Protein AF-A0A6M1U3A1-F1 (afdb_monomer_lite)

Sequence (428 aa):
MGKRWVDIHAGQWFYNEIMEATNYYLEDGEPLVAGMTYDKFDSPRIYEEFQAAGQATFTLPEAVTPTGDNPLYVFIDGVKTIYKSVNGNTVELYAAPKVGSTVSFFMPGKPALDADGRPVSAGGVYYYPSYTLNFGGNANLEYYYNPFDMKYLEYLYAFGRALKRANVQAAEWTSYADKQELLKKYIGYRDDIYAVDPNTGTVYVPYSLNNVSLQFVYTAHDKSNGSYKLMKGTLKATSSSVSYNDRFFPDAKMTRAEGIAFLDRLRQSFYQRFTDAEPPKGSFHDIQIAYTGQKVFRVNGAFNTDGTDLVVRVDAAILSKAKGEYTIIDDRTVLLAQPLKDGQVVEFIFAKNRSKFSDVSNTAWYYPHVIALEMEYYNAEAGRRWLLTGRVATEDDALLVPDAFMTRAEAVSLLNRFRHWGIQKFKL

Radius of gyration: 28.16 Å; chains: 1; bounding box: 64×56×85 Å

Foldseek 3Di:
DPALAPPADPPDPCRVVCRVQQPDAFPVRHGLAFAAKAFAFPFDWDKAKDQFPQAQKDFAPWFHDADPQWHKWKDKLLHTDDWDDGDTRMTGRPGGHDGGIMIIIGTGGHFDADPQLHGDYPDDDADFFKDFDDPVPPPQKAFDDDPVDPVWDKWKDFSNDTAAEFDDDLVNLVVDPDVVVVCCVGPNQPQRYWYANRVRRMIGGHLVQAQGKMWIWGWMAGNVVRDIDIDIDIDHGHDPGHMHGSHHRPSHFDFLLRLLLSLLSVQSVLCVPQHPDGQAWLKDKDKDFDAFQDFKDFAPFFADQVCPQKWKDKQNHTDDVVVVQWHRPHRGMIGGPDGDYGGIMMIIIGHNPDAPAPPDDPPDPSNRSRSSQQRAWAQDPVGIDGLDFAPDDDPRHRHNRRGHGDDPVRSVSNVVRSVRRSCVPRVD

Secondary structure (DSSP, 8-state):
---S-SS--TTSTTHHHHHHHHT-B-TTS-BSS----B--EEE--EEEEEE-SS-SEEE-SS-----SSS--EEEETTEEE-EEEEETTEEEESSPPPTT-EEEEEE--EE-B-TTSPBPP--S-----EEEPP-TT-TTEEEE--TT-TTS--EEEETTEEPEEP---HHHHHH-SSHHHHHHHHTTT-TTEEEEETTTTEEE--GGGTT-EEEEEEEEEETTTTEEEEEEEEEE-B-SS--B-----TTSPPBHHHHHHHHHHHHHHHHHHH-SSPPP-SEEEEEEEPPTT--EEE-SS---TT-TTEEEEETTEEE-TTTTSEEEEETTEEEESSPPPTT-EEEEEEE--S-SSTT--TTSTTHHHHHHHHT-EEEETTEEEESS--SB--TT--B--TTSBPPHHHHHHHHHHHHHHHHHHH--

Structure (mmCIF, N/CA/C/O backbone):
data_AF-A0A6M1U3A1-F1
#
_entry.id   AF-A0A6M1U3A1-F1
#
loop_
_atom_site.group_PDB
_atom_site.id
_atom_site.type_symbol
_atom_site.label_atom_id
_atom_site.label_alt_id
_atom_site.label_comp_id
_atom_site.label_asym_id
_atom_site.label_entity_id
_atom_site.label_seq_id
_atom_site.pdbx_PDB_ins_code
_atom_site.Cartn_x
_atom_site.Cartn_y
_atom_site.Cartn_z
_atom_site.occupancy
_atom_site.B_iso_or_equiv
_atom_site.auth_seq_id
_atom_site.auth_comp_id
_atom_site.auth_asym_id
_atom_site.auth_atom_id
_atom_site.pdbx_PDB_model_num
ATOM 1 N N . MET A 1 1 ? -2.524 3.205 -19.109 1.00 36.44 1 MET A N 1
ATOM 2 C CA . MET A 1 1 ? -2.760 2.043 -18.222 1.00 36.44 1 MET A CA 1
ATOM 3 C C . MET A 1 1 ? -3.897 2.406 -17.279 1.00 36.44 1 MET A C 1
ATOM 5 O O . MET A 1 1 ? -3.762 3.390 -16.572 1.00 36.44 1 MET A O 1
ATOM 9 N N . GLY A 1 2 ? -5.038 1.715 -17.372 1.00 43.16 2 GLY A N 1
ATOM 10 C CA . GLY A 1 2 ? -6.297 2.065 -16.688 1.00 43.16 2 GLY A CA 1
ATOM 11 C C . GLY A 1 2 ? -6.867 0.942 -15.816 1.00 43.16 2 GLY A C 1
ATOM 12 O O . GLY A 1 2 ? -8.078 0.856 -15.654 1.00 43.16 2 GLY A O 1
ATOM 13 N N . LYS A 1 3 ? -6.018 0.046 -15.300 1.00 58.59 3 LYS A N 1
ATOM 14 C CA . LYS A 1 3 ? -6.407 -1.006 -14.351 1.00 58.59 3 LYS A CA 1
ATOM 15 C C . LYS A 1 3 ? -5.343 -1.105 -13.266 1.00 58.59 3 LYS A C 1
ATOM 17 O O . LYS A 1 3 ? -4.172 -1.244 -13.600 1.00 58.59 3 LYS A O 1
ATOM 22 N N . ARG A 1 4 ? -5.764 -1.010 -12.002 1.00 75.50 4 ARG A N 1
ATOM 23 C CA . ARG A 1 4 ? -4.885 -1.125 -10.828 1.00 75.50 4 ARG A CA 1
ATOM 24 C C . ARG A 1 4 ? -4.310 -2.537 -10.677 1.00 75.50 4 ARG A C 1
ATOM 26 O O . ARG A 1 4 ? -3.170 -2.678 -10.261 1.00 75.50 4 ARG A O 1
ATOM 33 N N . TRP A 1 5 ? -5.097 -3.554 -11.032 1.00 89.12 5 TRP A N 1
ATOM 34 C CA . TRP A 1 5 ? -4.748 -4.963 -10.857 1.00 89.12 5 TRP A CA 1
ATOM 35 C C . TRP A 1 5 ? -4.433 -5.643 -12.191 1.00 89.12 5 TRP A C 1
ATOM 37 O O . TRP A 1 5 ? -5.207 -5.542 -13.146 1.00 89.12 5 TRP A O 1
ATOM 47 N N . VAL A 1 6 ? -3.308 -6.354 -12.244 1.00 87.62 6 VAL A N 1
ATOM 48 C CA . VAL A 1 6 ? -2.844 -7.115 -13.417 1.00 87.62 6 VAL A CA 1
ATOM 49 C C . VAL A 1 6 ? -3.639 -8.412 -13.605 1.00 87.62 6 VAL A C 1
ATOM 51 O O . VAL A 1 6 ? -3.844 -8.851 -14.732 1.00 87.62 6 VAL A O 1
ATOM 54 N N . ASP A 1 7 ? -4.104 -9.011 -12.513 1.00 89.31 7 ASP A N 1
ATOM 55 C CA . ASP A 1 7 ? -4.762 -10.320 -12.442 1.00 89.31 7 ASP A CA 1
ATOM 56 C C . ASP A 1 7 ? -6.302 -10.255 -12.404 1.00 89.31 7 ASP A C 1
ATOM 58 O O . ASP A 1 7 ? -6.963 -11.288 -12.285 1.00 89.31 7 ASP A O 1
ATOM 62 N N . ILE A 1 8 ? -6.878 -9.055 -12.561 1.00 89.69 8 ILE A N 1
ATOM 63 C CA . ILE A 1 8 ? -8.329 -8.820 -12.564 1.00 89.69 8 ILE A CA 1
ATOM 64 C C . ILE A 1 8 ? -8.805 -8.326 -13.941 1.00 89.69 8 ILE A C 1
ATOM 66 O O . ILE A 1 8 ? -8.379 -7.283 -14.452 1.00 89.69 8 ILE A O 1
ATOM 70 N N . HIS A 1 9 ? -9.729 -9.056 -14.569 1.00 88.31 9 HIS A N 1
ATOM 71 C CA . HIS A 1 9 ? -10.234 -8.769 -15.914 1.00 88.31 9 HIS A CA 1
ATOM 72 C C . HIS A 1 9 ? -11.752 -8.938 -16.050 1.00 88.31 9 HIS A C 1
ATOM 74 O O . HIS A 1 9 ? -12.379 -9.704 -15.334 1.00 88.31 9 HIS A O 1
ATOM 80 N N . ALA A 1 10 ? -12.348 -8.241 -17.027 1.00 88.81 10 ALA A N 1
ATOM 81 C CA . ALA A 1 10 ? -13.804 -8.082 -17.174 1.00 88.81 10 ALA A CA 1
ATOM 82 C C . ALA A 1 10 ? -14.592 -9.385 -17.411 1.00 88.81 10 ALA A C 1
ATOM 84 O O . ALA A 1 10 ? -15.812 -9.387 -17.331 1.00 88.81 10 ALA A O 1
ATOM 85 N N . GLY A 1 11 ? -13.897 -10.480 -17.724 1.00 89.25 11 GLY A N 1
ATOM 86 C CA . GLY A 1 11 ? -14.498 -11.807 -17.867 1.00 89.25 11 GLY A CA 1
ATOM 87 C C . GLY A 1 11 ? -14.660 -12.576 -16.551 1.00 89.25 11 GLY A C 1
ATOM 88 O O . GLY A 1 11 ? -15.267 -13.641 -16.559 1.00 89.25 11 GLY A O 1
ATOM 89 N N . GLN A 1 12 ? -14.106 -12.088 -15.438 1.00 92.50 12 GLN A N 1
ATOM 90 C CA . GLN A 1 12 ? -14.251 -12.723 -14.127 1.00 92.50 12 GLN A CA 1
ATOM 91 C C . GLN A 1 12 ? -15.545 -12.268 -13.449 1.00 92.50 12 GLN A C 1
ATOM 93 O O . GLN A 1 12 ? -15.899 -11.092 -13.493 1.00 92.50 12 GLN A O 1
ATOM 98 N N . TRP A 1 13 ? -16.229 -13.197 -12.776 1.00 94.50 13 TRP A N 1
ATOM 99 C CA . TRP A 1 13 ? -17.524 -12.938 -12.135 1.00 94.50 13 TRP A CA 1
ATOM 100 C C . TRP A 1 13 ? -17.463 -11.892 -11.012 1.00 94.50 13 TRP A C 1
ATOM 102 O O . TRP A 1 13 ? -18.472 -11.259 -10.743 1.00 94.50 13 TRP A O 1
ATOM 112 N N . PHE A 1 14 ? -16.295 -11.713 -10.387 1.00 92.38 14 PHE A N 1
ATOM 113 C CA . PHE A 1 14 ? -16.042 -10.762 -9.296 1.00 92.38 14 PHE A CA 1
ATOM 114 C C . PHE A 1 14 ? -15.463 -9.418 -9.772 1.00 92.38 14 PHE A C 1
ATOM 116 O O . PHE A 1 14 ? -15.034 -8.593 -8.961 1.00 92.38 14 PHE A O 1
ATOM 123 N N . TYR A 1 15 ? -15.323 -9.223 -11.090 1.00 92.56 15 TYR A N 1
ATOM 124 C CA . TYR A 1 15 ? -14.591 -8.084 -11.646 1.00 92.56 15 TYR A CA 1
ATOM 125 C C . TYR A 1 15 ? -15.177 -6.745 -11.198 1.00 92.56 15 TYR A C 1
ATOM 127 O O . TYR A 1 15 ? -14.431 -5.856 -10.787 1.00 92.56 15 TYR A O 1
ATOM 135 N N . ASN A 1 16 ? -16.500 -6.592 -11.280 1.00 91.06 16 ASN A N 1
ATOM 136 C CA . ASN A 1 16 ? -17.154 -5.322 -10.980 1.00 91.06 16 ASN A CA 1
ATOM 137 C C . ASN A 1 16 ? -17.015 -4.973 -9.495 1.00 91.06 16 ASN A C 1
ATOM 139 O O . ASN A 1 16 ? -16.665 -3.844 -9.167 1.00 91.06 16 ASN A O 1
ATOM 143 N N . GLU A 1 17 ? -17.199 -5.955 -8.617 1.00 92.12 17 GLU A N 1
ATOM 144 C CA . GLU A 1 17 ? -17.160 -5.806 -7.165 1.00 92.12 17 GLU A CA 1
ATOM 145 C C . GLU A 1 17 ? -15.760 -5.415 -6.686 1.00 92.12 17 GLU A C 1
ATOM 147 O O . GLU A 1 17 ? -15.604 -4.491 -5.885 1.00 92.12 17 GLU A O 1
ATOM 152 N N . ILE A 1 18 ? -14.721 -6.073 -7.216 1.00 91.38 18 ILE A N 1
ATOM 153 C CA . ILE A 1 18 ? -13.336 -5.738 -6.871 1.00 91.38 18 ILE A CA 1
ATOM 154 C C . ILE A 1 18 ? -12.980 -4.355 -7.405 1.00 91.38 18 ILE A C 1
ATOM 156 O O . ILE A 1 18 ? -12.388 -3.561 -6.675 1.00 91.38 18 ILE A O 1
ATOM 160 N N . MET A 1 19 ? -13.329 -4.038 -8.654 1.00 90.19 19 MET A N 1
ATOM 161 C CA . MET A 1 19 ? -12.991 -2.740 -9.243 1.00 90.19 19 MET A CA 1
ATOM 162 C C . MET A 1 19 ? -13.731 -1.581 -8.562 1.00 90.19 19 MET A C 1
ATOM 164 O O . MET A 1 19 ? -13.135 -0.521 -8.376 1.00 90.19 19 MET A O 1
ATOM 168 N N . GLU A 1 20 ? -14.981 -1.776 -8.138 1.00 89.44 20 GLU A N 1
ATOM 169 C CA . GLU A 1 20 ? -15.721 -0.799 -7.333 1.00 89.44 20 GLU A CA 1
ATOM 170 C C . GLU A 1 20 ? -15.043 -0.582 -5.975 1.00 89.44 20 GLU A C 1
ATOM 172 O O . GLU A 1 20 ? -14.681 0.548 -5.641 1.00 89.44 20 GLU A O 1
ATOM 177 N N . ALA A 1 21 ? -14.775 -1.662 -5.231 1.00 89.62 21 ALA A N 1
ATOM 178 C CA . ALA A 1 21 ? -14.115 -1.586 -3.927 1.00 89.62 21 ALA A CA 1
ATOM 179 C C . ALA A 1 21 ? -12.714 -0.958 -4.016 1.00 89.62 21 ALA A C 1
ATOM 181 O O . ALA A 1 21 ? -12.284 -0.231 -3.124 1.00 89.62 21 ALA A O 1
ATOM 182 N N . THR A 1 22 ? -12.006 -1.204 -5.118 1.00 88.62 22 THR A N 1
ATOM 183 C CA . THR A 1 22 ? -10.662 -0.680 -5.386 1.00 88.62 22 THR A CA 1
ATOM 184 C C . THR A 1 22 ? -10.617 0.841 -5.510 1.00 88.62 22 THR A C 1
ATOM 186 O O . THR A 1 22 ? -9.593 1.455 -5.199 1.00 88.62 22 THR A O 1
ATOM 189 N N . ASN A 1 23 ? -11.708 1.441 -5.984 1.00 86.12 23 ASN A N 1
ATOM 190 C CA . ASN A 1 23 ? -11.827 2.885 -6.156 1.00 86.12 23 ASN A CA 1
ATOM 191 C C . ASN A 1 23 ? -12.305 3.590 -4.880 1.00 86.12 23 ASN A C 1
ATOM 193 O O . ASN A 1 23 ? -12.354 4.819 -4.854 1.00 86.12 23 ASN A O 1
ATOM 197 N N . TYR A 1 24 ? -12.647 2.838 -3.830 1.00 87.06 24 TYR A N 1
ATOM 198 C CA . TYR A 1 24 ? -13.067 3.398 -2.555 1.00 87.06 24 TYR A CA 1
ATOM 199 C C . TYR A 1 24 ? -11.868 3.611 -1.626 1.00 87.06 24 TYR A C 1
ATOM 201 O O . TYR A 1 24 ? -11.193 2.656 -1.229 1.00 87.06 24 TYR A O 1
ATOM 209 N N . TYR A 1 25 ? -11.636 4.871 -1.266 1.00 85.44 25 TYR A N 1
ATOM 210 C CA . TYR A 1 25 ? -10.632 5.288 -0.291 1.00 85.44 25 TYR A CA 1
ATOM 211 C C . TYR A 1 25 ? -11.320 5.778 0.979 1.00 85.44 25 TYR A C 1
ATOM 213 O O . TYR A 1 25 ? -12.370 6.419 0.917 1.00 85.44 25 TYR A O 1
ATOM 221 N N . LEU A 1 26 ? -10.728 5.444 2.118 1.00 86.00 26 LEU A N 1
ATOM 222 C CA . LEU A 1 26 ? -11.116 5.937 3.431 1.00 86.00 26 LEU A CA 1
ATOM 223 C C . LEU A 1 26 ? -10.568 7.362 3.635 1.00 86.00 26 LEU A C 1
ATOM 225 O O . LEU A 1 26 ? -9.701 7.823 2.893 1.00 86.00 26 LEU A O 1
ATOM 229 N N . GLU A 1 27 ? -11.065 8.070 4.649 1.00 81.25 27 GLU A N 1
ATOM 230 C CA . GLU A 1 27 ? -10.610 9.426 5.007 1.00 81.25 27 GLU A CA 1
ATOM 231 C C . GLU A 1 27 ? -9.128 9.509 5.386 1.00 81.25 27 GLU A C 1
ATOM 233 O O . GLU A 1 27 ? -8.504 10.551 5.197 1.00 81.25 27 GLU A O 1
ATOM 238 N N . ASP A 1 28 ? -8.545 8.417 5.882 1.00 75.50 28 ASP A N 1
ATOM 239 C CA . ASP A 1 28 ? -7.106 8.317 6.144 1.00 75.50 28 ASP A CA 1
ATOM 240 C C . ASP A 1 28 ? -6.269 8.159 4.856 1.00 75.50 28 ASP A C 1
ATOM 242 O O . ASP A 1 28 ? -5.039 8.164 4.906 1.00 75.50 28 ASP A O 1
ATOM 246 N N . GLY A 1 29 ? -6.924 8.067 3.693 1.00 77.69 29 GLY A N 1
ATOM 247 C CA . GLY A 1 29 ? -6.302 7.886 2.387 1.00 77.69 29 GLY A CA 1
ATOM 248 C C . GLY A 1 29 ? -5.967 6.432 2.0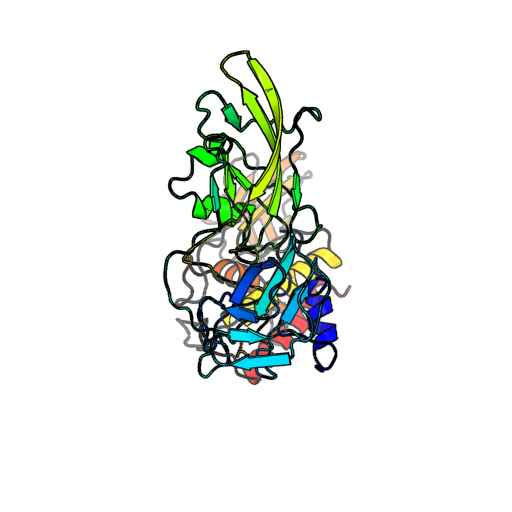51 1.00 77.69 29 GLY A C 1
ATOM 249 O O . GLY A 1 29 ? -5.462 6.176 0.954 1.00 77.69 29 GLY A O 1
ATOM 250 N N . GLU A 1 30 ? -6.257 5.479 2.939 1.00 81.94 30 GLU A N 1
ATOM 251 C CA . GLU A 1 30 ? -6.047 4.057 2.680 1.00 81.94 30 GLU A CA 1
ATOM 252 C C . GLU A 1 30 ? -7.190 3.472 1.829 1.00 81.94 30 GLU A C 1
ATOM 254 O O . GLU A 1 30 ? -8.352 3.879 1.940 1.00 81.94 30 GLU A O 1
ATOM 259 N N . PRO A 1 31 ? -6.905 2.505 0.943 1.00 86.12 31 PRO A N 1
ATOM 260 C CA . PRO A 1 31 ? -7.931 1.878 0.125 1.00 86.12 31 PRO A CA 1
ATOM 261 C C . PRO A 1 31 ? -8.741 0.857 0.939 1.00 86.12 31 PRO A C 1
ATOM 263 O O . PRO A 1 31 ? -8.204 0.155 1.801 1.00 86.12 31 PRO A O 1
ATOM 266 N N . LEU A 1 32 ? -10.021 0.680 0.595 1.00 88.94 32 LEU A N 1
ATOM 267 C CA . LEU A 1 32 ? -10.860 -0.366 1.196 1.00 88.94 32 LEU A CA 1
ATOM 268 C C . LEU A 1 32 ? -10.242 -1.755 1.001 1.00 88.94 32 LEU A C 1
ATOM 270 O O . LEU A 1 32 ? -10.070 -2.511 1.959 1.00 88.94 32 LEU A O 1
ATOM 274 N N . VAL A 1 33 ? -9.851 -2.055 -0.238 1.00 88.94 33 VAL A N 1
ATOM 275 C CA . VAL A 1 33 ? -9.155 -3.287 -0.615 1.00 88.94 33 VAL A CA 1
ATOM 276 C C . VAL A 1 33 ? -7.726 -2.982 -1.051 1.00 88.94 33 VAL A C 1
ATOM 278 O O . VAL A 1 33 ? -7.469 -2.051 -1.816 1.00 88.94 33 VAL A O 1
ATOM 281 N N . ALA A 1 34 ? -6.787 -3.779 -0.555 1.00 85.31 34 ALA A N 1
ATOM 282 C CA . ALA A 1 34 ? -5.379 -3.710 -0.916 1.00 85.31 34 ALA A CA 1
ATOM 283 C C . ALA A 1 34 ? -4.939 -5.051 -1.509 1.00 85.31 34 ALA A C 1
ATOM 285 O O . ALA A 1 34 ? -5.505 -6.089 -1.174 1.00 85.31 34 ALA A O 1
ATOM 286 N N . GLY A 1 35 ? -3.942 -5.006 -2.389 1.00 88.88 35 GLY A N 1
ATOM 287 C CA . GLY A 1 35 ? -3.290 -6.198 -2.908 1.00 88.88 35 GLY A CA 1
ATOM 288 C C . GLY A 1 35 ? -2.271 -6.746 -1.915 1.00 88.88 35 GLY A C 1
ATOM 289 O O . GLY A 1 35 ? -2.012 -6.150 -0.862 1.00 88.88 35 GLY A O 1
ATOM 290 N N . MET A 1 36 ? -1.673 -7.878 -2.272 1.00 90.38 36 MET A N 1
ATOM 291 C CA . MET A 1 36 ? -0.578 -8.474 -1.512 1.00 90.38 36 MET A CA 1
ATOM 292 C C . MET A 1 36 ? 0.754 -8.108 -2.158 1.00 90.38 36 MET A C 1
ATOM 294 O O . MET A 1 36 ? 0.890 -8.093 -3.382 1.00 90.38 36 MET A O 1
ATOM 298 N N . THR A 1 37 ? 1.751 -7.810 -1.331 1.00 91.44 37 THR A N 1
ATOM 299 C CA . THR A 1 37 ? 3.096 -7.508 -1.819 1.00 91.44 37 THR A CA 1
ATOM 300 C C . THR A 1 37 ? 3.788 -8.782 -2.277 1.00 91.44 37 THR A C 1
ATOM 302 O O . THR A 1 37 ? 3.710 -9.797 -1.585 1.00 91.44 37 THR A O 1
ATOM 305 N N . TYR A 1 38 ? 4.494 -8.727 -3.400 1.00 92.25 38 TYR A N 1
ATOM 306 C CA . TYR A 1 38 ? 5.190 -9.883 -3.953 1.00 92.25 38 TYR A CA 1
ATOM 307 C C . TYR A 1 38 ? 6.454 -9.473 -4.711 1.00 92.25 38 TYR A C 1
ATOM 309 O O . TYR A 1 38 ? 6.527 -8.403 -5.314 1.00 92.25 38 TYR A O 1
ATOM 317 N N . ASP A 1 39 ? 7.460 -10.334 -4.673 1.00 91.81 39 ASP A N 1
ATOM 318 C CA . ASP A 1 39 ? 8.792 -10.086 -5.236 1.00 91.81 39 ASP A CA 1
ATOM 319 C C . ASP A 1 39 ? 9.394 -11.329 -5.910 1.00 91.81 39 ASP A C 1
ATOM 321 O O . ASP A 1 39 ? 10.345 -11.220 -6.683 1.00 91.81 39 ASP A O 1
ATOM 325 N N . LYS A 1 40 ? 8.817 -12.514 -5.678 1.00 91.69 40 LYS A N 1
ATOM 326 C CA . LYS A 1 40 ? 9.270 -13.776 -6.263 1.00 91.69 40 LYS A CA 1
ATOM 327 C C . LYS A 1 40 ? 8.397 -14.214 -7.437 1.00 91.69 40 LYS A C 1
ATOM 329 O O . LYS A 1 40 ? 7.170 -14.117 -7.396 1.00 91.69 40 LYS A O 1
ATOM 334 N N . PHE A 1 41 ? 9.039 -14.769 -8.461 1.00 90.50 41 PHE A N 1
ATOM 335 C CA . PHE A 1 41 ? 8.395 -15.199 -9.697 1.00 90.50 41 PHE A CA 1
ATOM 336 C C . PHE A 1 41 ? 8.805 -16.626 -10.084 1.00 90.50 41 PHE A C 1
ATOM 338 O O . PHE A 1 41 ? 9.990 -16.948 -10.074 1.00 90.50 41 PHE A O 1
ATOM 345 N N . ASP A 1 42 ? 7.835 -17.450 -10.487 1.00 90.00 42 ASP A N 1
ATOM 346 C CA . ASP A 1 42 ? 8.071 -18.742 -11.155 1.00 90.00 42 ASP A CA 1
ATOM 347 C C . ASP A 1 42 ? 8.447 -18.549 -12.630 1.00 90.00 42 ASP A C 1
ATOM 349 O O . ASP A 1 42 ? 9.077 -19.397 -13.258 1.00 90.00 42 ASP A O 1
ATOM 353 N N . SER A 1 43 ? 8.015 -17.433 -13.221 1.00 87.75 43 SER A N 1
ATOM 354 C CA . SER A 1 43 ? 8.403 -17.021 -14.569 1.00 87.75 43 SER A CA 1
ATOM 355 C C . SER A 1 43 ? 8.725 -15.534 -14.568 1.00 87.75 43 SER A C 1
ATOM 357 O O . SER A 1 43 ? 7.914 -14.760 -14.047 1.00 87.75 43 SER A O 1
ATOM 359 N N . PRO A 1 44 ? 9.858 -15.124 -15.158 1.00 84.75 44 PRO A N 1
ATOM 360 C CA . PRO A 1 44 ? 10.431 -13.805 -14.936 1.00 84.75 44 PRO A CA 1
ATOM 361 C C . PRO A 1 44 ? 9.472 -12.688 -15.343 1.00 84.75 44 PRO A C 1
ATOM 363 O O . PRO A 1 44 ? 8.736 -12.789 -16.333 1.00 84.75 44 PRO A O 1
ATOM 366 N N . ARG A 1 45 ? 9.495 -11.610 -14.556 1.00 88.62 45 ARG A N 1
ATOM 367 C CA . ARG A 1 45 ? 8.954 -10.313 -14.950 1.00 88.62 45 ARG A CA 1
ATOM 368 C C . ARG A 1 45 ? 10.047 -9.564 -15.694 1.00 88.62 45 ARG A C 1
ATOM 370 O O . ARG A 1 45 ? 11.131 -9.377 -15.154 1.00 88.62 45 ARG A O 1
ATOM 377 N N . ILE A 1 46 ? 9.747 -9.103 -16.901 1.00 88.75 46 ILE A N 1
ATOM 378 C CA . ILE A 1 46 ? 10.696 -8.360 -17.730 1.00 88.75 46 ILE A CA 1
ATOM 379 C C . ILE A 1 46 ? 10.070 -7.038 -18.137 1.00 88.75 46 ILE A C 1
ATOM 381 O O . ILE A 1 46 ? 8.929 -6.991 -18.594 1.00 88.75 46 ILE A O 1
ATOM 385 N N . TYR A 1 47 ? 10.835 -5.964 -17.997 1.00 90.06 47 TYR A N 1
ATOM 386 C CA . TYR A 1 47 ? 10.579 -4.712 -18.686 1.00 90.06 47 TYR A CA 1
ATOM 387 C C . TYR A 1 47 ? 11.902 -4.233 -19.269 1.00 90.06 47 TYR A C 1
ATOM 389 O O . TYR A 1 47 ? 12.807 -3.903 -18.508 1.00 90.06 47 TYR A O 1
ATOM 397 N N . GLU A 1 48 ? 12.024 -4.219 -20.592 1.00 90.62 48 GLU A N 1
ATOM 398 C CA . GLU A 1 48 ? 13.241 -3.785 -21.276 1.00 90.62 48 GLU A CA 1
ATOM 399 C C . GLU A 1 48 ? 12.944 -2.863 -22.440 1.00 90.62 48 GLU A C 1
ATOM 401 O O . GLU A 1 48 ? 11.953 -3.031 -23.146 1.00 90.62 48 GLU A O 1
ATOM 406 N N . GLU A 1 49 ? 13.838 -1.905 -22.660 1.00 90.88 49 GLU A N 1
ATOM 407 C CA . GLU A 1 49 ? 13.714 -0.912 -23.720 1.00 90.88 49 GLU A CA 1
ATOM 408 C C . GLU A 1 49 ? 14.988 -0.851 -24.544 1.00 90.88 49 GLU A C 1
ATOM 410 O O . GLU A 1 49 ? 16.094 -0.755 -24.011 1.00 90.88 49 GLU A O 1
ATOM 415 N N . PHE A 1 50 ? 14.811 -0.858 -25.860 1.00 90.69 50 PHE A N 1
ATOM 416 C CA . PHE A 1 50 ? 15.882 -0.777 -26.836 1.00 90.69 50 PHE A CA 1
ATOM 417 C C . PHE A 1 50 ? 15.638 0.402 -27.767 1.00 90.69 50 PHE A C 1
ATOM 419 O O . PHE A 1 50 ? 14.510 0.660 -28.188 1.00 90.69 50 PHE A O 1
ATOM 426 N N . GLN A 1 51 ? 16.715 1.081 -28.146 1.00 91.06 51 GLN A N 1
ATOM 427 C CA . GLN A 1 51 ? 16.687 1.981 -29.291 1.00 91.06 51 GLN A CA 1
ATOM 428 C C . GLN A 1 51 ? 16.870 1.151 -30.562 1.00 91.06 51 GLN A C 1
ATOM 430 O O . GLN A 1 51 ? 17.843 0.404 -30.700 1.00 91.06 51 GLN A O 1
ATOM 435 N N . ALA A 1 52 ? 15.919 1.248 -31.487 1.00 90.81 52 ALA A N 1
ATOM 436 C CA . ALA A 1 52 ? 16.003 0.550 -32.757 1.00 90.81 52 ALA A CA 1
ATOM 437 C C . ALA A 1 52 ? 17.116 1.154 -33.627 1.00 90.81 52 ALA A C 1
ATOM 439 O O . ALA A 1 52 ? 17.166 2.354 -33.878 1.00 90.81 52 ALA A O 1
ATOM 440 N N . ALA A 1 53 ? 17.979 0.295 -34.146 1.00 92.62 53 ALA A N 1
ATOM 441 C CA . ALA A 1 53 ? 18.998 0.567 -35.153 1.00 92.62 53 ALA A CA 1
ATOM 442 C C . ALA A 1 53 ? 18.606 -0.016 -36.530 1.00 92.62 53 ALA A C 1
ATOM 444 O O . ALA A 1 53 ? 19.462 -0.238 -37.381 1.00 92.62 53 ALA A O 1
ATOM 445 N N . GLY A 1 54 ? 17.308 -0.267 -36.760 1.00 89.38 54 GLY A N 1
ATOM 446 C CA . GLY A 1 54 ? 16.793 -0.881 -37.991 1.00 89.38 54 GLY A CA 1
ATOM 447 C C . GLY A 1 54 ? 16.808 -2.416 -37.993 1.00 89.38 54 GLY A C 1
ATOM 448 O O . GLY A 1 54 ? 16.641 -3.029 -39.044 1.00 89.38 54 GLY A O 1
ATOM 449 N N . GLN A 1 55 ? 17.002 -3.049 -36.834 1.00 93.69 55 GLN A N 1
ATOM 450 C CA . GLN A 1 55 ? 16.927 -4.499 -36.647 1.00 93.69 55 GLN A CA 1
ATOM 451 C C . GLN A 1 55 ? 15.497 -4.971 -36.354 1.00 93.69 55 GLN A C 1
ATOM 453 O O . GLN A 1 55 ? 14.747 -4.302 -35.650 1.00 93.69 55 GLN A O 1
ATOM 458 N N . ALA A 1 56 ? 15.133 -6.157 -36.844 1.00 94.12 56 ALA A N 1
ATOM 459 C CA . ALA A 1 56 ? 13.877 -6.829 -36.483 1.00 94.12 56 ALA A CA 1
ATOM 460 C C . ALA A 1 56 ? 14.028 -7.785 -35.286 1.00 94.12 56 ALA A C 1
ATOM 462 O O . ALA A 1 56 ? 13.029 -8.243 -34.737 1.00 94.12 56 ALA A O 1
ATOM 463 N N . THR A 1 57 ? 15.263 -8.078 -34.880 1.00 95.62 57 THR A N 1
ATOM 464 C CA . THR A 1 57 ? 15.582 -9.064 -33.846 1.00 95.62 57 THR A CA 1
ATOM 465 C C . THR A 1 57 ? 16.191 -8.377 -32.635 1.00 95.62 57 THR A C 1
ATOM 467 O O . THR A 1 57 ? 17.133 -7.598 -32.771 1.00 95.62 57 THR A O 1
ATOM 470 N N . PHE A 1 58 ? 15.665 -8.685 -31.454 1.00 95.88 58 PHE A N 1
ATOM 471 C CA . PHE A 1 58 ? 16.091 -8.112 -30.182 1.00 95.88 58 PHE A CA 1
ATOM 472 C C . PHE A 1 58 ? 16.445 -9.234 -29.207 1.00 95.88 58 PHE A C 1
ATOM 474 O O . PHE A 1 58 ? 15.718 -10.222 -29.107 1.00 95.88 58 PHE A O 1
ATOM 481 N N . THR A 1 59 ? 17.553 -9.080 -28.486 1.00 95.12 59 THR A N 1
ATOM 482 C CA . THR A 1 59 ? 18.000 -10.035 -27.467 1.00 95.12 59 THR A CA 1
ATOM 483 C C . THR A 1 59 ? 17.710 -9.460 -26.088 1.00 95.12 59 THR A C 1
ATOM 485 O O . THR A 1 59 ? 18.277 -8.439 -25.707 1.00 95.12 59 THR A O 1
ATOM 488 N N . LEU A 1 60 ? 16.815 -10.111 -25.353 1.00 92.50 60 LEU A N 1
ATOM 489 C CA . LEU A 1 60 ? 16.496 -9.794 -23.968 1.00 92.50 60 LEU A CA 1
ATOM 490 C C . LEU A 1 60 ? 17.604 -10.300 -23.021 1.00 92.50 60 LEU A C 1
ATOM 492 O O . LEU A 1 60 ? 18.321 -11.246 -23.366 1.00 92.50 60 LEU A O 1
ATOM 496 N N . PRO A 1 61 ? 17.739 -9.713 -21.818 1.00 87.38 61 PRO A N 1
ATOM 497 C CA . PRO A 1 61 ? 18.715 -10.155 -20.818 1.00 87.38 61 PRO A CA 1
ATOM 498 C C . PRO A 1 61 ? 18.490 -11.596 -20.350 1.00 87.38 61 PRO A C 1
ATOM 500 O O . PRO A 1 61 ? 19.443 -12.310 -20.053 1.00 87.38 61 PRO A O 1
ATOM 503 N N . GLU A 1 62 ? 17.230 -12.032 -20.322 1.00 87.50 62 GLU A N 1
ATOM 504 C CA . GLU A 1 62 ? 16.817 -13.348 -19.844 1.00 87.50 62 GLU A CA 1
ATOM 505 C C . GLU A 1 62 ? 15.985 -14.083 -20.898 1.00 87.50 62 GLU A C 1
ATOM 507 O O . GLU A 1 62 ? 15.312 -13.475 -21.737 1.00 87.50 62 GLU A O 1
ATOM 512 N N . ALA A 1 63 ? 16.031 -15.415 -20.860 1.00 88.81 63 ALA A N 1
ATOM 513 C CA . ALA A 1 63 ? 15.193 -16.244 -21.714 1.00 88.81 63 ALA A CA 1
ATOM 514 C C . ALA A 1 63 ? 13.728 -16.159 -21.277 1.00 88.81 63 ALA A C 1
ATOM 516 O O . ALA A 1 63 ? 13.413 -16.255 -20.092 1.00 88.81 63 ALA A O 1
ATOM 517 N N . VAL A 1 64 ? 12.824 -16.031 -22.247 1.00 89.25 64 VAL A N 1
ATOM 518 C CA . VAL A 1 64 ? 11.387 -15.917 -21.999 1.00 89.25 64 VAL A CA 1
ATOM 519 C C . VAL A 1 64 ? 10.616 -17.003 -22.726 1.00 89.25 64 VAL A C 1
ATOM 521 O O . VAL A 1 64 ? 10.912 -17.366 -23.861 1.00 89.25 64 VAL A O 1
ATOM 524 N N . THR A 1 65 ? 9.585 -17.514 -22.061 1.00 90.38 65 THR A N 1
ATOM 525 C CA . THR A 1 65 ? 8.611 -18.439 -22.650 1.00 90.38 65 THR A CA 1
ATOM 526 C C . THR A 1 65 ? 7.221 -17.839 -22.455 1.00 90.38 65 THR A C 1
ATOM 528 O O . THR A 1 65 ? 6.639 -18.005 -21.382 1.00 90.38 65 THR A O 1
ATOM 531 N N . PRO A 1 66 ? 6.707 -17.075 -23.436 1.00 90.50 66 PRO A N 1
ATOM 532 C CA . PRO A 1 66 ? 5.385 -16.470 -23.337 1.00 90.50 66 PRO A CA 1
ATOM 533 C C . PRO A 1 66 ? 4.305 -17.549 -23.220 1.00 90.50 66 PRO A C 1
ATOM 535 O O . PRO A 1 66 ? 4.274 -18.495 -24.007 1.00 90.50 66 PRO A O 1
ATOM 538 N N . THR A 1 67 ? 3.399 -17.392 -22.261 1.00 88.06 67 THR A N 1
ATOM 539 C CA . THR A 1 67 ? 2.236 -18.271 -22.063 1.00 88.06 67 THR A CA 1
ATOM 540 C C . THR A 1 67 ? 0.957 -17.436 -21.996 1.00 88.06 67 THR A C 1
ATOM 542 O O . THR A 1 67 ? 1.020 -16.208 -21.966 1.00 88.06 67 THR A O 1
ATOM 545 N N . GLY A 1 68 ? -0.216 -18.078 -21.972 1.00 82.12 68 GLY A N 1
ATOM 546 C CA . GLY A 1 68 ? -1.487 -17.364 -21.782 1.00 82.12 68 GLY A CA 1
ATOM 547 C C . GLY A 1 68 ? -1.530 -16.566 -20.472 1.00 82.12 68 GLY A C 1
ATOM 548 O O . GLY A 1 68 ? -1.998 -15.430 -20.463 1.00 82.12 68 GLY A O 1
ATOM 549 N N . ASP A 1 69 ? -0.955 -17.126 -19.404 1.00 78.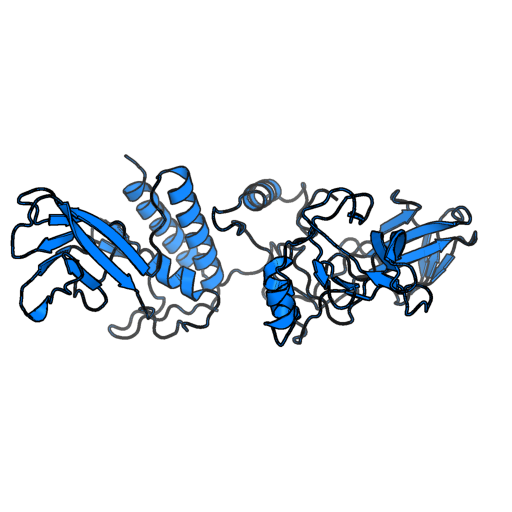12 69 ASP A N 1
ATOM 550 C CA . ASP A 1 69 ? -0.948 -16.528 -18.061 1.00 78.12 69 ASP A CA 1
ATOM 551 C C . ASP A 1 69 ? 0.215 -15.544 -17.839 1.00 78.12 69 ASP A C 1
ATOM 553 O O . ASP A 1 69 ? 0.198 -14.749 -16.899 1.00 78.12 69 ASP A O 1
ATOM 557 N N . ASN A 1 70 ? 1.238 -15.585 -18.698 1.00 88.00 70 ASN A N 1
ATOM 558 C CA . ASN A 1 70 ? 2.358 -14.647 -18.695 1.00 88.00 70 ASN A CA 1
ATOM 559 C C . ASN A 1 70 ? 2.742 -14.278 -20.142 1.00 88.00 70 ASN A C 1
ATOM 561 O O . ASN A 1 70 ? 3.730 -14.788 -20.680 1.00 88.00 70 ASN A O 1
ATOM 565 N N . PRO A 1 71 ? 1.933 -13.442 -20.815 1.00 90.62 71 PRO A N 1
ATOM 566 C CA . PRO A 1 71 ? 2.177 -13.065 -22.200 1.00 90.62 71 PRO A CA 1
ATOM 567 C C . PRO A 1 71 ? 3.300 -12.029 -22.311 1.00 90.62 71 PRO A C 1
ATOM 569 O O . PRO A 1 71 ? 3.461 -11.161 -21.452 1.00 90.62 71 PRO A O 1
ATOM 572 N N . LEU A 1 72 ? 4.032 -12.076 -23.424 1.00 92.75 72 LEU A N 1
ATOM 573 C CA . LEU A 1 72 ? 4.969 -11.027 -23.810 1.00 92.75 72 LEU A CA 1
ATOM 574 C C . LEU A 1 72 ? 4.228 -9.939 -24.592 1.00 92.75 72 LEU A C 1
ATOM 576 O O . LEU A 1 72 ? 3.571 -10.206 -25.599 1.00 92.75 72 LEU A O 1
ATOM 580 N N . TYR A 1 73 ? 4.369 -8.697 -24.152 1.00 92.81 73 TYR A N 1
ATOM 581 C CA . TYR A 1 73 ? 3.875 -7.516 -24.840 1.00 92.81 73 TYR A CA 1
ATOM 582 C C . TYR A 1 73 ? 5.034 -6.755 -25.468 1.00 92.81 73 TYR A C 1
ATOM 584 O O . TYR A 1 73 ? 6.071 -6.556 -24.839 1.00 92.81 73 TYR A O 1
ATOM 592 N N . VAL A 1 74 ? 4.833 -6.302 -26.703 1.00 93.94 74 VAL A N 1
ATOM 593 C CA . VAL A 1 74 ? 5.802 -5.479 -27.425 1.00 93.94 74 VAL A CA 1
ATOM 594 C C . VAL A 1 74 ? 5.152 -4.153 -27.774 1.00 93.94 74 VAL A C 1
ATOM 596 O O . VAL A 1 74 ? 4.013 -4.119 -28.245 1.00 93.94 74 VAL A O 1
ATOM 599 N N . PHE A 1 75 ? 5.883 -3.069 -27.555 1.00 92.00 75 PHE A N 1
ATOM 600 C CA . PHE A 1 75 ? 5.478 -1.717 -27.906 1.00 92.00 75 PHE A CA 1
ATOM 601 C C . PHE A 1 75 ? 6.551 -1.077 -28.782 1.00 92.00 75 PHE A C 1
ATOM 603 O O . PHE A 1 75 ? 7.737 -1.212 -28.499 1.00 92.00 75 PHE A O 1
ATOM 610 N N . ILE A 1 76 ? 6.137 -0.371 -29.831 1.00 90.94 76 ILE A N 1
ATOM 611 C CA . ILE A 1 76 ? 7.016 0.480 -30.642 1.00 90.94 76 ILE A CA 1
ATOM 612 C C . ILE A 1 76 ? 6.494 1.903 -30.498 1.00 90.94 76 ILE A C 1
ATOM 614 O O . ILE A 1 76 ? 5.332 2.159 -30.812 1.00 90.94 76 ILE A O 1
ATOM 618 N N . ASP A 1 77 ? 7.322 2.803 -29.968 1.00 86.69 77 ASP A N 1
ATOM 619 C CA . ASP A 1 77 ? 6.961 4.195 -29.669 1.00 86.69 77 ASP A CA 1
ATOM 620 C C . ASP A 1 77 ? 5.642 4.303 -28.868 1.00 86.69 77 ASP A C 1
ATOM 622 O O . ASP A 1 77 ? 4.803 5.174 -29.090 1.00 86.69 77 ASP A O 1
ATOM 626 N N . GLY A 1 78 ? 5.436 3.362 -27.935 1.00 81.69 78 GLY A N 1
ATOM 627 C CA . GLY A 1 78 ? 4.247 3.278 -27.079 1.00 81.69 78 GLY A CA 1
ATOM 628 C C . GLY A 1 78 ? 3.026 2.586 -27.703 1.00 81.69 78 GLY A C 1
ATOM 629 O O . GLY A 1 78 ? 2.040 2.352 -27.003 1.00 81.69 78 GLY A O 1
ATOM 630 N N . VAL A 1 79 ? 3.076 2.200 -28.981 1.00 86.19 79 VAL A N 1
ATOM 631 C CA . VAL A 1 79 ? 1.983 1.488 -29.660 1.00 86.19 79 VAL A CA 1
ATOM 632 C C . VAL A 1 79 ? 2.185 -0.019 -29.545 1.00 86.19 79 VAL A C 1
ATOM 634 O O . VAL A 1 79 ? 3.220 -0.547 -29.951 1.00 86.19 79 VAL A O 1
ATOM 637 N N . LYS A 1 80 ? 1.185 -0.728 -29.004 1.00 89.31 80 LYS A N 1
ATOM 638 C CA . LYS A 1 80 ? 1.219 -2.192 -28.878 1.00 89.31 80 LYS A CA 1
ATOM 639 C C . LYS A 1 80 ? 1.293 -2.843 -30.263 1.00 89.31 80 LYS A C 1
ATOM 641 O O . LYS A 1 80 ? 0.446 -2.577 -31.112 1.00 89.31 80 LYS A O 1
ATOM 646 N N . THR A 1 81 ? 2.254 -3.741 -30.448 1.00 90.50 81 THR A N 1
ATOM 647 C CA . THR A 1 81 ? 2.453 -4.517 -31.677 1.00 90.50 81 THR A CA 1
ATOM 648 C C . THR A 1 81 ? 2.538 -6.016 -31.382 1.00 90.50 81 THR A C 1
ATOM 650 O O . THR A 1 81 ? 2.660 -6.436 -30.228 1.00 90.50 81 THR A O 1
ATOM 653 N N . ILE A 1 82 ? 2.455 -6.829 -32.433 1.00 91.69 82 ILE A N 1
ATOM 654 C CA . ILE A 1 82 ? 2.642 -8.280 -32.369 1.00 91.69 82 ILE A CA 1
ATOM 655 C C . ILE A 1 82 ? 4.070 -8.648 -32.782 1.00 91.69 82 ILE A C 1
ATOM 657 O O . ILE A 1 82 ? 4.632 -8.076 -33.716 1.00 91.69 82 ILE A O 1
ATOM 661 N N . TYR A 1 83 ? 4.657 -9.615 -32.085 1.00 93.94 83 TYR A N 1
ATOM 662 C CA . TYR A 1 83 ? 5.934 -10.218 -32.462 1.00 93.94 83 TYR A CA 1
ATOM 663 C C . TYR A 1 83 ? 5.701 -11.447 -33.350 1.00 93.94 83 TYR A C 1
ATOM 665 O O . TYR A 1 83 ? 4.626 -12.049 -33.326 1.00 93.94 83 TYR A O 1
ATOM 673 N N . LYS A 1 84 ? 6.713 -11.818 -34.137 1.00 95.50 84 LYS A N 1
ATOM 674 C CA . LYS A 1 84 ? 6.692 -12.971 -35.044 1.00 95.50 84 LYS A CA 1
ATOM 675 C C . LYS A 1 84 ? 7.009 -14.269 -34.306 1.00 95.50 84 LYS A C 1
ATOM 677 O O . LYS A 1 84 ? 6.261 -15.235 -34.420 1.00 95.50 84 LYS A O 1
ATOM 682 N N . SER A 1 85 ? 8.095 -14.290 -33.537 1.00 94.69 85 SER A N 1
ATOM 683 C CA . SER A 1 85 ? 8.503 -15.467 -32.764 1.00 94.69 85 SER A CA 1
ATOM 684 C C . SER A 1 85 ? 9.400 -15.104 -31.589 1.00 94.69 85 SER A C 1
ATOM 686 O O . SER A 1 85 ? 10.028 -14.045 -31.571 1.00 94.69 85 SER A O 1
ATOM 688 N N . VAL A 1 86 ? 9.469 -16.018 -30.624 1.00 94.12 86 VAL A N 1
ATOM 689 C CA . VAL A 1 86 ? 10.358 -15.949 -29.464 1.00 94.12 86 VAL A CA 1
ATOM 690 C C . VAL A 1 86 ? 11.132 -17.256 -29.383 1.00 94.12 86 VAL A C 1
ATOM 692 O O . VAL A 1 86 ? 10.523 -18.321 -29.320 1.00 94.12 86 VAL A O 1
ATOM 695 N N . ASN A 1 87 ? 12.461 -17.165 -29.376 1.00 93.12 87 ASN A N 1
ATOM 696 C CA . ASN A 1 87 ? 13.373 -18.299 -29.256 1.00 93.12 87 ASN A CA 1
ATOM 697 C C . ASN A 1 87 ? 14.358 -18.024 -28.115 1.00 93.12 87 ASN A C 1
ATOM 699 O O . ASN A 1 87 ? 15.336 -17.294 -28.285 1.00 93.12 87 ASN A O 1
ATOM 703 N N . GLY A 1 88 ? 14.085 -18.582 -26.933 1.00 90.44 88 GLY A N 1
ATOM 704 C CA . GLY A 1 88 ? 14.881 -18.321 -25.734 1.00 90.44 88 GLY A CA 1
ATOM 705 C C . GLY A 1 88 ? 14.809 -16.848 -25.329 1.00 90.44 88 GLY A C 1
ATOM 706 O O . GLY A 1 88 ? 13.749 -16.352 -24.968 1.00 90.44 88 GLY A O 1
ATOM 707 N N . ASN A 1 89 ? 15.934 -16.139 -25.385 1.00 93.25 89 ASN A N 1
ATOM 708 C CA . ASN A 1 89 ? 16.003 -14.705 -25.087 1.00 93.25 89 ASN A CA 1
ATOM 709 C C . ASN A 1 89 ? 15.860 -13.813 -26.330 1.00 93.25 89 ASN A C 1
ATOM 711 O O . ASN A 1 89 ? 15.988 -12.599 -26.231 1.00 93.25 89 ASN A O 1
ATOM 715 N N . THR A 1 90 ? 15.627 -14.389 -27.509 1.00 95.00 90 THR A N 1
ATOM 716 C CA . THR A 1 90 ? 15.576 -13.636 -28.763 1.00 95.00 90 THR A CA 1
ATOM 717 C C . THR A 1 90 ? 14.138 -13.464 -29.232 1.00 95.00 90 THR A C 1
ATOM 719 O O . THR A 1 90 ? 13.414 -14.446 -29.404 1.00 95.00 90 THR A O 1
ATOM 722 N N . VAL A 1 91 ? 13.735 -12.217 -29.471 1.00 95.62 91 VAL A N 1
ATOM 723 C CA . VAL A 1 91 ? 12.411 -11.843 -29.980 1.00 95.62 91 VAL A CA 1
ATOM 724 C C . VAL A 1 91 ? 12.553 -11.286 -31.393 1.00 95.62 91 VAL A C 1
ATOM 726 O O . VAL A 1 91 ? 13.308 -10.341 -31.621 1.00 95.62 91 VAL A O 1
ATOM 729 N N . GLU A 1 92 ? 11.819 -11.863 -32.342 1.00 96.44 92 GLU A N 1
ATOM 730 C CA . GLU A 1 92 ? 11.761 -11.405 -33.734 1.00 96.44 92 GLU A CA 1
ATOM 731 C C . GLU A 1 92 ? 10.435 -10.679 -33.986 1.00 96.44 92 GLU A C 1
ATOM 733 O O . GLU A 1 92 ? 9.361 -11.188 -33.655 1.00 96.44 92 GLU A O 1
ATOM 738 N N . LEU A 1 93 ? 10.494 -9.490 -34.581 1.00 95.94 93 LEU A N 1
ATOM 739 C CA . LEU A 1 93 ? 9.333 -8.706 -35.004 1.00 95.94 93 LEU A CA 1
ATOM 740 C C . LEU A 1 93 ? 9.011 -8.968 -36.481 1.00 95.94 93 LEU A C 1
ATOM 742 O O . LEU A 1 93 ? 9.885 -9.320 -37.267 1.00 95.94 93 LEU A O 1
ATOM 746 N N . TYR A 1 94 ? 7.756 -8.756 -36.888 1.00 93.38 94 TYR A N 1
ATOM 747 C CA . TYR A 1 94 ? 7.346 -8.915 -38.294 1.00 93.38 94 TYR A CA 1
ATOM 748 C C . TYR A 1 94 ? 8.015 -7.919 -39.247 1.00 93.38 94 TYR A C 1
ATOM 750 O O . TYR A 1 94 ? 8.192 -8.216 -40.426 1.00 93.38 94 TYR A O 1
ATOM 758 N N . ALA A 1 95 ? 8.362 -6.738 -38.743 1.00 91.69 95 ALA A N 1
ATOM 759 C CA . ALA A 1 95 ? 9.035 -5.693 -39.492 1.00 91.69 95 ALA A CA 1
ATOM 760 C C . ALA A 1 95 ? 10.072 -5.010 -38.600 1.00 91.69 95 ALA A C 1
ATOM 762 O O . ALA A 1 95 ? 9.863 -4.861 -37.394 1.00 91.69 95 ALA A O 1
ATOM 763 N N . ALA A 1 96 ? 11.175 -4.579 -39.209 1.00 93.25 96 ALA A N 1
ATOM 764 C CA . ALA A 1 96 ? 12.177 -3.773 -38.533 1.00 93.25 96 ALA A CA 1
ATOM 765 C C . ALA A 1 96 ? 11.579 -2.404 -38.155 1.00 93.25 96 ALA A C 1
ATOM 767 O O . ALA A 1 96 ? 11.086 -1.696 -39.041 1.00 93.25 96 ALA A O 1
ATOM 768 N N . PRO A 1 97 ? 11.614 -2.005 -36.872 1.00 92.88 97 PRO A N 1
ATOM 769 C CA . PRO A 1 97 ? 11.222 -0.666 -36.464 1.00 92.88 97 PRO A CA 1
ATOM 770 C C . PRO A 1 97 ? 12.144 0.383 -37.091 1.00 92.88 97 PRO A C 1
ATOM 772 O O . PRO A 1 97 ? 13.305 0.114 -37.415 1.00 92.88 97 PRO A O 1
ATOM 775 N N . LYS A 1 98 ? 11.629 1.604 -37.244 1.00 93.25 98 LYS A N 1
ATOM 776 C CA . LYS A 1 98 ? 12.409 2.727 -37.767 1.00 93.25 98 LYS A CA 1
ATOM 777 C C . LYS A 1 98 ? 13.610 3.000 -36.855 1.00 93.25 98 LYS A C 1
ATOM 779 O O . LYS A 1 98 ? 13.505 2.915 -35.635 1.00 93.25 98 LYS A O 1
ATOM 784 N N . VAL A 1 99 ? 14.746 3.364 -37.448 1.00 93.50 99 VAL A N 1
ATOM 785 C CA . VAL A 1 99 ? 15.934 3.790 -36.693 1.00 93.50 99 VAL A CA 1
ATOM 786 C C . VAL A 1 99 ? 15.565 4.945 -35.752 1.00 93.50 99 VAL A C 1
ATOM 788 O O . VAL A 1 99 ? 14.978 5.936 -36.191 1.00 93.50 99 VAL A O 1
ATOM 791 N N . GLY A 1 100 ? 15.908 4.803 -34.472 1.00 88.19 100 GLY A N 1
ATOM 792 C CA . GLY A 1 100 ? 15.598 5.750 -33.399 1.00 88.19 100 GLY A CA 1
ATOM 793 C C . GLY A 1 100 ? 14.243 5.548 -32.710 1.00 88.19 100 GLY A C 1
ATOM 794 O O . GLY A 1 100 ? 13.953 6.278 -31.767 1.00 88.19 100 GLY A O 1
ATOM 795 N N . SER A 1 101 ? 13.414 4.590 -33.145 1.00 89.75 101 SER A N 1
ATOM 796 C CA . SER A 1 101 ? 12.202 4.215 -32.403 1.00 89.75 101 SER A CA 1
ATOM 797 C C . SER A 1 101 ? 12.559 3.500 -31.099 1.00 89.75 101 SER A C 1
ATOM 799 O O . SER A 1 101 ? 13.496 2.698 -31.052 1.00 89.75 101 SER A O 1
ATOM 801 N N . THR A 1 102 ? 11.772 3.740 -30.052 1.00 89.56 102 THR A N 1
ATOM 802 C CA . THR A 1 102 ? 11.898 3.022 -28.778 1.00 89.56 102 THR A CA 1
ATOM 803 C C . THR A 1 102 ? 11.055 1.755 -28.829 1.00 89.56 102 THR A C 1
ATOM 805 O O . THR A 1 102 ? 9.840 1.812 -29.028 1.00 89.56 102 THR A O 1
ATOM 808 N N . VAL A 1 103 ? 11.703 0.605 -28.659 1.00 92.94 103 VAL A N 1
ATOM 809 C CA . VAL A 1 103 ? 11.063 -0.713 -28.631 1.00 92.94 103 VAL A CA 1
ATOM 810 C C . VAL A 1 103 ? 11.063 -1.213 -27.197 1.00 92.94 103 VAL A C 1
ATOM 812 O O . VAL A 1 103 ? 12.131 -1.463 -26.639 1.00 92.94 103 VAL A O 1
ATOM 815 N N . SER A 1 104 ? 9.879 -1.366 -26.613 1.00 92.12 104 SER A N 1
ATOM 816 C CA . SER A 1 104 ? 9.704 -1.815 -25.231 1.00 92.12 104 SER A CA 1
ATOM 817 C C . SER A 1 104 ? 9.121 -3.226 -25.202 1.00 92.12 104 SER A C 1
ATOM 819 O O . SER A 1 104 ? 8.096 -3.501 -25.829 1.00 92.12 104 SER A O 1
ATOM 821 N N . PHE A 1 105 ? 9.752 -4.112 -24.443 1.00 93.25 105 PHE A N 1
ATOM 822 C CA . PHE A 1 105 ? 9.298 -5.467 -24.162 1.00 93.25 105 PHE A CA 1
ATOM 823 C C . PHE A 1 105 ? 8.824 -5.528 -22.717 1.00 93.25 105 PHE A C 1
ATOM 825 O O . PHE A 1 105 ? 9.571 -5.182 -21.807 1.00 93.25 105 PHE A O 1
ATOM 832 N N . PHE A 1 106 ? 7.592 -5.976 -22.503 1.00 91.00 106 PHE A N 1
ATOM 833 C CA . PHE A 1 106 ? 7.011 -6.115 -21.176 1.00 91.00 106 PHE A CA 1
ATOM 834 C C . PHE A 1 106 ? 6.393 -7.496 -20.999 1.00 91.00 106 PHE A C 1
ATOM 836 O O . PHE A 1 106 ? 5.513 -7.898 -21.756 1.00 91.00 106 PHE A O 1
ATOM 843 N N . MET A 1 107 ? 6.820 -8.201 -19.963 1.00 91.00 107 MET A N 1
ATOM 844 C CA . MET A 1 107 ? 6.270 -9.472 -19.522 1.00 91.00 107 MET A CA 1
ATOM 845 C C . MET A 1 107 ? 5.965 -9.332 -18.025 1.00 91.00 107 MET A C 1
ATOM 847 O O . MET A 1 107 ? 6.887 -9.075 -17.249 1.00 91.00 107 MET A O 1
ATOM 851 N N . PRO A 1 108 ? 4.696 -9.438 -17.591 1.00 87.81 108 PRO A N 1
ATOM 852 C CA . PRO A 1 108 ? 4.289 -9.099 -16.223 1.00 87.81 108 PRO A CA 1
ATOM 853 C C . PRO A 1 108 ? 4.817 -10.069 -15.154 1.00 87.81 108 PRO A C 1
ATOM 855 O O . PRO A 1 108 ? 4.741 -9.758 -13.962 1.00 87.81 108 PRO A O 1
ATOM 858 N N . GLY A 1 109 ? 5.337 -11.225 -15.571 1.00 90.44 109 GLY A N 1
ATOM 859 C CA . GLY A 1 109 ? 5.818 -12.290 -14.702 1.00 90.44 109 GLY A CA 1
ATOM 860 C C . GLY A 1 109 ? 4.685 -13.163 -14.169 1.00 90.44 109 GLY A C 1
ATOM 861 O O . GLY A 1 109 ? 3.534 -12.731 -14.070 1.00 90.44 109 GLY A O 1
ATOM 862 N N . LYS A 1 110 ? 5.013 -14.401 -13.798 1.00 90.94 110 LYS A N 1
ATOM 863 C CA . LYS A 1 110 ? 4.122 -15.277 -13.028 1.00 90.94 110 LYS A CA 1
ATOM 864 C C . LYS A 1 110 ? 4.623 -15.309 -11.581 1.00 90.94 110 LYS A C 1
ATOM 866 O O . LYS A 1 110 ? 5.708 -15.850 -11.371 1.00 90.94 110 LYS A O 1
ATOM 871 N N . PRO A 1 111 ? 3.902 -14.717 -10.612 1.00 92.69 111 PRO A N 1
ATOM 872 C CA . PRO A 1 111 ? 4.312 -14.743 -9.210 1.00 92.69 111 PRO A CA 1
ATOM 873 C C . PRO A 1 111 ? 4.424 -16.177 -8.690 1.00 92.69 111 PRO A C 1
ATOM 875 O O . PRO A 1 111 ? 3.620 -17.027 -9.072 1.00 92.69 111 PRO A O 1
ATOM 878 N N . ALA A 1 112 ? 5.396 -16.424 -7.815 1.00 93.62 112 ALA A N 1
ATOM 879 C CA . ALA A 1 112 ? 5.494 -17.686 -7.089 1.00 93.62 112 ALA A CA 1
ATOM 880 C C . ALA A 1 112 ? 4.453 -17.699 -5.963 1.00 93.62 112 ALA A C 1
ATOM 882 O O . ALA A 1 112 ? 4.421 -16.772 -5.150 1.00 93.62 112 ALA A O 1
ATOM 883 N N . LEU A 1 113 ? 3.612 -18.732 -5.919 1.00 94.50 113 LEU A N 1
ATOM 884 C CA . LEU A 1 113 ? 2.531 -18.861 -4.938 1.00 94.50 113 LEU A CA 1
ATOM 885 C C . LEU A 1 113 ? 2.758 -20.051 -4.000 1.00 94.50 113 LEU A C 1
ATOM 887 O O . LEU A 1 113 ? 3.362 -21.052 -4.388 1.00 94.50 113 LEU A O 1
ATOM 891 N N . ASP A 1 114 ? 2.259 -19.946 -2.772 1.00 93.69 114 ASP A N 1
ATOM 892 C CA . ASP A 1 114 ? 2.163 -21.071 -1.845 1.00 93.69 114 ASP A CA 1
ATOM 893 C C . ASP A 1 114 ? 0.931 -21.955 -2.134 1.00 93.69 114 ASP A C 1
ATOM 895 O O . ASP A 1 114 ? 0.146 -21.711 -3.055 1.00 93.69 114 ASP A O 1
ATOM 899 N N . ALA A 1 115 ? 0.754 -23.013 -1.336 1.00 92.88 115 ALA A N 1
ATOM 900 C CA . ALA A 1 115 ? -0.369 -23.946 -1.468 1.00 92.88 115 ALA A CA 1
ATOM 901 C C . ALA A 1 115 ? -1.748 -23.304 -1.209 1.00 92.88 115 ALA A C 1
ATOM 903 O O . ALA A 1 115 ? -2.781 -23.905 -1.515 1.00 92.88 115 ALA A O 1
ATOM 904 N N . ASP A 1 116 ? -1.771 -22.100 -0.643 1.00 93.06 116 ASP A N 1
ATOM 905 C CA . ASP A 1 116 ? -2.966 -21.341 -0.306 1.00 93.06 116 ASP A CA 1
ATOM 906 C C . ASP A 1 116 ? -3.215 -20.182 -1.285 1.00 93.06 116 ASP A C 1
ATOM 908 O O . ASP A 1 116 ? -4.122 -19.378 -1.062 1.00 93.06 116 ASP A O 1
ATOM 912 N N . GLY A 1 117 ? -2.449 -20.118 -2.382 1.00 92.06 117 GLY A N 1
ATOM 913 C CA . GLY A 1 117 ? -2.592 -19.123 -3.444 1.00 92.06 117 GLY A CA 1
ATOM 914 C C . GLY A 1 117 ? -1.995 -17.757 -3.101 1.00 92.06 117 GLY A C 1
ATOM 915 O O . GLY A 1 117 ? -2.251 -16.789 -3.818 1.00 92.06 117 GLY A O 1
ATOM 916 N N . ARG A 1 118 ? -1.217 -17.654 -2.018 1.00 92.31 118 ARG A N 1
ATOM 917 C CA . ARG A 1 118 ? -0.611 -16.398 -1.556 1.00 92.31 118 ARG A CA 1
ATOM 918 C C . ARG A 1 118 ? 0.791 -16.240 -2.144 1.00 92.31 118 ARG A C 1
ATOM 920 O O . ARG A 1 118 ? 1.479 -17.242 -2.344 1.00 92.31 118 ARG A O 1
ATOM 927 N N . PRO A 1 119 ? 1.249 -15.010 -2.421 1.00 93.62 119 PRO A N 1
ATOM 928 C CA . PRO A 1 119 ? 2.591 -14.800 -2.940 1.00 93.62 119 PRO A CA 1
ATOM 929 C C . PRO A 1 119 ? 3.658 -15.207 -1.922 1.00 93.62 119 PRO A C 1
ATOM 931 O O . PRO A 1 119 ? 3.617 -14.817 -0.754 1.00 93.62 119 PRO A O 1
ATOM 934 N N . VAL A 1 120 ? 4.655 -15.953 -2.391 1.00 91.38 120 VAL A N 1
ATOM 935 C CA . VAL A 1 120 ? 5.853 -16.273 -1.614 1.00 91.38 120 VAL A CA 1
ATOM 936 C C . VAL A 1 120 ? 6.796 -15.079 -1.676 1.00 91.38 120 VAL A C 1
ATOM 938 O O . VAL A 1 120 ? 7.133 -14.620 -2.766 1.00 91.38 120 VAL A O 1
ATOM 941 N N . SER A 1 121 ? 7.263 -14.605 -0.522 1.00 85.12 121 SER A N 1
ATOM 942 C CA . SER A 1 121 ? 8.290 -13.564 -0.493 1.00 85.12 121 SER A CA 1
ATOM 943 C C . SER A 1 121 ? 9.691 -14.166 -0.602 1.00 85.12 121 SER A C 1
ATOM 945 O O . SER A 1 121 ? 9.961 -15.208 0.001 1.00 85.12 121 SER A O 1
ATOM 947 N N . ALA A 1 122 ? 10.595 -13.528 -1.353 1.00 78.31 122 ALA A N 1
ATOM 948 C CA . ALA A 1 122 ? 12.008 -13.920 -1.343 1.00 78.31 122 ALA A CA 1
ATOM 949 C C . ALA A 1 122 ? 12.702 -13.521 -0.028 1.00 78.31 122 ALA A C 1
ATOM 951 O O . ALA A 1 122 ? 13.708 -14.130 0.338 1.00 78.31 122 ALA A O 1
ATOM 952 N N . GLY A 1 123 ? 12.124 -12.562 0.706 1.00 73.81 123 GLY A N 1
ATOM 953 C CA . GLY A 1 123 ? 12.697 -11.993 1.918 1.00 73.81 123 GLY A CA 1
ATOM 954 C C . GLY A 1 123 ? 13.875 -11.070 1.601 1.00 73.81 123 GLY A C 1
ATOM 955 O O . GLY A 1 123 ? 14.704 -11.354 0.742 1.00 73.81 123 GLY A O 1
ATOM 956 N N . GLY A 1 124 ? 13.969 -9.943 2.304 1.00 79.44 124 GLY A N 1
ATOM 957 C CA . GLY A 1 124 ? 15.088 -9.019 2.143 1.00 79.44 124 GLY A CA 1
ATOM 958 C C . GLY A 1 124 ? 14.706 -7.558 2.303 1.00 79.44 124 GLY A C 1
ATOM 959 O O . GLY A 1 124 ? 13.571 -7.214 2.635 1.00 79.44 124 GLY A O 1
ATOM 960 N N . VAL A 1 125 ? 15.698 -6.700 2.076 1.00 85.75 125 VAL A N 1
ATOM 961 C CA . VAL A 1 125 ? 15.521 -5.248 2.030 1.00 85.75 125 VAL A CA 1
ATOM 962 C C . VAL A 1 125 ? 15.199 -4.853 0.591 1.00 85.75 125 VAL A C 1
ATOM 964 O O . VAL A 1 125 ? 15.901 -5.251 -0.343 1.00 85.75 125 VAL A O 1
ATOM 967 N N . TYR A 1 126 ? 14.133 -4.078 0.414 1.00 91.00 126 TYR A N 1
ATOM 968 C CA . TYR A 1 126 ? 13.718 -3.550 -0.883 1.00 91.00 126 TYR A CA 1
ATOM 969 C C . TYR A 1 126 ? 14.165 -2.102 -1.018 1.00 91.00 126 TYR A C 1
ATOM 971 O O . TYR A 1 126 ? 14.042 -1.319 -0.076 1.00 91.00 126 TYR A O 1
ATOM 979 N N . TYR A 1 127 ? 14.624 -1.730 -2.209 1.00 93.56 127 TYR A N 1
ATOM 980 C CA . TYR A 1 127 ? 15.089 -0.378 -2.494 1.00 93.56 127 TYR A CA 1
ATOM 981 C C . TYR A 1 127 ? 14.245 0.237 -3.597 1.00 93.56 127 TYR A C 1
ATOM 983 O O . TYR A 1 127 ? 14.092 -0.358 -4.668 1.00 93.56 127 TYR A O 1
ATOM 991 N N . TYR A 1 128 ? 13.694 1.425 -3.351 1.00 95.38 128 TYR A N 1
ATOM 992 C CA . TYR A 1 128 ? 13.014 2.174 -4.405 1.00 95.38 128 TYR A CA 1
ATOM 993 C C . TYR A 1 128 ? 13.981 2.406 -5.576 1.00 95.38 128 TYR A C 1
ATOM 995 O O . TYR A 1 128 ? 15.114 2.847 -5.339 1.00 95.38 128 TYR A O 1
ATOM 1003 N N . PRO A 1 129 ? 13.565 2.125 -6.828 1.00 96.12 129 PRO A N 1
ATOM 1004 C CA . PRO A 1 129 ? 14.366 2.431 -8.001 1.00 96.12 129 PRO A CA 1
ATOM 1005 C C . PRO A 1 129 ? 14.795 3.890 -7.986 1.00 96.12 129 PRO A C 1
ATOM 1007 O O . PRO A 1 129 ? 13.994 4.790 -7.711 1.00 96.12 129 PRO A O 1
ATOM 1010 N N . SER A 1 130 ? 16.076 4.113 -8.262 1.00 96.06 130 SER A N 1
ATOM 1011 C CA . SER A 1 130 ? 16.670 5.433 -8.119 1.00 96.06 130 SER A CA 1
ATOM 1012 C C . SER A 1 130 ? 17.618 5.770 -9.257 1.00 96.06 130 SER A C 1
ATOM 1014 O O . SER A 1 130 ? 18.125 4.887 -9.951 1.00 96.06 130 SER A O 1
ATOM 1016 N N . TYR A 1 131 ? 17.822 7.068 -9.463 1.00 96.12 131 TYR A N 1
ATOM 1017 C CA . TYR A 1 131 ? 18.795 7.605 -10.401 1.00 96.12 131 TYR A CA 1
ATOM 1018 C C . TYR A 1 131 ? 19.343 8.928 -9.866 1.00 96.12 131 TYR A C 1
ATOM 1020 O O . TYR A 1 131 ? 18.589 9.878 -9.648 1.00 96.12 131 TYR A O 1
ATOM 1028 N N . THR A 1 132 ? 20.656 9.011 -9.666 1.00 94.31 132 THR A N 1
ATOM 1029 C CA . THR A 1 132 ? 21.318 10.274 -9.320 1.00 94.31 132 THR A CA 1
ATOM 1030 C C . THR A 1 132 ? 21.607 11.056 -10.592 1.00 94.31 132 THR A C 1
ATOM 1032 O O . THR A 1 132 ? 22.253 10.546 -11.508 1.00 94.31 132 THR A O 1
ATOM 1035 N N . LEU A 1 133 ? 21.111 12.293 -10.658 1.00 92.38 133 LEU A N 1
ATOM 1036 C CA . LEU A 1 133 ? 21.282 13.149 -11.829 1.00 92.38 133 LEU A CA 1
ATOM 1037 C C . LEU A 1 133 ? 22.767 13.346 -12.148 1.00 92.38 133 LEU A C 1
ATOM 1039 O O . LEU A 1 133 ? 23.559 13.741 -11.296 1.00 92.38 133 LEU A O 1
ATOM 1043 N N . ASN A 1 134 ? 23.130 13.100 -13.405 1.00 84.75 134 ASN A N 1
ATOM 1044 C CA . ASN A 1 134 ? 24.470 13.349 -13.913 1.00 84.75 134 ASN A CA 1
ATOM 1045 C C . ASN A 1 134 ? 24.472 14.638 -14.740 1.00 84.75 134 ASN A C 1
ATOM 1047 O O . ASN A 1 134 ? 23.824 14.725 -15.781 1.00 84.75 134 ASN A O 1
ATOM 1051 N N . PHE A 1 135 ? 25.247 15.627 -14.305 1.00 85.06 135 PHE A N 1
ATOM 1052 C CA . PHE A 1 135 ? 25.390 16.918 -14.979 1.00 85.06 135 PHE A CA 1
ATOM 1053 C C . PHE A 1 135 ? 26.501 16.916 -16.043 1.00 85.06 135 PHE A C 1
ATOM 1055 O O . PHE A 1 135 ? 27.198 17.913 -16.229 1.00 85.06 135 PHE A O 1
ATOM 1062 N N . GLY A 1 136 ? 26.724 15.777 -16.707 1.00 75.81 136 GLY A N 1
ATOM 1063 C CA . GLY A 1 136 ? 27.800 15.608 -17.689 1.00 75.81 136 GLY A CA 1
ATOM 1064 C C . GLY A 1 136 ? 29.196 15.792 -17.085 1.00 75.81 136 GLY A C 1
ATOM 1065 O O . GLY A 1 136 ? 30.086 16.310 -17.751 1.00 75.81 136 GLY A O 1
ATOM 1066 N N . GLY A 1 137 ? 29.370 15.441 -15.806 1.00 76.19 137 GLY A N 1
ATOM 1067 C CA . GLY A 1 137 ? 30.618 15.658 -15.062 1.00 76.19 137 GLY A CA 1
ATOM 1068 C C . GLY A 1 137 ? 30.891 17.112 -14.648 1.00 76.19 137 GLY A C 1
ATOM 1069 O O . GLY A 1 137 ? 31.943 17.390 -14.075 1.00 76.19 137 GLY A O 1
ATOM 1070 N N . ASN A 1 138 ? 29.970 18.049 -14.901 1.00 82.75 138 ASN A N 1
ATOM 1071 C CA . ASN A 1 138 ? 30.136 19.437 -14.480 1.00 82.75 138 ASN A CA 1
ATOM 1072 C C . ASN A 1 138 ? 29.846 19.600 -12.977 1.00 82.75 138 ASN A C 1
ATOM 1074 O O . ASN A 1 138 ? 28.693 19.709 -12.568 1.00 82.75 138 ASN A O 1
ATOM 1078 N N . ALA A 1 139 ? 30.905 19.671 -12.167 1.00 83.88 139 ALA A N 1
ATOM 1079 C CA . ALA A 1 139 ? 30.821 19.824 -10.711 1.00 83.88 139 ALA A CA 1
ATOM 1080 C C . ALA A 1 139 ? 30.227 21.170 -10.238 1.00 83.88 139 ALA A C 1
ATOM 1082 O O . ALA A 1 139 ? 29.873 21.311 -9.065 1.00 83.88 139 ALA A O 1
ATOM 1083 N N . ASN A 1 140 ? 30.109 22.161 -11.129 1.00 88.12 140 ASN A N 1
ATOM 1084 C CA . ASN A 1 140 ? 29.505 23.454 -10.801 1.00 88.12 140 ASN A CA 1
ATOM 1085 C C . ASN A 1 140 ? 27.976 23.423 -10.874 1.00 88.12 140 ASN A C 1
ATOM 1087 O O . ASN A 1 140 ? 27.341 24.341 -10.359 1.00 88.12 140 ASN A O 1
ATOM 1091 N N . LEU A 1 141 ? 27.394 22.396 -11.499 1.00 89.50 141 LEU A N 1
ATOM 1092 C CA . LEU A 1 141 ? 25.950 22.231 -11.579 1.00 89.50 141 LEU A CA 1
ATOM 1093 C C . LEU A 1 141 ? 25.437 21.394 -10.412 1.00 89.50 141 LEU A C 1
ATOM 1095 O O . LEU A 1 141 ? 25.975 20.333 -10.100 1.00 89.50 141 LEU A O 1
ATOM 1099 N N . GLU A 1 142 ? 24.360 21.864 -9.801 1.00 91.25 142 GLU A N 1
ATOM 1100 C CA . GLU A 1 142 ? 23.615 21.130 -8.786 1.00 91.25 142 GLU A CA 1
ATOM 1101 C C . GLU A 1 142 ? 22.120 21.199 -9.068 1.00 91.25 142 GLU A C 1
ATOM 1103 O O . GLU A 1 142 ? 21.631 22.115 -9.732 1.00 91.25 142 GLU A O 1
ATOM 1108 N N . TYR A 1 143 ? 21.385 20.202 -8.590 1.00 91.88 143 TYR A N 1
ATOM 1109 C CA . TYR A 1 143 ? 19.934 20.201 -8.695 1.00 91.88 143 TYR A CA 1
ATOM 1110 C C . TYR A 1 143 ? 19.356 21.331 -7.840 1.00 91.88 143 TYR A C 1
ATOM 1112 O O . TYR A 1 143 ? 19.794 21.551 -6.712 1.00 91.88 143 TYR A O 1
ATOM 1120 N N . TYR A 1 144 ? 18.362 22.034 -8.377 1.00 90.69 144 TYR A N 1
ATOM 1121 C CA . TYR A 1 144 ? 17.682 23.105 -7.670 1.00 90.69 144 TYR A CA 1
ATOM 1122 C C . TYR A 1 144 ? 16.169 22.958 -7.785 1.00 90.69 144 TYR A C 1
ATOM 1124 O O . TYR A 1 144 ? 15.626 22.760 -8.874 1.00 90.69 144 TYR A O 1
ATOM 1132 N N . TYR A 1 145 ? 15.490 23.117 -6.652 1.00 87.12 145 TYR A N 1
ATOM 1133 C CA . TYR A 1 145 ? 14.040 23.056 -6.566 1.00 87.12 145 TYR A CA 1
ATOM 1134 C C . TYR A 1 145 ? 13.508 24.070 -5.565 1.00 87.12 145 TYR A C 1
ATOM 1136 O O . TYR A 1 145 ? 13.990 24.161 -4.436 1.00 87.12 145 TYR A O 1
ATOM 1144 N N . ASN A 1 146 ? 12.472 24.797 -5.976 1.00 85.50 146 ASN A N 1
ATOM 1145 C CA . ASN A 1 146 ? 11.726 25.689 -5.109 1.00 85.50 146 ASN A CA 1
ATOM 1146 C C . ASN A 1 146 ? 10.224 25.520 -5.395 1.00 85.50 146 ASN A C 1
ATOM 1148 O O . ASN A 1 146 ? 9.769 25.915 -6.468 1.00 85.50 146 ASN A O 1
ATOM 1152 N N . PRO A 1 147 ? 9.441 24.961 -4.454 1.00 80.19 147 PRO A N 1
ATOM 1153 C CA . PRO A 1 147 ? 8.013 24.724 -4.657 1.00 80.19 147 PRO A CA 1
ATOM 1154 C C . PRO A 1 147 ? 7.175 26.011 -4.700 1.00 80.19 147 PRO A C 1
ATOM 1156 O O . PRO A 1 147 ? 6.023 25.965 -5.125 1.00 80.19 147 PRO A O 1
ATOM 1159 N N . PHE A 1 148 ? 7.718 27.145 -4.246 1.00 83.81 148 PHE A N 1
ATOM 1160 C CA . PHE A 1 148 ? 6.994 28.414 -4.131 1.00 83.81 148 PHE A CA 1
ATOM 1161 C C . PHE A 1 148 ? 7.209 29.352 -5.320 1.00 83.81 148 PHE A C 1
ATOM 1163 O O . PHE A 1 148 ? 6.552 30.388 -5.403 1.00 83.81 148 PHE A O 1
ATOM 1170 N N . ASP A 1 149 ? 8.114 29.008 -6.235 1.00 82.94 149 ASP A N 1
ATOM 1171 C CA . ASP A 1 149 ? 8.421 29.827 -7.400 1.00 82.94 149 ASP A CA 1
ATOM 1172 C C . ASP A 1 149 ? 8.242 29.010 -8.683 1.00 82.94 149 ASP A C 1
ATOM 1174 O O . ASP A 1 149 ? 9.010 28.101 -8.999 1.00 82.94 149 ASP A O 1
ATOM 1178 N N . MET A 1 150 ? 7.208 29.380 -9.445 1.00 76.19 150 MET A N 1
ATOM 1179 C CA . MET A 1 150 ? 6.828 28.737 -10.705 1.00 76.19 150 MET A CA 1
ATOM 1180 C C . MET A 1 150 ? 7.913 28.806 -11.785 1.00 76.19 150 MET A C 1
ATOM 1182 O O . MET A 1 150 ? 7.822 28.093 -12.783 1.00 76.19 150 MET A O 1
ATOM 1186 N N . LYS A 1 151 ? 8.935 29.653 -11.623 1.00 79.38 151 LYS A N 1
ATOM 1187 C CA . LYS A 1 151 ? 10.069 29.725 -12.548 1.00 79.38 151 LYS A CA 1
ATOM 1188 C C . LYS A 1 151 ? 10.912 28.448 -12.530 1.00 79.38 151 LYS A C 1
ATOM 1190 O O . LYS A 1 151 ? 11.526 28.113 -13.544 1.00 79.38 151 LYS A O 1
ATOM 1195 N N . TYR A 1 152 ? 10.940 27.738 -11.405 1.00 83.12 152 TYR A N 1
ATOM 1196 C CA . TYR A 1 152 ? 11.766 26.549 -11.217 1.00 83.12 152 TYR A CA 1
ATOM 1197 C C . TYR A 1 152 ? 10.926 25.293 -11.400 1.00 83.12 152 TYR A C 1
ATOM 1199 O O . TYR A 1 152 ? 10.472 24.653 -10.454 1.00 83.12 152 TYR A O 1
ATOM 1207 N N . LEU A 1 153 ? 10.695 24.977 -12.671 1.00 79.88 153 LEU A N 1
ATOM 1208 C CA . LEU A 1 153 ? 9.853 23.865 -13.077 1.00 79.88 153 LEU A CA 1
ATOM 1209 C C . LEU A 1 153 ? 10.536 22.521 -12.815 1.00 79.88 153 LEU A C 1
ATOM 1211 O O . LEU A 1 153 ? 11.726 22.342 -13.094 1.00 79.88 153 LEU A O 1
ATOM 1215 N N . GLU A 1 154 ? 9.736 21.567 -12.348 1.00 90.56 154 GLU A N 1
ATOM 1216 C CA . GLU A 1 154 ? 10.099 20.163 -12.255 1.00 90.56 154 GLU A CA 1
ATOM 1217 C C . GLU A 1 154 ? 8.931 19.291 -12.711 1.00 90.56 154 GLU A C 1
ATOM 1219 O O . GLU A 1 154 ? 7.826 19.393 -12.178 1.00 90.56 154 GLU A O 1
ATOM 1224 N N . TYR A 1 155 ? 9.197 18.408 -13.670 1.00 92.00 155 TYR A N 1
ATOM 1225 C CA . TYR A 1 155 ? 8.228 17.436 -14.150 1.00 92.00 155 TYR A CA 1
ATOM 1226 C C . TYR A 1 155 ? 8.912 16.127 -14.515 1.00 92.00 155 TYR A C 1
ATOM 1228 O O . TYR A 1 155 ? 9.836 16.103 -15.333 1.00 92.00 155 TYR A O 1
ATOM 1236 N N . LEU A 1 156 ? 8.405 15.029 -13.962 1.00 95.50 156 LEU A N 1
ATOM 1237 C CA . LEU A 1 156 ? 8.796 13.675 -14.330 1.00 95.50 156 LEU A CA 1
ATOM 1238 C C . LEU A 1 156 ? 7.644 12.996 -15.068 1.00 95.50 156 LEU A C 1
ATOM 1240 O O . LEU A 1 156 ? 6.509 13.002 -14.592 1.00 95.50 156 LEU A O 1
ATOM 1244 N N . TYR A 1 157 ? 7.935 12.404 -16.222 1.00 93.19 157 TYR A N 1
ATOM 1245 C CA . TYR A 1 157 ? 6.951 11.698 -17.034 1.00 93.19 157 TYR A CA 1
ATOM 1246 C C . TYR A 1 157 ? 7.337 10.233 -17.205 1.00 93.19 157 TYR A C 1
ATOM 1248 O O . TYR A 1 157 ? 8.466 9.921 -17.587 1.00 93.19 157 TYR A O 1
ATOM 1256 N N . ALA A 1 158 ? 6.354 9.357 -17.012 1.00 89.69 158 ALA A N 1
ATOM 1257 C CA . ALA A 1 158 ? 6.413 7.942 -17.357 1.00 89.69 158 ALA A CA 1
ATOM 1258 C C . ALA A 1 158 ? 5.308 7.650 -18.373 1.00 89.69 158 ALA A C 1
ATOM 1260 O O . ALA A 1 158 ? 4.156 8.025 -18.151 1.00 89.69 158 ALA A O 1
ATOM 1261 N N . PHE A 1 159 ? 5.632 7.005 -19.496 1.00 82.44 159 PHE A N 1
ATOM 1262 C CA . PHE A 1 159 ? 4.640 6.647 -20.525 1.00 82.44 159 PHE A CA 1
ATOM 1263 C C . PHE A 1 159 ? 3.771 7.828 -21.009 1.00 82.44 159 PHE A C 1
ATOM 1265 O O . PHE A 1 159 ? 2.582 7.671 -21.282 1.00 82.44 159 PHE A O 1
ATOM 1272 N N . GLY A 1 160 ? 4.339 9.039 -21.048 1.00 80.75 160 GLY A N 1
ATOM 1273 C CA . GLY A 1 160 ? 3.619 10.269 -21.407 1.00 80.75 160 GLY A CA 1
ATOM 1274 C C . GLY A 1 160 ? 2.686 10.829 -20.321 1.00 80.75 160 GLY A C 1
ATOM 1275 O O . GLY A 1 160 ? 2.111 11.897 -20.516 1.00 80.75 160 GLY A O 1
ATOM 1276 N N . ARG A 1 161 ? 2.554 10.168 -19.165 1.00 86.50 161 ARG A N 1
ATOM 1277 C CA . ARG A 1 161 ? 1.818 10.667 -17.995 1.00 86.50 161 ARG A CA 1
ATOM 1278 C C . ARG A 1 161 ? 2.771 11.393 -17.049 1.00 86.50 161 ARG A C 1
ATOM 1280 O O . ARG A 1 161 ? 3.813 10.851 -16.689 1.00 86.50 161 ARG A O 1
ATOM 1287 N N . ALA A 1 162 ? 2.387 12.592 -16.616 1.00 92.06 162 ALA A N 1
ATOM 1288 C CA . ALA A 1 162 ? 3.087 13.300 -15.550 1.00 92.06 162 ALA A CA 1
ATOM 1289 C C . ALA A 1 162 ? 2.878 12.582 -14.209 1.00 92.06 162 ALA A C 1
ATOM 1291 O O . ALA A 1 162 ? 1.743 12.271 -13.832 1.00 92.06 162 ALA A O 1
ATOM 1292 N N . LEU A 1 163 ? 3.973 12.332 -13.500 1.00 94.88 163 LEU A N 1
ATOM 1293 C CA . LEU A 1 163 ? 3.964 11.850 -12.125 1.00 94.88 163 LEU A CA 1
ATOM 1294 C C . LEU A 1 163 ? 3.842 13.041 -11.164 1.00 94.88 163 LEU A C 1
ATOM 1296 O O . LEU A 1 163 ? 4.226 14.168 -11.482 1.00 94.88 163 LEU A O 1
ATOM 1300 N N . LYS A 1 164 ? 3.309 12.792 -9.972 1.00 93.94 164 LYS A N 1
ATOM 1301 C CA . LYS A 1 164 ? 3.180 13.771 -8.894 1.00 93.94 164 LYS A CA 1
ATOM 1302 C C . LYS A 1 164 ? 4.431 13.751 -8.028 1.00 93.94 164 LYS A C 1
ATOM 1304 O O . LYS A 1 164 ? 4.874 12.695 -7.583 1.00 93.94 164 LYS A O 1
ATOM 1309 N N . ARG A 1 165 ? 4.978 14.926 -7.735 1.00 92.62 165 ARG A N 1
ATOM 1310 C CA . ARG A 1 165 ? 6.092 15.048 -6.799 1.00 92.62 165 ARG A CA 1
ATOM 1311 C C . ARG A 1 165 ? 5.589 14.894 -5.363 1.00 92.62 165 ARG A C 1
ATOM 1313 O O . ARG A 1 165 ? 4.687 15.617 -4.944 1.00 92.62 165 ARG A O 1
ATOM 1320 N N . ALA A 1 166 ? 6.203 14.013 -4.583 1.00 93.06 166 ALA A N 1
ATOM 1321 C CA . ALA A 1 166 ? 6.017 13.973 -3.141 1.00 93.06 166 ALA A CA 1
ATOM 1322 C C . ALA A 1 166 ? 6.563 15.258 -2.503 1.00 93.06 166 ALA A C 1
ATOM 1324 O O . ALA A 1 166 ? 7.701 15.657 -2.768 1.00 93.06 166 ALA A O 1
ATOM 1325 N N . ASN A 1 167 ? 5.773 15.899 -1.643 1.00 88.56 167 ASN A N 1
ATOM 1326 C CA . ASN A 1 167 ? 6.223 17.062 -0.884 1.00 88.56 167 ASN A CA 1
ATOM 1327 C C . ASN A 1 167 ? 6.907 16.611 0.413 1.00 88.56 167 ASN A C 1
ATOM 1329 O O . ASN A 1 167 ? 6.257 16.433 1.442 1.00 88.56 167 ASN A O 1
ATOM 1333 N N . VAL A 1 168 ? 8.217 16.389 0.334 1.00 90.38 168 VAL A N 1
ATOM 1334 C CA . VAL A 1 168 ? 9.049 15.966 1.464 1.00 90.38 168 VAL A CA 1
ATOM 1335 C C . VAL A 1 168 ? 9.835 17.166 1.974 1.00 90.38 168 VAL A C 1
ATOM 1337 O O . VAL A 1 168 ? 10.590 17.776 1.213 1.00 90.38 168 VAL A O 1
ATOM 1340 N N . GLN A 1 169 ? 9.677 17.502 3.254 1.00 87.88 169 GLN A N 1
ATOM 1341 C CA . GLN A 1 169 ? 10.407 18.616 3.856 1.00 87.88 169 GLN A CA 1
ATOM 1342 C C . GLN A 1 169 ? 11.913 18.329 3.895 1.00 87.88 169 GLN A C 1
ATOM 1344 O O . GLN A 1 169 ? 12.335 17.200 4.141 1.00 87.88 169 GLN A O 1
ATOM 1349 N N . ALA A 1 170 ? 12.737 19.363 3.701 1.00 84.25 170 ALA A N 1
ATOM 1350 C CA . ALA A 1 170 ? 14.197 19.229 3.673 1.00 84.25 170 ALA A CA 1
ATOM 1351 C C . ALA A 1 170 ? 14.766 18.574 4.948 1.00 84.25 170 ALA A C 1
ATOM 1353 O O . ALA A 1 170 ? 15.657 17.734 4.857 1.00 84.25 170 ALA A O 1
ATOM 1354 N N . ALA A 1 171 ? 14.205 18.898 6.118 1.00 87.25 171 ALA A N 1
ATOM 1355 C CA . ALA A 1 171 ? 14.607 18.304 7.392 1.00 87.25 171 ALA A CA 1
ATOM 1356 C C . ALA A 1 171 ? 14.305 16.797 7.473 1.00 87.25 171 ALA A C 1
ATOM 1358 O O . ALA A 1 171 ? 15.059 16.052 8.103 1.00 87.25 171 ALA A O 1
ATOM 1359 N N . GLU A 1 172 ? 13.241 16.326 6.809 1.00 91.19 172 GLU A N 1
ATOM 1360 C CA . GLU A 1 172 ? 12.892 14.906 6.822 1.00 91.19 172 GLU A CA 1
ATOM 1361 C C . GLU A 1 172 ? 13.947 14.068 6.087 1.00 91.19 172 GLU A C 1
ATOM 1363 O O . GLU A 1 172 ? 14.367 13.036 6.608 1.00 91.19 172 GLU A O 1
ATOM 1368 N N . TRP A 1 173 ? 14.484 14.565 4.966 1.00 88.38 173 TRP A N 1
ATOM 1369 C CA . TRP A 1 173 ? 15.567 13.904 4.219 1.00 88.38 173 TRP A CA 1
ATOM 1370 C C . TRP A 1 173 ? 16.828 13.643 5.045 1.00 88.38 173 TRP A C 1
ATOM 1372 O O . TRP A 1 173 ? 17.549 12.689 4.761 1.00 88.38 173 TRP A O 1
ATOM 1382 N N . THR A 1 174 ? 17.100 14.480 6.048 1.00 86.88 174 THR A N 1
ATOM 1383 C CA . THR A 1 174 ? 18.251 14.330 6.950 1.00 86.88 174 THR A CA 1
ATOM 1384 C C . THR A 1 174 ? 17.919 13.593 8.247 1.00 86.88 174 THR A C 1
ATOM 1386 O O . THR A 1 174 ? 18.818 13.065 8.889 1.00 86.88 174 THR A O 1
ATOM 1389 N N . SER A 1 175 ? 16.645 13.569 8.653 1.00 87.38 175 SER A N 1
ATOM 1390 C CA . SER A 1 175 ? 16.212 12.967 9.924 1.00 87.38 175 SER A CA 1
ATOM 1391 C C . SER A 1 175 ? 16.102 11.440 9.886 1.00 87.38 175 SER A C 1
ATOM 1393 O O . SER A 1 175 ? 16.268 10.786 10.913 1.00 87.38 175 SER A O 1
ATOM 1395 N N . TYR A 1 176 ? 15.837 10.864 8.711 1.00 83.75 176 TYR A N 1
ATOM 1396 C CA . TYR A 1 176 ? 15.765 9.418 8.543 1.00 83.75 176 TYR A CA 1
ATOM 1397 C C . TYR A 1 176 ? 17.162 8.855 8.280 1.00 83.75 176 TYR A C 1
ATOM 1399 O O . TYR A 1 176 ? 17.796 9.194 7.282 1.00 83.75 176 TYR A O 1
ATOM 1407 N N . ALA A 1 177 ? 17.621 7.955 9.154 1.00 80.88 177 ALA A N 1
ATOM 1408 C CA . ALA A 1 177 ? 18.866 7.217 8.940 1.00 80.88 177 ALA A CA 1
ATOM 1409 C C . ALA A 1 177 ? 18.776 6.299 7.707 1.00 80.88 177 ALA A C 1
ATOM 1411 O O . ALA A 1 177 ? 19.737 6.187 6.947 1.00 80.88 177 ALA A O 1
ATOM 1412 N N . ASP A 1 178 ? 17.605 5.690 7.487 1.00 85.44 178 ASP A N 1
ATOM 1413 C CA . ASP A 1 178 ? 17.287 4.930 6.282 1.00 85.44 178 ASP A CA 1
ATOM 1414 C C . ASP A 1 178 ? 16.275 5.689 5.416 1.00 85.44 178 ASP A C 1
ATOM 1416 O O . ASP A 1 178 ? 15.108 5.864 5.779 1.00 85.44 178 ASP A O 1
ATOM 1420 N N . LYS A 1 179 ? 16.720 6.111 4.229 1.00 87.81 179 LYS A N 1
ATOM 1421 C CA . LYS A 1 179 ? 15.868 6.799 3.251 1.00 87.81 179 LYS A CA 1
ATOM 1422 C C . LYS A 1 179 ? 14.712 5.919 2.762 1.00 87.81 179 LYS A C 1
ATOM 1424 O O . LYS A 1 179 ? 13.713 6.471 2.311 1.00 87.81 179 LYS A O 1
ATOM 1429 N N . GLN A 1 180 ? 14.802 4.588 2.842 1.00 90.00 180 GLN A N 1
ATOM 1430 C CA . GLN A 1 180 ? 13.714 3.708 2.403 1.00 90.00 180 GLN A CA 1
ATOM 1431 C C . GLN A 1 180 ? 12.449 3.882 3.253 1.00 90.00 180 GLN A C 1
ATOM 1433 O O . GLN A 1 180 ? 11.352 3.891 2.698 1.00 90.00 180 GLN A O 1
ATOM 1438 N N . GLU A 1 181 ? 12.580 4.121 4.560 1.00 89.94 181 GLU A N 1
ATOM 1439 C CA . GLU A 1 181 ? 11.436 4.385 5.447 1.00 89.94 181 GLU A CA 1
ATOM 1440 C C . GLU A 1 181 ? 10.742 5.712 5.101 1.00 89.94 181 GLU A C 1
ATOM 1442 O O . GLU A 1 181 ? 9.512 5.785 5.014 1.00 89.94 181 GLU A O 1
ATOM 1447 N N . LEU A 1 182 ? 11.527 6.747 4.785 1.00 93.19 182 LEU A N 1
ATOM 1448 C CA . LEU A 1 182 ? 11.003 8.019 4.286 1.00 93.19 182 LEU A CA 1
ATOM 1449 C C . LEU A 1 182 ? 10.242 7.826 2.964 1.00 93.19 182 LEU A C 1
ATOM 1451 O O . LEU A 1 182 ? 9.116 8.296 2.799 1.00 93.19 182 LEU A O 1
ATOM 1455 N N . LEU A 1 183 ? 10.836 7.102 2.014 1.00 94.06 183 LEU A N 1
ATOM 1456 C CA . LEU A 1 183 ? 10.221 6.844 0.711 1.00 94.06 183 LEU A CA 1
ATOM 1457 C C . LEU A 1 183 ? 8.975 5.959 0.832 1.00 94.06 183 LEU A C 1
ATOM 1459 O O . LEU A 1 183 ? 8.010 6.163 0.100 1.00 94.06 183 LEU A O 1
ATOM 1463 N N . LYS A 1 184 ? 8.926 5.041 1.799 1.00 91.62 184 LYS A N 1
ATOM 1464 C CA . LYS A 1 184 ? 7.731 4.249 2.107 1.00 91.62 184 LYS A CA 1
ATOM 1465 C C . LYS A 1 184 ? 6.568 5.118 2.586 1.00 91.62 184 LYS A C 1
ATOM 1467 O O . LYS A 1 184 ? 5.447 4.906 2.131 1.00 91.62 184 LYS A O 1
ATOM 1472 N N . LYS A 1 185 ? 6.832 6.132 3.417 1.00 90.38 185 LYS A N 1
ATOM 1473 C CA . LYS A 1 185 ? 5.830 7.127 3.848 1.00 90.38 185 LYS A CA 1
ATOM 1474 C C . LYS A 1 185 ? 5.292 7.954 2.669 1.00 90.38 185 LYS A C 1
ATOM 1476 O O . LYS A 1 185 ? 4.088 8.179 2.561 1.00 90.38 185 LYS A O 1
ATOM 1481 N N . TYR A 1 186 ? 6.167 8.414 1.772 1.00 91.75 186 TYR A N 1
ATOM 1482 C CA . TYR A 1 186 ? 5.798 9.397 0.740 1.00 91.75 186 TYR A CA 1
ATOM 1483 C C . TYR A 1 186 ? 5.470 8.843 -0.645 1.00 91.75 186 TYR A C 1
ATOM 1485 O O . TYR A 1 186 ? 4.698 9.467 -1.368 1.00 91.75 186 TYR A O 1
ATOM 1493 N N . ILE A 1 187 ? 6.022 7.696 -1.026 1.00 93.06 187 ILE A N 1
ATOM 1494 C CA . ILE A 1 187 ? 5.728 7.003 -2.286 1.00 93.06 187 ILE A CA 1
ATOM 1495 C C . ILE A 1 187 ? 4.832 5.804 -1.972 1.00 93.06 187 ILE A C 1
ATOM 1497 O O . ILE A 1 187 ? 3.690 5.745 -2.436 1.00 93.06 187 ILE A O 1
ATOM 1501 N N . GLY A 1 188 ? 5.296 4.902 -1.105 1.00 90.50 188 GLY A N 1
ATOM 1502 C CA . GLY A 1 188 ? 4.605 3.644 -0.829 1.00 90.50 188 GLY A CA 1
ATOM 1503 C C . GLY A 1 188 ? 4.454 2.812 -2.108 1.00 90.50 188 GLY A C 1
ATOM 1504 O O . GLY A 1 188 ? 5.354 2.757 -2.940 1.00 90.50 188 GLY A O 1
ATOM 1505 N N . TYR A 1 189 ? 3.281 2.213 -2.312 1.00 88.12 189 TYR A N 1
ATOM 1506 C CA . TYR A 1 189 ? 2.962 1.467 -3.539 1.00 88.12 189 TYR A CA 1
ATOM 1507 C C . TYR A 1 189 ? 2.203 2.288 -4.593 1.00 88.12 189 TYR A C 1
ATOM 1509 O O . TYR A 1 189 ? 1.640 1.721 -5.528 1.00 88.12 189 TYR A O 1
ATOM 1517 N N . ARG A 1 190 ? 2.157 3.620 -4.457 1.00 87.12 190 ARG A N 1
ATOM 1518 C CA . ARG A 1 190 ? 1.505 4.487 -5.449 1.00 87.12 190 ARG A CA 1
ATOM 1519 C C . ARG A 1 190 ? 2.336 4.517 -6.725 1.00 87.12 190 ARG A C 1
ATOM 1521 O O . ARG A 1 190 ? 3.534 4.763 -6.674 1.00 87.12 190 ARG A O 1
ATOM 1528 N N . ASP A 1 191 ? 1.694 4.287 -7.863 1.00 87.31 191 ASP A N 1
ATOM 1529 C CA . ASP A 1 191 ? 2.344 4.208 -9.175 1.00 87.31 191 ASP A CA 1
ATOM 1530 C C . ASP A 1 191 ? 2.560 5.580 -9.834 1.00 87.31 191 ASP A C 1
ATOM 1532 O O . ASP A 1 191 ? 3.244 5.680 -10.852 1.00 87.31 191 ASP A O 1
ATOM 1536 N N . ASP A 1 192 ? 1.990 6.638 -9.252 1.00 89.88 192 ASP A N 1
ATOM 1537 C CA . ASP A 1 192 ? 1.967 7.981 -9.816 1.00 89.88 192 ASP A CA 1
ATOM 1538 C C . ASP A 1 192 ? 2.755 9.018 -9.012 1.00 89.88 192 ASP A C 1
ATOM 1540 O O . ASP A 1 192 ? 2.669 10.199 -9.342 1.00 89.88 192 ASP A O 1
ATOM 1544 N N . ILE A 1 193 ? 3.521 8.614 -7.991 1.00 93.50 193 ILE A N 1
ATOM 1545 C CA . ILE A 1 193 ? 4.285 9.528 -7.129 1.00 93.50 193 ILE A CA 1
ATOM 1546 C C . ILE A 1 193 ? 5.787 9.274 -7.228 1.00 93.50 193 ILE A C 1
ATOM 1548 O O . ILE A 1 193 ? 6.231 8.136 -7.155 1.00 93.50 193 ILE A O 1
ATOM 1552 N N . TYR A 1 194 ? 6.583 10.336 -7.328 1.00 96.31 194 TYR A N 1
ATOM 1553 C CA . TYR A 1 194 ? 8.045 10.278 -7.257 1.00 96.31 194 TYR A CA 1
ATOM 1554 C C . TYR A 1 194 ? 8.583 11.254 -6.208 1.00 96.31 194 TYR A C 1
ATOM 1556 O O . TYR A 1 194 ? 7.899 12.200 -5.815 1.00 96.31 194 TYR A O 1
ATOM 1564 N N . ALA A 1 195 ? 9.822 11.056 -5.768 1.00 95.81 195 ALA A N 1
ATOM 1565 C CA . ALA A 1 195 ? 10.506 11.968 -4.857 1.00 95.81 195 ALA A CA 1
ATOM 1566 C C . ALA A 1 195 ? 11.893 12.323 -5.397 1.00 95.81 195 ALA A C 1
ATOM 1568 O O . ALA A 1 195 ? 12.537 11.506 -6.047 1.00 95.81 195 ALA A O 1
ATOM 1569 N N . VAL A 1 196 ? 12.368 13.532 -5.107 1.00 94.38 196 VAL A N 1
ATOM 1570 C CA . VAL A 1 196 ? 13.746 13.944 -5.409 1.00 94.38 196 VAL A CA 1
ATOM 1571 C C . VAL A 1 196 ? 14.379 14.460 -4.132 1.00 94.38 196 VAL A C 1
ATOM 1573 O O . VAL A 1 196 ? 13.817 15.358 -3.492 1.00 94.38 196 VAL A O 1
ATOM 1576 N N . ASP A 1 197 ? 15.521 13.878 -3.773 1.00 92.31 197 ASP A N 1
ATOM 1577 C CA . ASP A 1 197 ? 16.352 14.348 -2.670 1.00 92.31 197 ASP A CA 1
ATOM 1578 C C . ASP A 1 197 ? 17.035 15.658 -3.091 1.00 92.31 197 ASP A C 1
ATOM 1580 O O . ASP A 1 197 ? 17.880 15.637 -3.993 1.00 92.31 197 ASP A O 1
ATOM 1584 N N . PRO A 1 198 ? 16.693 16.795 -2.461 1.00 87.69 198 PRO A N 1
ATOM 1585 C CA . PRO A 1 198 ? 17.220 18.092 -2.860 1.00 87.69 198 PRO A CA 1
ATOM 1586 C C . PRO A 1 198 ? 18.724 18.240 -2.608 1.00 87.69 198 PRO A C 1
ATOM 1588 O O . PRO A 1 198 ? 19.354 19.066 -3.258 1.00 87.69 198 PRO A O 1
ATOM 1591 N N . ASN A 1 199 ? 19.312 17.441 -1.712 1.00 84.50 199 ASN A N 1
ATOM 1592 C CA . ASN A 1 199 ? 20.731 17.542 -1.366 1.00 84.50 199 ASN A CA 1
ATOM 1593 C C . ASN A 1 199 ? 21.623 16.773 -2.344 1.00 84.50 199 ASN A C 1
ATOM 1595 O O . ASN A 1 199 ? 22.758 17.167 -2.595 1.00 84.50 199 ASN A O 1
ATOM 1599 N N . THR A 1 200 ? 21.125 15.652 -2.873 1.00 87.56 200 THR A N 1
ATOM 1600 C CA . THR A 1 200 ? 21.905 14.776 -3.762 1.00 87.56 200 THR A CA 1
ATOM 1601 C C . THR A 1 200 ? 21.458 14.840 -5.218 1.00 87.56 200 THR A C 1
ATOM 1603 O O . THR A 1 200 ? 22.172 14.357 -6.092 1.00 87.56 200 THR A O 1
ATOM 1606 N N . GLY A 1 201 ? 20.277 15.400 -5.499 1.00 90.38 201 GLY A N 1
ATOM 1607 C CA . GLY A 1 201 ? 19.654 15.315 -6.818 1.00 90.38 201 GLY A CA 1
ATOM 1608 C C . GLY A 1 201 ? 19.298 13.876 -7.200 1.00 90.38 201 GLY A C 1
ATOM 1609 O O . GLY A 1 201 ? 19.272 13.545 -8.382 1.00 90.38 201 GLY A O 1
ATOM 1610 N N . THR A 1 202 ? 19.079 12.991 -6.223 1.00 93.88 202 THR A N 1
ATOM 1611 C CA . THR A 1 202 ? 18.674 11.607 -6.496 1.00 93.88 202 THR A CA 1
ATOM 1612 C C . THR A 1 202 ? 17.166 11.533 -6.665 1.00 93.88 202 THR A C 1
ATOM 1614 O O . THR A 1 202 ? 16.413 11.892 -5.759 1.00 93.88 202 THR A O 1
ATOM 1617 N N . VAL A 1 203 ? 16.735 11.061 -7.832 1.00 96.06 203 VAL A N 1
ATOM 1618 C CA . VAL A 1 203 ? 15.334 10.821 -8.176 1.00 96.06 203 VAL A CA 1
ATOM 1619 C C . VAL A 1 203 ? 14.967 9.404 -7.746 1.00 96.06 203 VAL A C 1
ATOM 1621 O O . VAL A 1 203 ? 15.641 8.454 -8.136 1.00 96.06 203 VAL A O 1
ATOM 1624 N N . TYR A 1 204 ? 13.897 9.265 -6.970 1.00 96.88 204 TYR A N 1
ATOM 1625 C CA . TYR A 1 204 ? 13.315 8.003 -6.522 1.00 96.88 204 TYR A CA 1
ATOM 1626 C C . TYR A 1 204 ? 11.922 7.837 -7.117 1.00 96.88 204 TYR A C 1
ATOM 1628 O O . TYR A 1 204 ? 11.113 8.769 -7.089 1.00 96.88 204 TYR A O 1
ATOM 1636 N N . VAL A 1 205 ? 11.632 6.646 -7.633 1.00 96.50 205 VAL A N 1
ATOM 1637 C CA . VAL A 1 205 ? 10.365 6.339 -8.311 1.00 96.50 205 VAL A CA 1
ATOM 1638 C C . VAL A 1 205 ? 9.732 5.062 -7.749 1.00 96.50 205 VAL A C 1
ATOM 1640 O O . VAL A 1 205 ? 10.420 4.299 -7.071 1.00 96.50 205 VAL A O 1
ATOM 1643 N N . PRO A 1 206 ? 8.437 4.802 -8.004 1.00 94.44 206 PRO A N 1
ATOM 1644 C CA . PRO A 1 206 ? 7.765 3.589 -7.547 1.00 94.44 206 PRO A CA 1
ATOM 1645 C C . PRO A 1 206 ? 8.407 2.316 -8.102 1.00 94.44 206 PRO A C 1
ATOM 1647 O O . PRO A 1 206 ? 8.942 2.308 -9.212 1.00 94.44 206 PRO A O 1
ATOM 1650 N N . TYR A 1 207 ? 8.263 1.202 -7.378 1.00 93.06 207 TYR A N 1
ATOM 1651 C CA . TYR A 1 207 ? 8.755 -0.115 -7.806 1.00 93.06 207 TYR A CA 1
ATOM 1652 C C . TYR A 1 207 ? 8.239 -0.544 -9.189 1.00 93.06 207 TYR A C 1
ATOM 1654 O O . TYR A 1 207 ? 8.952 -1.208 -9.942 1.00 93.06 207 TYR A O 1
ATOM 1662 N N . SER A 1 208 ? 7.022 -0.132 -9.557 1.00 89.19 208 SER A N 1
ATOM 1663 C CA . SER A 1 208 ? 6.423 -0.413 -10.868 1.00 89.19 208 SER A CA 1
ATOM 1664 C C . SER A 1 208 ? 7.167 0.239 -12.037 1.00 89.19 208 SER A C 1
ATOM 1666 O O . SER A 1 208 ? 7.047 -0.247 -13.160 1.00 89.19 208 SER A O 1
ATOM 1668 N N . LEU A 1 209 ? 7.947 1.296 -11.780 1.00 91.88 209 LEU A N 1
ATOM 1669 C CA . LEU A 1 209 ? 8.748 2.015 -12.772 1.00 91.88 209 LEU A CA 1
ATOM 1670 C C . LEU A 1 209 ? 10.224 1.585 -12.779 1.00 91.88 209 LEU A C 1
ATOM 1672 O O . LEU A 1 209 ? 11.055 2.251 -13.397 1.00 91.88 209 LEU A O 1
ATOM 1676 N N . ASN A 1 210 ? 10.566 0.475 -12.114 1.00 92.44 210 ASN A N 1
ATOM 1677 C CA . ASN A 1 210 ? 11.912 -0.084 -12.183 1.00 92.44 210 ASN A CA 1
ATOM 1678 C C . ASN A 1 210 ? 12.288 -0.399 -13.637 1.00 92.44 210 ASN A C 1
ATOM 1680 O O . ASN A 1 210 ? 11.542 -1.091 -14.329 1.00 92.44 210 ASN A O 1
ATOM 1684 N N . ASN A 1 211 ? 13.454 0.079 -14.075 1.00 89.75 211 ASN A N 1
ATOM 1685 C CA . ASN A 1 211 ? 13.973 -0.114 -15.429 1.00 89.75 211 ASN A CA 1
ATOM 1686 C C . ASN A 1 211 ? 13.126 0.549 -16.543 1.00 89.75 211 ASN A C 1
ATOM 1688 O O . ASN A 1 211 ? 13.313 0.244 -17.719 1.00 89.75 211 ASN A O 1
ATOM 1692 N N . VAL A 1 212 ? 12.226 1.478 -16.201 1.00 89.62 212 VAL A N 1
ATOM 1693 C CA . VAL A 1 212 ? 11.452 2.268 -17.173 1.00 89.62 212 VAL A CA 1
ATOM 1694 C C . VAL A 1 212 ? 12.212 3.545 -17.538 1.00 89.62 212 VAL A C 1
ATOM 1696 O O . VAL A 1 212 ? 12.738 4.219 -16.650 1.00 89.62 212 VAL A O 1
ATOM 1699 N N . SER A 1 213 ? 12.271 3.907 -18.826 1.00 89.94 213 SER A N 1
ATOM 1700 C CA . SER A 1 213 ? 12.790 5.217 -19.237 1.00 89.94 213 SER A CA 1
ATOM 1701 C C . SER A 1 213 ? 11.807 6.330 -18.895 1.00 89.94 213 SER A C 1
ATOM 1703 O O . SER A 1 213 ? 10.633 6.307 -19.269 1.00 89.94 213 SER A O 1
ATOM 1705 N N . LEU A 1 214 ? 12.316 7.350 -18.217 1.00 92.62 214 LEU A N 1
ATOM 1706 C CA . LEU A 1 214 ? 11.550 8.482 -17.723 1.00 92.62 214 LEU A CA 1
ATOM 1707 C C . LEU A 1 214 ? 12.071 9.769 -18.350 1.00 92.62 214 LEU A C 1
ATOM 1709 O O . LEU A 1 214 ? 13.280 9.975 -18.455 1.00 92.62 214 LEU A O 1
ATOM 1713 N N . GLN A 1 215 ? 11.159 10.652 -18.748 1.00 93.44 215 GLN A N 1
ATOM 1714 C CA . GLN A 1 215 ? 11.520 11.997 -19.194 1.00 93.44 215 GLN A CA 1
ATOM 1715 C C . GLN A 1 215 ? 11.490 12.927 -17.992 1.00 93.44 215 GLN A C 1
ATOM 1717 O O . GLN A 1 215 ? 10.440 13.088 -17.369 1.00 93.44 215 GLN A O 1
ATOM 1722 N N . PHE A 1 216 ? 12.619 13.556 -17.687 1.00 94.94 216 PHE A N 1
ATOM 1723 C CA . PHE A 1 216 ? 12.728 14.469 -16.561 1.00 94.94 216 PHE A CA 1
ATOM 1724 C C . PHE A 1 216 ? 13.105 15.865 -17.034 1.00 94.94 216 PHE A C 1
ATOM 1726 O O . PHE A 1 216 ? 14.099 16.056 -17.738 1.00 94.94 216 PHE A O 1
ATOM 1733 N N . VAL A 1 217 ? 12.283 16.834 -16.650 1.00 93.31 217 VAL A N 1
ATOM 1734 C CA . VAL A 1 217 ? 12.517 18.263 -16.834 1.00 93.31 217 VAL A CA 1
ATOM 1735 C C . VAL A 1 217 ? 12.731 18.852 -15.452 1.00 93.31 217 VAL A C 1
ATOM 1737 O O . VAL A 1 217 ? 11.885 18.666 -14.583 1.00 93.31 217 VAL A O 1
ATOM 1740 N N . TYR A 1 218 ? 13.852 19.530 -15.237 1.00 93.06 218 TYR A N 1
ATOM 1741 C CA . TYR A 1 218 ? 14.232 20.039 -13.920 1.00 93.06 218 TYR A CA 1
ATOM 1742 C C . TYR A 1 218 ? 15.136 21.261 -14.038 1.00 93.06 218 TYR A C 1
ATOM 1744 O O . TYR A 1 218 ? 15.687 21.538 -15.102 1.00 93.06 218 TYR A O 1
ATOM 1752 N N . THR A 1 219 ? 15.317 21.990 -12.940 1.00 92.69 219 THR A N 1
ATOM 1753 C CA . THR A 1 219 ? 16.234 23.131 -12.891 1.00 92.69 219 THR A CA 1
ATOM 1754 C C . THR A 1 219 ? 17.570 22.718 -12.276 1.00 92.69 219 THR A C 1
ATOM 1756 O O . THR A 1 219 ? 17.614 22.037 -11.252 1.00 92.69 219 THR A O 1
ATOM 1759 N N . ALA A 1 220 ? 18.668 23.150 -12.892 1.00 92.50 220 ALA A N 1
ATOM 1760 C CA . ALA A 1 220 ? 20.004 23.092 -12.316 1.00 92.50 220 ALA A CA 1
ATOM 1761 C C . ALA A 1 220 ? 20.501 24.503 -11.976 1.00 92.50 220 ALA A C 1
ATOM 1763 O O . ALA A 1 220 ? 20.301 25.438 -12.755 1.00 92.50 220 ALA A O 1
ATOM 1764 N N . HIS A 1 221 ? 21.165 24.647 -10.835 1.00 92.31 221 HIS A N 1
ATOM 1765 C CA . HIS A 1 221 ? 21.864 25.859 -10.424 1.00 92.31 221 HIS A CA 1
ATOM 1766 C C . HIS A 1 221 ? 23.354 25.737 -10.770 1.00 92.31 221 HIS A C 1
ATOM 1768 O O . HIS A 1 221 ? 23.994 24.736 -10.456 1.00 92.31 221 HIS A O 1
ATOM 1774 N N . ASP A 1 222 ? 23.896 26.740 -11.457 1.00 93.31 222 ASP A N 1
ATOM 1775 C CA . ASP A 1 222 ? 25.302 26.834 -11.844 1.00 93.31 222 ASP A CA 1
ATOM 1776 C C . ASP A 1 222 ? 26.055 27.733 -10.863 1.00 93.31 222 ASP A C 1
ATOM 1778 O O . ASP A 1 222 ? 26.032 28.961 -10.962 1.00 93.31 222 ASP A O 1
ATOM 1782 N N . LYS A 1 223 ? 26.773 27.109 -9.928 1.00 91.44 223 LYS A N 1
ATOM 1783 C CA . LYS A 1 223 ? 27.526 27.797 -8.871 1.00 91.44 223 LYS A CA 1
ATOM 1784 C C . LYS A 1 223 ? 28.627 28.717 -9.393 1.00 91.44 223 LYS A C 1
ATOM 1786 O O . LYS A 1 223 ? 29.065 29.600 -8.664 1.00 91.44 223 LYS A O 1
ATOM 1791 N N . SER A 1 224 ? 29.087 28.525 -10.632 1.00 90.31 224 SER A N 1
ATOM 1792 C CA . SER A 1 224 ? 30.177 29.331 -11.194 1.00 90.31 224 SER A CA 1
ATOM 1793 C C . SER A 1 224 ? 29.748 30.752 -11.567 1.00 90.31 224 SER A C 1
ATOM 1795 O O . SER A 1 224 ? 30.568 31.667 -11.559 1.00 90.31 224 SER A O 1
ATOM 1797 N N . ASN A 1 225 ? 28.468 30.946 -11.891 1.00 90.62 225 ASN A N 1
ATOM 1798 C CA . ASN A 1 225 ? 27.922 32.219 -12.370 1.00 90.62 225 ASN A CA 1
ATOM 1799 C C . ASN A 1 225 ? 26.572 32.592 -11.725 1.00 90.62 225 ASN A C 1
ATOM 1801 O O . ASN A 1 225 ? 26.005 33.626 -12.073 1.00 90.62 225 ASN A O 1
ATOM 1805 N N . GLY A 1 226 ? 26.050 31.764 -10.812 1.00 90.19 226 GLY A N 1
ATOM 1806 C CA . GLY A 1 226 ? 24.774 31.968 -10.120 1.00 90.19 226 GLY A CA 1
ATOM 1807 C C . GLY A 1 226 ? 23.538 31.822 -11.013 1.00 90.19 226 GLY A C 1
ATOM 1808 O O . GLY A 1 226 ? 22.457 32.281 -10.645 1.00 90.19 226 GLY A O 1
ATOM 1809 N N . SER A 1 227 ? 23.678 31.245 -12.212 1.00 91.12 227 SER A N 1
ATOM 1810 C CA . SER A 1 227 ? 22.569 31.103 -13.159 1.00 91.12 227 SER A CA 1
ATOM 1811 C C . SER A 1 227 ? 21.755 29.833 -12.916 1.00 91.12 227 SER A C 1
ATOM 1813 O O . SER A 1 227 ? 22.259 28.824 -12.428 1.00 91.12 227 SER A O 1
ATOM 1815 N N . TYR A 1 228 ? 20.484 29.875 -13.310 1.00 91.44 228 TYR A N 1
ATOM 1816 C CA . TYR A 1 228 ? 19.589 28.721 -13.298 1.00 91.44 228 TYR A CA 1
ATOM 1817 C C . TYR A 1 228 ? 19.327 28.270 -14.729 1.00 91.44 228 TYR A C 1
ATOM 1819 O O . TYR A 1 228 ? 18.998 29.088 -15.592 1.00 91.44 228 TYR A O 1
ATOM 1827 N N . LYS A 1 229 ? 19.466 26.970 -14.983 1.00 89.88 229 LYS A N 1
ATOM 1828 C CA . LYS A 1 229 ? 19.312 26.367 -16.308 1.00 89.88 229 LYS A CA 1
ATOM 1829 C C . LYS A 1 229 ? 18.236 25.297 -16.260 1.00 89.88 229 LYS A C 1
ATOM 1831 O O . LYS A 1 229 ? 18.272 24.415 -15.405 1.00 89.88 229 LYS A O 1
ATOM 1836 N N . LEU A 1 230 ? 17.297 25.364 -17.199 1.00 90.50 230 LEU A N 1
ATOM 1837 C CA . LEU A 1 230 ? 16.329 24.295 -17.397 1.00 90.50 230 LEU A CA 1
ATOM 1838 C C . LEU A 1 230 ? 17.016 23.136 -18.122 1.00 90.50 230 LEU A C 1
ATOM 1840 O O . LEU A 1 230 ? 17.566 23.303 -19.210 1.00 90.50 230 LEU A O 1
ATOM 1844 N N . MET A 1 231 ? 16.964 21.967 -17.509 1.00 90.62 231 MET A N 1
ATOM 1845 C CA . MET A 1 231 ? 17.519 20.722 -18.007 1.00 90.62 231 MET A CA 1
ATOM 1846 C C . MET A 1 231 ? 16.379 19.808 -18.449 1.00 90.62 231 MET A C 1
ATOM 1848 O O . MET A 1 231 ? 15.313 19.773 -17.833 1.00 90.62 231 MET A O 1
ATOM 1852 N N . LYS A 1 232 ? 16.613 19.046 -19.517 1.00 90.94 232 LYS A N 1
ATOM 1853 C CA . LYS A 1 232 ? 15.722 17.978 -19.969 1.00 90.94 232 LYS A CA 1
ATOM 1854 C C . LYS A 1 232 ? 16.560 16.767 -20.341 1.00 90.94 232 LYS A C 1
ATOM 1856 O O . LYS A 1 232 ? 17.508 16.894 -21.112 1.00 90.94 232 LYS A O 1
ATOM 1861 N N . GLY A 1 233 ? 16.192 15.605 -19.822 1.00 88.81 233 GLY A N 1
ATOM 1862 C CA . GLY A 1 233 ? 16.902 14.365 -20.098 1.00 88.81 233 GLY A CA 1
ATOM 1863 C C . GLY A 1 233 ? 16.012 13.140 -19.973 1.00 88.81 233 GLY A C 1
ATOM 1864 O O . GLY A 1 233 ? 14.918 13.195 -19.412 1.00 88.81 233 GLY A O 1
ATOM 1865 N N . THR A 1 234 ? 16.516 12.032 -20.507 1.00 90.44 234 THR A N 1
ATOM 1866 C CA . THR A 1 234 ? 15.958 10.703 -20.254 1.00 90.44 234 THR A CA 1
ATOM 1867 C C . THR A 1 234 ? 16.785 10.053 -19.156 1.00 90.44 234 THR A C 1
ATOM 1869 O O . THR A 1 234 ? 18.011 10.035 -19.257 1.00 90.44 234 THR A O 1
ATOM 1872 N N . LEU A 1 235 ? 16.134 9.530 -18.123 1.00 92.19 235 LEU A N 1
ATOM 1873 C CA . LEU A 1 235 ? 16.782 8.761 -17.063 1.00 92.19 235 LEU A CA 1
ATOM 1874 C C . LEU A 1 235 ? 16.136 7.384 -16.937 1.00 92.19 235 LEU A C 1
ATOM 1876 O O . LEU A 1 235 ? 14.968 7.214 -17.281 1.00 92.19 235 LEU A O 1
ATOM 1880 N N . LYS A 1 236 ? 16.896 6.406 -16.442 1.00 92.31 236 LYS A N 1
ATOM 1881 C CA . LYS A 1 236 ? 16.423 5.039 -16.195 1.00 92.31 236 LYS A CA 1
ATOM 1882 C C . LYS A 1 236 ? 16.724 4.700 -14.741 1.00 92.31 236 LYS A C 1
ATOM 1884 O O . LYS A 1 236 ? 17.877 4.464 -14.389 1.00 92.31 236 LYS A O 1
ATOM 1889 N N . ALA A 1 237 ? 15.703 4.765 -13.893 1.00 94.19 237 ALA A N 1
ATOM 1890 C CA . ALA A 1 237 ? 15.845 4.448 -12.479 1.00 94.19 237 ALA A CA 1
ATOM 1891 C C . ALA A 1 237 ? 15.855 2.930 -12.287 1.00 94.19 237 ALA A C 1
ATOM 1893 O O . ALA A 1 237 ? 15.018 2.220 -12.850 1.00 94.19 237 ALA A O 1
ATOM 1894 N N . THR A 1 238 ? 16.801 2.435 -11.494 1.00 94.19 238 THR A N 1
ATOM 1895 C CA . THR A 1 238 ? 16.998 0.993 -11.305 1.00 94.19 238 THR A CA 1
ATOM 1896 C C . THR A 1 238 ? 17.110 0.632 -9.834 1.00 94.19 238 THR A C 1
ATOM 1898 O O . THR A 1 238 ? 17.623 1.408 -9.027 1.00 94.19 238 THR A O 1
ATOM 1901 N N . SER A 1 239 ? 16.663 -0.570 -9.500 1.00 93.38 239 SER A N 1
ATOM 1902 C CA . SER A 1 239 ? 16.907 -1.243 -8.231 1.00 93.38 239 SER A CA 1
ATOM 1903 C C . SER A 1 239 ? 17.084 -2.738 -8.478 1.00 93.38 239 SER A C 1
ATOM 1905 O O . SER A 1 239 ? 16.413 -3.319 -9.334 1.00 93.38 239 SER A O 1
ATOM 1907 N N . SER A 1 240 ? 17.992 -3.348 -7.718 1.00 88.12 240 SER A N 1
ATOM 1908 C CA . SER A 1 240 ? 18.235 -4.792 -7.713 1.00 88.12 240 SER A CA 1
ATOM 1909 C C . SER A 1 240 ? 17.225 -5.572 -6.868 1.00 88.12 240 SER A C 1
ATOM 1911 O O . SER A 1 240 ? 17.160 -6.790 -6.987 1.00 88.12 240 SER A O 1
ATOM 1913 N N . SER A 1 241 ? 16.451 -4.891 -6.014 1.00 88.56 241 SER A N 1
ATOM 1914 C CA . SER A 1 241 ? 15.482 -5.506 -5.104 1.00 88.56 241 SER A CA 1
ATOM 1915 C C . SER A 1 241 ? 14.231 -4.639 -5.019 1.00 88.56 241 SER A C 1
ATOM 1917 O O . SER A 1 241 ? 14.259 -3.527 -4.481 1.00 88.56 241 SER A O 1
ATOM 1919 N N . VAL A 1 242 ? 13.128 -5.138 -5.575 1.00 90.62 242 VAL A N 1
ATOM 1920 C CA . VAL A 1 242 ? 11.856 -4.418 -5.692 1.00 90.62 242 VAL A CA 1
ATOM 1921 C C . VAL A 1 242 ? 10.701 -5.282 -5.204 1.00 90.62 242 VAL A C 1
ATOM 1923 O O . VAL A 1 242 ? 10.725 -6.498 -5.362 1.00 90.62 242 VAL A O 1
ATOM 1926 N N . SER A 1 243 ? 9.679 -4.640 -4.641 1.00 91.69 243 SER A N 1
ATOM 1927 C CA . SER A 1 243 ? 8.445 -5.302 -4.218 1.00 91.69 243 SER A CA 1
ATOM 1928 C C . SER A 1 243 ? 7.262 -4.729 -4.991 1.00 91.69 243 SER A C 1
ATOM 1930 O O . SER A 1 243 ? 7.099 -3.513 -5.087 1.00 91.69 243 SER A O 1
ATOM 1932 N N . TYR A 1 244 ? 6.438 -5.590 -5.579 1.00 90.81 244 TYR A N 1
ATOM 1933 C CA . TYR A 1 244 ? 5.277 -5.196 -6.370 1.00 90.81 244 TYR A CA 1
ATOM 1934 C C . TYR A 1 244 ? 3.988 -5.331 -5.561 1.00 90.81 244 TYR A C 1
ATOM 1936 O O . TYR A 1 244 ? 3.871 -6.191 -4.695 1.00 90.81 244 TYR A O 1
ATOM 1944 N N . ASN A 1 245 ? 3.005 -4.485 -5.869 1.00 90.81 245 ASN A N 1
ATOM 1945 C CA . ASN A 1 245 ? 1.656 -4.523 -5.292 1.00 90.81 245 ASN A CA 1
ATOM 1946 C C . ASN A 1 245 ? 0.617 -4.099 -6.349 1.00 90.81 245 ASN A C 1
ATOM 1948 O O . ASN A 1 245 ? -0.227 -3.233 -6.135 1.00 90.81 245 ASN A O 1
ATOM 1952 N N . ASP A 1 246 ? 0.758 -4.657 -7.551 1.00 89.44 246 ASP A N 1
ATOM 1953 C CA . ASP A 1 246 ? -0.110 -4.442 -8.717 1.00 89.44 246 ASP A CA 1
ATOM 1954 C C . ASP A 1 246 ? -1.016 -5.663 -8.989 1.00 89.44 246 ASP A C 1
ATOM 1956 O O . ASP A 1 246 ? -1.581 -5.795 -10.074 1.00 89.44 246 ASP A O 1
ATOM 1960 N N . ARG A 1 247 ? -1.175 -6.569 -8.012 1.00 91.12 247 ARG A N 1
ATOM 1961 C CA . ARG A 1 247 ? -2.031 -7.767 -8.092 1.00 91.12 247 ARG A CA 1
ATOM 1962 C C . ARG A 1 247 ? -2.909 -7.923 -6.859 1.00 91.12 247 ARG A C 1
ATOM 1964 O O . ARG A 1 247 ? -2.485 -7.606 -5.748 1.00 91.12 247 ARG A O 1
ATOM 1971 N N . PHE A 1 248 ? -4.120 -8.426 -7.075 1.00 91.75 248 PHE A N 1
ATOM 1972 C CA . PHE A 1 248 ? -5.099 -8.653 -6.017 1.00 91.75 248 PHE A CA 1
ATOM 1973 C C . PHE A 1 248 ? -4.976 -10.046 -5.378 1.00 91.75 248 PHE A C 1
ATOM 1975 O O . PHE A 1 248 ? -5.165 -10.164 -4.173 1.00 91.75 248 PHE A O 1
ATOM 1982 N N . PHE A 1 249 ? -4.612 -11.071 -6.157 1.00 93.25 249 PHE A N 1
ATOM 1983 C CA . PHE A 1 249 ? -4.599 -12.493 -5.786 1.00 93.25 249 PHE A CA 1
ATOM 1984 C C . PHE A 1 249 ? -5.993 -13.039 -5.413 1.00 93.25 249 PHE A C 1
ATOM 1986 O O . PHE A 1 249 ? -6.230 -13.402 -4.262 1.00 93.25 249 PHE A O 1
ATOM 1993 N N . PRO A 1 250 ? -6.936 -13.130 -6.375 1.00 91.38 250 PRO A N 1
ATOM 1994 C CA . PRO A 1 250 ? -8.331 -13.497 -6.095 1.00 91.38 250 PRO A CA 1
ATOM 1995 C C . PRO A 1 250 ? -8.516 -14.907 -5.512 1.00 91.38 250 PRO A C 1
ATOM 1997 O O . PRO A 1 250 ? -9.490 -15.143 -4.801 1.00 91.38 250 PRO A O 1
ATOM 2000 N N . ASP A 1 251 ? -7.590 -15.828 -5.788 1.00 91.50 251 ASP A N 1
ATOM 2001 C CA . ASP A 1 251 ? -7.643 -17.212 -5.301 1.00 91.50 251 ASP A CA 1
ATOM 2002 C C . ASP A 1 251 ? -6.907 -17.415 -3.962 1.00 91.50 251 ASP A C 1
ATOM 2004 O O . ASP A 1 251 ? -6.918 -18.518 -3.411 1.00 91.50 251 ASP A O 1
ATOM 2008 N N . ALA A 1 252 ? -6.272 -16.367 -3.422 1.00 93.44 252 ALA A N 1
ATOM 2009 C CA . ALA A 1 252 ? -5.562 -16.441 -2.153 1.00 93.44 252 ALA A CA 1
ATOM 2010 C C . ALA A 1 252 ? -6.535 -16.662 -0.988 1.00 93.44 252 ALA A C 1
ATOM 2012 O O . ALA A 1 252 ? -7.510 -15.924 -0.805 1.00 93.44 252 ALA A O 1
ATOM 2013 N N . LYS A 1 253 ? -6.249 -17.650 -0.135 1.00 92.88 253 LYS A N 1
ATOM 2014 C CA . LYS A 1 253 ? -7.021 -17.840 1.098 1.00 92.88 253 LYS A CA 1
ATOM 2015 C C . LYS A 1 253 ? -6.762 -16.686 2.061 1.00 92.88 253 LYS A C 1
ATOM 2017 O O . LYS A 1 253 ? -5.616 -16.347 2.360 1.00 92.88 253 LYS A O 1
ATOM 2022 N N . MET A 1 254 ? -7.848 -16.129 2.584 1.00 91.38 254 MET A N 1
ATOM 2023 C CA . MET A 1 254 ? -7.822 -15.013 3.523 1.00 91.38 254 MET A CA 1
ATOM 2024 C C . MET A 1 254 ? -7.588 -15.503 4.959 1.00 91.38 254 MET A C 1
ATOM 2026 O O . MET A 1 254 ? -8.302 -16.387 5.455 1.00 91.38 254 MET A O 1
ATOM 2030 N N . THR A 1 255 ? -6.607 -14.914 5.643 1.00 93.12 255 THR A N 1
ATOM 2031 C CA . THR A 1 255 ? -6.380 -15.155 7.075 1.00 93.12 255 THR A CA 1
ATOM 2032 C C . THR A 1 255 ? -7.429 -14.434 7.917 1.00 93.12 255 THR A C 1
ATOM 2034 O O . THR A 1 255 ? -8.147 -13.537 7.461 1.00 93.12 255 THR A O 1
ATOM 2037 N N . ARG A 1 256 ? -7.547 -14.814 9.187 1.00 92.38 256 ARG A N 1
ATOM 2038 C CA . ARG A 1 256 ? -8.472 -14.152 10.106 1.00 92.38 256 ARG A CA 1
ATOM 2039 C C . ARG A 1 256 ? -8.090 -12.692 10.346 1.00 92.38 256 ARG A C 1
ATOM 2041 O O . ARG A 1 256 ? -8.981 -11.847 10.384 1.00 92.38 256 ARG A O 1
ATOM 2048 N N . ALA A 1 257 ? -6.796 -12.389 10.447 1.00 93.12 257 ALA A N 1
ATOM 2049 C CA . ALA A 1 257 ? -6.291 -11.022 10.543 1.00 93.12 257 ALA A CA 1
ATOM 2050 C C . ALA A 1 257 ? -6.726 -10.152 9.354 1.00 93.12 257 ALA A C 1
ATOM 2052 O O . ALA A 1 257 ? -7.217 -9.042 9.555 1.00 93.12 257 ALA A O 1
ATOM 2053 N N . GLU A 1 258 ? -6.620 -10.668 8.128 1.00 92.62 258 GLU A N 1
ATOM 2054 C CA . GLU A 1 258 ? -7.070 -9.968 6.916 1.00 92.62 258 GLU A CA 1
ATOM 2055 C C . GLU A 1 258 ? -8.578 -9.740 6.904 1.00 92.62 258 GLU A C 1
ATOM 2057 O O . GLU A 1 258 ? -9.030 -8.631 6.622 1.00 92.62 258 GLU A O 1
ATOM 2062 N N . GLY A 1 259 ? -9.361 -10.752 7.287 1.00 92.94 259 GLY A N 1
ATOM 2063 C CA . GLY A 1 259 ? -10.812 -10.608 7.402 1.00 92.94 259 GLY A CA 1
ATOM 2064 C C . GLY A 1 259 ? -11.229 -9.546 8.421 1.00 92.94 259 GLY A C 1
ATOM 2065 O O . GLY A 1 259 ? -12.157 -8.778 8.177 1.00 92.94 259 GLY A O 1
ATOM 2066 N N . ILE A 1 260 ? -10.525 -9.475 9.553 1.00 93.62 260 ILE A N 1
ATOM 2067 C CA . ILE A 1 260 ? -10.738 -8.468 10.601 1.00 93.62 260 ILE A CA 1
ATOM 2068 C C . ILE A 1 260 ? -10.359 -7.076 10.095 1.00 93.62 260 ILE A C 1
ATOM 2070 O O . ILE A 1 260 ? -11.145 -6.144 10.252 1.00 93.62 260 ILE A O 1
ATOM 2074 N N . ALA A 1 261 ? -9.202 -6.932 9.448 1.00 93.06 261 ALA A N 1
ATOM 2075 C CA . ALA A 1 261 ? -8.778 -5.664 8.862 1.00 93.06 261 ALA A CA 1
ATOM 2076 C C . ALA A 1 261 ? -9.782 -5.163 7.813 1.00 93.06 261 ALA A C 1
ATOM 2078 O O . ALA A 1 261 ? -10.187 -4.002 7.846 1.00 93.06 261 ALA A O 1
ATOM 2079 N N . PHE A 1 262 ? -10.259 -6.049 6.934 1.00 92.44 262 PHE A N 1
ATOM 2080 C CA . PHE A 1 262 ? -11.286 -5.715 5.949 1.00 92.44 262 PHE A CA 1
ATOM 2081 C C . PHE A 1 262 ? -12.595 -5.251 6.606 1.00 92.44 262 PHE A C 1
ATOM 2083 O O . PHE A 1 262 ? -13.188 -4.259 6.182 1.00 92.44 262 PHE A O 1
ATOM 2090 N N . LEU A 1 263 ? -13.030 -5.918 7.677 1.00 93.44 263 LEU A N 1
ATOM 2091 C CA . LEU A 1 263 ? -14.234 -5.523 8.408 1.00 93.44 263 LEU A CA 1
ATOM 2092 C C . LEU A 1 263 ? -14.096 -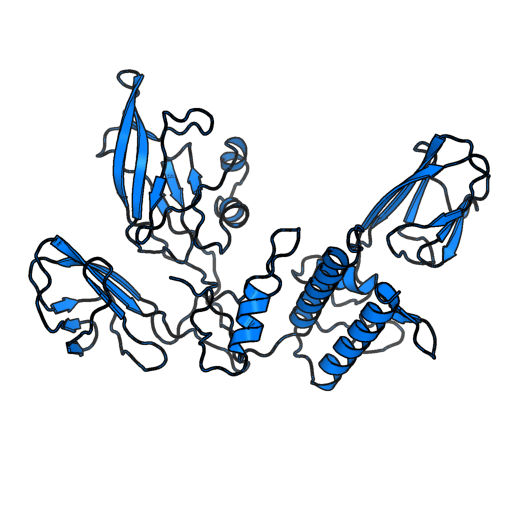4.200 9.146 1.00 93.44 263 LEU A C 1
ATOM 2094 O O . LEU A 1 263 ? -15.060 -3.442 9.179 1.00 93.44 263 LEU A O 1
ATOM 2098 N N . ASP A 1 264 ? -12.934 -3.900 9.723 1.00 93.00 264 ASP A N 1
ATOM 2099 C CA . ASP A 1 264 ? -12.701 -2.587 10.323 1.00 93.00 264 ASP A CA 1
ATOM 2100 C C . ASP A 1 264 ? -12.709 -1.486 9.254 1.00 93.00 264 ASP A C 1
ATOM 2102 O O . ASP A 1 264 ? -13.336 -0.451 9.445 1.00 93.00 264 ASP A O 1
ATOM 2106 N N . ARG A 1 265 ? -12.130 -1.721 8.072 1.00 93.00 265 ARG A N 1
ATOM 2107 C CA . ARG A 1 265 ? -12.230 -0.763 6.956 1.00 93.00 265 ARG A CA 1
ATOM 2108 C C . ARG A 1 265 ? -13.676 -0.554 6.501 1.00 93.00 265 ARG A C 1
ATOM 2110 O O . ARG A 1 265 ? -14.101 0.583 6.296 1.00 93.00 265 ARG A O 1
ATOM 2117 N N . LEU A 1 266 ? -14.468 -1.625 6.417 1.00 92.81 266 LEU A N 1
ATOM 2118 C CA . LEU A 1 266 ? -15.909 -1.511 6.174 1.00 92.81 266 LEU A CA 1
ATOM 2119 C C . LEU A 1 266 ? -16.607 -0.723 7.289 1.00 92.81 266 LEU A C 1
ATOM 2121 O O . LEU A 1 266 ? -17.424 0.148 6.997 1.00 92.81 266 LEU A O 1
ATOM 2125 N N . ARG A 1 267 ? -16.263 -0.975 8.555 1.00 92.00 267 ARG A N 1
ATOM 2126 C CA . ARG A 1 267 ? -16.780 -0.241 9.718 1.00 92.00 267 ARG A CA 1
ATOM 2127 C C . ARG A 1 267 ? -16.534 1.260 9.569 1.00 92.00 267 ARG A C 1
ATOM 2129 O O . ARG A 1 267 ? -17.471 2.043 9.683 1.00 92.00 267 ARG A O 1
ATOM 2136 N N . GLN A 1 268 ? -15.297 1.647 9.267 1.00 91.44 268 GLN A N 1
ATOM 2137 C CA . GLN A 1 268 ? -14.905 3.039 9.055 1.00 91.44 268 GLN A CA 1
ATOM 2138 C C . GLN A 1 268 ? -15.679 3.666 7.890 1.00 91.44 268 GLN A C 1
ATOM 2140 O O . GLN A 1 268 ? -16.193 4.772 8.030 1.00 91.44 268 GLN A O 1
ATOM 2145 N N . SER A 1 269 ? -15.870 2.929 6.789 1.00 91.31 269 SER A N 1
ATOM 2146 C CA . SER A 1 269 ? -16.685 3.402 5.660 1.00 91.31 269 SER A CA 1
ATOM 2147 C C . SER A 1 269 ? -18.149 3.661 6.039 1.00 91.31 269 SER A C 1
ATOM 2149 O O . SER A 1 269 ? -18.770 4.572 5.499 1.00 91.31 269 SER A O 1
ATOM 2151 N N . PHE A 1 270 ? -18.710 2.898 6.986 1.00 90.75 270 PHE A N 1
ATOM 2152 C CA . PHE A 1 270 ? -20.073 3.125 7.473 1.00 90.75 270 PHE A CA 1
ATOM 2153 C C . PHE A 1 270 ? -20.146 4.399 8.314 1.00 90.75 270 PHE A C 1
ATOM 2155 O O . PHE A 1 270 ? -21.052 5.198 8.102 1.00 90.75 270 PHE A O 1
ATOM 2162 N N . TYR A 1 271 ? -19.178 4.618 9.210 1.00 89.31 271 TYR A N 1
ATOM 2163 C CA . TYR A 1 271 ? -19.081 5.876 9.953 1.00 89.31 271 TYR A CA 1
ATOM 2164 C C . TYR A 1 271 ? -19.003 7.072 9.003 1.00 89.31 271 TYR A C 1
ATOM 2166 O O . TYR A 1 271 ? -19.864 7.936 9.082 1.00 89.31 271 TYR A O 1
ATOM 2174 N N . GLN A 1 272 ? -18.089 7.047 8.029 1.00 88.38 272 GLN A N 1
ATOM 2175 C CA . GLN A 1 272 ? -17.907 8.117 7.034 1.00 88.38 272 GLN A CA 1
ATOM 2176 C C . GLN A 1 272 ? -19.171 8.434 6.223 1.00 88.38 272 GLN A C 1
ATOM 2178 O O . GLN A 1 272 ? -19.388 9.567 5.808 1.00 88.38 272 GLN A O 1
ATOM 2183 N N . ARG A 1 273 ? -19.996 7.422 5.932 1.00 87.06 273 ARG A N 1
ATOM 2184 C CA . ARG A 1 273 ? -21.182 7.586 5.077 1.00 87.06 273 ARG A CA 1
ATOM 2185 C C . ARG A 1 273 ? -22.445 7.951 5.842 1.00 87.06 273 ARG A C 1
ATOM 2187 O O . ARG A 1 273 ? -23.331 8.573 5.262 1.00 87.06 273 ARG A O 1
ATOM 2194 N N . PHE A 1 274 ? -22.574 7.495 7.085 1.00 88.56 274 PHE A N 1
ATOM 2195 C CA . PHE A 1 274 ? -23.831 7.572 7.833 1.00 88.56 274 PHE A CA 1
ATOM 2196 C C . PHE A 1 274 ? -23.760 8.482 9.061 1.00 88.56 274 PHE A C 1
ATOM 2198 O O . PHE A 1 274 ? -24.794 8.714 9.686 1.00 88.56 274 PHE A O 1
ATOM 2205 N N . THR A 1 275 ? -22.578 8.984 9.429 1.00 83.31 275 THR A N 1
ATOM 2206 C CA . THR A 1 275 ? -22.393 9.843 10.605 1.00 83.31 275 THR A CA 1
ATOM 2207 C C . THR A 1 275 ? -21.287 10.872 10.386 1.00 83.31 275 THR A C 1
ATOM 2209 O O . THR A 1 275 ? -20.318 10.589 9.699 1.00 83.31 275 THR A O 1
ATOM 2212 N N . ASP A 1 276 ? -21.361 12.004 11.082 1.00 80.44 276 ASP A N 1
ATOM 2213 C CA . ASP A 1 276 ? -20.246 12.964 11.167 1.00 80.44 276 ASP A CA 1
ATOM 2214 C C . ASP A 1 276 ? -19.244 12.611 12.287 1.00 80.44 276 ASP A C 1
ATOM 2216 O O . ASP A 1 276 ? -18.336 13.377 12.603 1.00 80.44 276 ASP A O 1
ATOM 2220 N N . ALA A 1 277 ? -19.439 11.471 12.958 1.00 77.19 277 ALA A N 1
ATOM 2221 C CA . ALA A 1 277 ? -18.603 11.040 14.067 1.00 77.19 277 ALA A CA 1
ATOM 2222 C C . ALA A 1 277 ? -17.399 10.245 13.559 1.00 77.19 277 ALA A C 1
ATOM 2224 O O . ALA A 1 277 ? -17.549 9.328 12.748 1.00 77.19 277 ALA A O 1
ATOM 2225 N N . GLU A 1 278 ? -16.218 10.522 14.117 1.00 78.62 278 GLU A N 1
ATOM 2226 C CA . GLU A 1 278 ? -15.068 9.657 13.880 1.00 78.62 278 GLU A CA 1
ATOM 2227 C C . GLU A 1 278 ? -15.363 8.229 14.372 1.00 78.62 278 GLU A C 1
ATOM 2229 O O . GLU A 1 278 ? -15.890 8.045 15.480 1.00 78.62 278 GLU A O 1
ATOM 2234 N N . PRO A 1 279 ? -14.999 7.197 13.588 1.00 80.81 279 PRO A N 1
ATOM 2235 C CA . PRO A 1 279 ? -15.124 5.822 14.036 1.00 80.81 279 PRO A CA 1
ATOM 2236 C C . PRO A 1 279 ? -14.295 5.636 15.313 1.00 80.81 279 PRO A C 1
ATOM 2238 O O . PRO A 1 279 ? -13.113 5.994 15.312 1.00 80.81 279 PRO A O 1
ATOM 2241 N N . PRO A 1 280 ? -14.847 5.029 16.385 1.00 75.38 280 PRO A N 1
ATOM 2242 C CA . PRO A 1 280 ? -14.083 4.745 17.590 1.00 75.38 280 PRO A CA 1
ATOM 2243 C C . PRO A 1 280 ? -12.788 4.012 17.244 1.00 75.38 280 PRO A C 1
ATOM 2245 O O . PRO A 1 280 ? -12.803 3.014 16.511 1.00 75.38 280 PRO A O 1
ATOM 2248 N N . LYS A 1 281 ? -11.676 4.544 17.745 1.00 76.44 281 LYS A N 1
ATOM 2249 C CA . LYS A 1 281 ? -10.348 3.936 17.667 1.00 76.44 281 LYS A CA 1
ATOM 2250 C C . LYS A 1 281 ? -10.042 3.297 19.022 1.00 76.44 281 LYS A C 1
ATOM 2252 O O . LYS A 1 281 ? -10.808 3.426 19.977 1.00 76.44 281 LYS A O 1
ATOM 2257 N N . GLY A 1 282 ? -8.905 2.613 19.125 1.00 76.38 282 GLY A N 1
ATOM 2258 C CA . GLY A 1 282 ? -8.410 2.105 20.409 1.00 76.38 282 GLY A CA 1
ATOM 2259 C C . GLY A 1 282 ? -8.216 3.172 21.483 1.00 76.38 282 GLY A C 1
ATOM 2260 O O . GLY A 1 282 ? -8.013 2.834 22.640 1.00 76.38 282 GLY A O 1
ATOM 2261 N N . SER A 1 283 ? -8.296 4.446 21.122 1.00 83.25 283 SER A N 1
ATOM 2262 C CA . SER A 1 283 ? -8.254 5.578 22.027 1.00 83.25 283 SER A CA 1
ATOM 2263 C C . SER A 1 283 ? -9.263 6.646 21.613 1.00 83.25 283 SER A C 1
ATOM 2265 O O . SER A 1 283 ? -9.686 6.708 20.456 1.00 83.25 283 SER A O 1
ATOM 2267 N N . PHE A 1 284 ? -9.635 7.496 22.565 1.00 83.00 284 PHE A N 1
ATOM 2268 C CA . PHE A 1 284 ? -10.349 8.738 22.297 1.00 83.00 284 PHE A CA 1
ATOM 2269 C C . PHE A 1 284 ? -9.950 9.817 23.308 1.00 83.00 284 PHE A C 1
ATOM 2271 O O . PHE A 1 284 ? -9.570 9.520 24.444 1.00 83.00 284 PHE A O 1
ATOM 2278 N N . HIS A 1 285 ? -10.063 11.071 22.875 1.00 89.38 285 HIS A N 1
ATOM 2279 C CA . HIS A 1 285 ? -9.987 12.256 23.722 1.00 89.38 285 HIS A CA 1
ATOM 2280 C C . HIS A 1 285 ? -11.215 13.108 23.418 1.00 89.38 285 HIS A C 1
ATOM 2282 O O . HIS A 1 285 ? -11.284 13.755 22.378 1.00 89.38 285 HIS A O 1
ATOM 2288 N N . ASP A 1 286 ? -12.212 13.024 24.291 1.00 88.56 286 ASP A N 1
ATOM 2289 C CA . ASP A 1 286 ? -13.481 13.732 24.146 1.00 88.56 286 ASP A CA 1
ATOM 2290 C C . ASP A 1 286 ? -13.508 14.919 25.114 1.00 88.56 286 ASP A C 1
ATOM 2292 O O . ASP A 1 286 ? -13.265 14.747 26.311 1.00 88.56 286 ASP A O 1
ATOM 2296 N N . ILE A 1 287 ? -13.756 16.118 24.588 1.00 92.56 287 ILE A N 1
ATOM 2297 C CA . ILE A 1 287 ? -13.763 17.371 25.345 1.00 92.56 287 ILE A CA 1
ATOM 2298 C C . ILE A 1 287 ? -15.171 17.946 25.275 1.00 92.56 287 ILE A C 1
ATOM 2300 O O . ILE A 1 287 ? -15.664 18.283 24.200 1.00 92.56 287 ILE A O 1
ATOM 2304 N N . GLN A 1 288 ? -15.809 18.086 26.432 1.00 93.56 288 GLN A N 1
ATOM 2305 C CA . GLN A 1 288 ? -17.176 18.578 26.550 1.00 93.56 288 GLN A CA 1
ATOM 2306 C C . GLN A 1 288 ? -17.214 19.803 27.465 1.00 93.56 288 GLN A C 1
ATOM 2308 O O . GLN A 1 288 ? -16.555 19.838 28.504 1.00 93.56 288 GLN A O 1
ATOM 2313 N N . ILE A 1 289 ? -17.994 20.813 27.081 1.00 94.31 289 ILE A N 1
ATOM 2314 C CA . ILE A 1 289 ? -18.236 22.001 27.905 1.00 94.31 289 ILE A CA 1
ATOM 2315 C C . ILE A 1 289 ? -19.522 21.762 28.689 1.00 94.31 289 ILE A C 1
ATOM 2317 O O . ILE A 1 289 ? -20.573 21.510 28.099 1.00 94.31 289 ILE A O 1
ATOM 2321 N N . ALA A 1 290 ? -19.428 21.809 30.014 1.00 94.06 290 ALA A N 1
ATOM 2322 C CA . ALA A 1 290 ? -20.556 21.545 30.889 1.00 94.06 290 ALA A CA 1
ATOM 2323 C C . ALA A 1 290 ? -21.507 22.745 30.975 1.00 94.06 290 ALA A C 1
ATOM 2325 O O . ALA A 1 290 ? -21.073 23.897 31.077 1.00 94.06 290 ALA A O 1
ATOM 2326 N N . TYR A 1 291 ? -22.806 22.456 31.021 1.00 92.81 291 TYR A N 1
ATOM 2327 C CA . TYR A 1 291 ? -23.820 23.426 31.435 1.00 92.81 291 TYR A CA 1
ATOM 2328 C C . TYR A 1 291 ? -24.040 23.373 32.948 1.00 92.81 291 TYR A C 1
ATOM 2330 O O . TYR A 1 291 ? -23.776 22.359 33.604 1.00 92.81 291 TYR A O 1
ATOM 2338 N N . THR A 1 292 ? -24.587 24.452 33.509 1.00 94.12 292 THR A N 1
ATOM 2339 C CA . THR A 1 292 ? -24.909 24.516 34.945 1.00 94.12 292 THR A CA 1
ATOM 2340 C C . THR A 1 292 ? -25.742 23.317 35.409 1.00 94.12 292 THR A C 1
ATOM 2342 O O . THR A 1 292 ? -26.842 23.068 34.918 1.00 94.12 292 THR A O 1
ATOM 2345 N N . GLY A 1 293 ? -25.236 22.595 36.410 1.00 92.31 293 GLY A N 1
ATOM 2346 C CA . GLY A 1 293 ? -25.907 21.445 37.013 1.00 92.31 293 GLY A CA 1
ATOM 2347 C C . GLY A 1 293 ? -25.683 20.121 36.279 1.00 92.31 293 GLY A C 1
ATOM 2348 O O . GLY A 1 293 ? -26.155 19.087 36.757 1.00 92.31 293 GLY A O 1
ATOM 2349 N N . GLN A 1 294 ? -24.958 20.112 35.156 1.00 94.88 294 GLN A N 1
ATOM 2350 C CA . GLN A 1 294 ? -24.691 18.889 34.408 1.00 94.88 294 GLN A CA 1
ATOM 2351 C C . GLN A 1 294 ? -23.798 17.938 35.213 1.00 94.88 294 GLN A C 1
ATOM 2353 O O . GLN A 1 294 ? -22.784 18.328 35.793 1.00 94.88 294 GLN A O 1
ATOM 2358 N N . LYS A 1 295 ? -24.205 16.666 35.246 1.00 95.50 295 LYS A N 1
ATOM 2359 C CA . LYS A 1 295 ? -23.482 15.575 35.921 1.00 95.50 295 LYS A CA 1
ATOM 2360 C C . LYS A 1 295 ? -23.244 14.368 35.028 1.00 95.50 295 LYS A C 1
ATOM 2362 O O . LYS A 1 295 ? -22.354 13.578 35.317 1.00 95.50 295 LYS A O 1
ATOM 2367 N N . VAL A 1 296 ? -24.064 14.198 33.996 1.00 95.62 296 VAL A N 1
ATOM 2368 C CA . VAL A 1 296 ? -24.028 13.037 33.110 1.00 95.62 296 VAL A CA 1
ATOM 2369 C C . VAL A 1 296 ? -23.386 13.453 31.802 1.00 95.62 296 VAL A C 1
ATOM 2371 O O . VAL A 1 296 ? -23.817 14.419 31.168 1.00 95.62 296 VAL A O 1
ATOM 2374 N N . PHE A 1 297 ? -22.370 12.698 31.414 1.00 93.81 297 PHE A N 1
ATOM 2375 C CA . PHE A 1 297 ? -21.626 12.889 30.184 1.00 93.81 297 PHE A CA 1
ATOM 2376 C C . PHE A 1 297 ? -21.637 11.586 29.409 1.00 93.81 297 PHE A C 1
ATOM 2378 O O . PHE A 1 297 ? -21.377 10.517 29.967 1.00 93.81 297 PHE A O 1
ATOM 2385 N N . ARG A 1 298 ? -21.959 11.685 28.122 1.00 89.88 298 ARG A N 1
ATOM 2386 C CA . ARG A 1 298 ? -21.911 10.561 27.196 1.00 89.88 298 ARG A CA 1
ATOM 2387 C C . ARG A 1 298 ? -20.774 10.805 26.225 1.00 89.88 298 ARG A C 1
ATOM 2389 O O . ARG A 1 298 ? -20.746 11.860 25.603 1.00 89.88 298 ARG A O 1
ATOM 2396 N N . VAL A 1 299 ? -19.870 9.845 26.102 1.00 86.00 299 VAL A N 1
ATOM 2397 C CA . VAL A 1 299 ? -18.698 9.952 25.228 1.00 86.00 299 VAL A CA 1
ATOM 2398 C C . VAL A 1 299 ? -18.906 9.214 23.909 1.00 86.00 299 VAL A C 1
ATOM 2400 O O . VAL A 1 299 ? -19.712 8.279 23.809 1.00 86.00 299 VAL A O 1
ATOM 2403 N N . ASN A 1 300 ? -18.155 9.626 22.886 1.00 72.44 300 ASN A N 1
ATOM 2404 C CA . ASN A 1 300 ? -18.229 9.026 21.549 1.00 72.44 300 ASN A CA 1
ATOM 2405 C C . ASN A 1 300 ? -17.648 7.596 21.472 1.00 72.44 300 ASN A C 1
ATOM 2407 O O . ASN A 1 300 ? -18.099 6.791 20.651 1.00 72.44 300 ASN A O 1
ATOM 2411 N N . GLY A 1 301 ? -16.701 7.239 22.347 1.00 71.56 301 GLY A N 1
ATOM 2412 C CA . GLY A 1 301 ? -16.072 5.914 22.393 1.00 71.56 301 GLY A CA 1
ATOM 2413 C C . GLY A 1 301 ? -16.635 5.001 23.483 1.00 71.56 301 GLY A C 1
ATOM 2414 O O . GLY A 1 301 ? -17.052 5.465 24.538 1.00 71.56 301 GLY A O 1
ATOM 2415 N N . ALA A 1 302 ? -16.635 3.687 23.244 1.00 74.38 302 ALA A N 1
ATOM 2416 C CA . ALA A 1 302 ? -16.832 2.731 24.334 1.00 74.38 302 ALA A CA 1
ATOM 2417 C C . ALA A 1 302 ? -15.564 2.661 25.203 1.00 74.38 302 ALA A C 1
ATOM 2419 O O . ALA A 1 302 ? -14.468 2.886 24.698 1.00 74.38 302 ALA A O 1
ATOM 2420 N N . PHE A 1 303 ? -15.688 2.320 26.479 1.00 79.62 303 PHE A N 1
ATOM 2421 C CA . PHE A 1 303 ? -14.570 2.038 27.381 1.00 79.62 303 PHE A CA 1
ATOM 2422 C C . PHE A 1 303 ? -14.930 0.892 28.339 1.00 79.62 303 PHE A C 1
ATOM 2424 O O . PHE A 1 303 ? -16.094 0.506 28.472 1.00 79.62 303 PHE A O 1
ATOM 2431 N N . ASN A 1 304 ? -13.924 0.311 28.998 1.00 74.62 304 ASN A N 1
ATOM 2432 C CA . ASN A 1 304 ? -14.148 -0.766 29.965 1.00 74.62 304 ASN A CA 1
ATOM 2433 C C . ASN A 1 304 ? -14.984 -0.247 31.143 1.00 74.62 304 ASN A C 1
ATOM 2435 O O . ASN A 1 304 ? -14.654 0.772 31.746 1.00 74.62 304 ASN A O 1
ATOM 2439 N N . THR A 1 305 ? -16.049 -0.956 31.521 1.00 77.38 305 THR A N 1
ATOM 2440 C CA . THR A 1 305 ? -16.958 -0.521 32.601 1.00 77.38 305 THR A CA 1
ATOM 2441 C C . THR A 1 305 ? -16.277 -0.459 33.976 1.00 77.38 305 THR A C 1
ATOM 2443 O O . THR A 1 305 ? -16.734 0.237 34.888 1.00 77.38 305 THR A O 1
ATOM 2446 N N . ASP A 1 306 ? -15.145 -1.148 34.137 1.00 76.62 306 ASP A N 1
ATOM 2447 C CA . ASP A 1 306 ? -14.287 -1.039 35.317 1.00 76.62 306 ASP A CA 1
ATOM 2448 C C . ASP A 1 306 ? -13.552 0.315 35.413 1.00 76.62 306 ASP A C 1
ATOM 2450 O O . ASP A 1 306 ? -13.165 0.710 36.513 1.00 76.62 306 ASP A O 1
ATOM 2454 N N . GLY A 1 307 ? -13.487 1.089 34.325 1.00 74.94 307 GLY A N 1
ATOM 2455 C CA . GLY A 1 307 ? -12.862 2.409 34.251 1.00 74.94 307 GLY A CA 1
ATOM 2456 C C . GLY A 1 307 ? -11.339 2.397 34.341 1.00 74.94 307 GLY A C 1
ATOM 2457 O O . GLY A 1 307 ? -10.757 3.453 34.556 1.00 74.94 307 GLY A O 1
ATOM 2458 N N . THR A 1 308 ? -10.697 1.233 34.215 1.00 79.69 308 THR A N 1
ATOM 2459 C CA . THR A 1 308 ? -9.247 1.069 34.429 1.00 79.69 308 THR A CA 1
ATOM 2460 C C . THR A 1 308 ? -8.394 1.921 33.491 1.00 79.69 308 THR A C 1
ATOM 2462 O O . THR A 1 308 ? -7.406 2.503 33.928 1.00 79.69 308 THR A O 1
ATOM 2465 N N . ASP A 1 309 ? -8.820 2.052 32.236 1.00 84.69 309 ASP A N 1
ATOM 2466 C CA . ASP A 1 309 ? -8.108 2.799 31.194 1.00 84.69 309 ASP A CA 1
ATOM 2467 C C . ASP A 1 309 ? -8.730 4.184 30.906 1.00 84.69 309 ASP A C 1
ATOM 2469 O O . ASP A 1 309 ? -8.356 4.839 29.932 1.00 84.69 309 ASP A O 1
ATOM 2473 N N . LEU A 1 310 ? -9.708 4.627 31.713 1.00 89.19 310 LEU A N 1
ATOM 2474 C CA . LEU A 1 310 ? -10.400 5.908 31.536 1.00 89.19 310 LEU A CA 1
ATOM 2475 C C . LEU A 1 310 ? -9.871 6.961 32.517 1.00 89.19 310 LEU A C 1
ATOM 2477 O O . LEU A 1 310 ? -9.986 6.830 33.736 1.00 89.19 310 LEU A O 1
ATOM 2481 N N . VAL A 1 311 ? -9.373 8.065 31.972 1.00 92.69 311 VAL A N 1
ATOM 2482 C CA . VAL A 1 311 ? -9.007 9.268 32.719 1.00 92.69 311 VAL A CA 1
ATOM 2483 C C . VAL A 1 311 ? -10.088 10.321 32.508 1.00 92.69 311 VAL A C 1
ATOM 2485 O O . VAL A 1 311 ? -10.397 10.687 31.377 1.00 92.69 311 VAL A O 1
ATOM 2488 N N . VAL A 1 312 ? -10.643 10.826 33.608 1.00 94.44 312 VAL A N 1
ATOM 2489 C CA . VAL A 1 312 ? -11.637 11.906 33.606 1.00 94.44 312 VAL A CA 1
ATOM 2490 C C . VAL A 1 312 ? -10.996 13.147 34.210 1.00 94.44 312 VAL A C 1
ATOM 2492 O O . VAL A 1 312 ? -10.422 13.063 35.298 1.00 94.44 312 VAL A O 1
ATOM 2495 N N . ARG A 1 313 ? -11.079 14.289 33.527 1.00 96.50 313 ARG A N 1
ATOM 2496 C CA . ARG A 1 313 ? -10.604 15.582 34.034 1.00 96.50 313 ARG A CA 1
ATOM 2497 C C . ARG A 1 313 ? -11.720 16.610 34.044 1.00 96.50 313 ARG A C 1
ATOM 2499 O O . ARG A 1 313 ? -12.536 16.625 33.131 1.00 96.50 313 ARG A O 1
ATOM 2506 N N . VAL A 1 314 ? -11.712 17.486 35.042 1.00 95.06 314 VAL A N 1
ATOM 2507 C CA . VAL A 1 314 ? -12.530 18.705 35.082 1.00 95.06 314 VAL A CA 1
ATOM 2508 C C . VAL A 1 314 ? -11.588 19.879 35.314 1.00 95.06 314 VAL A C 1
ATOM 2510 O O . VAL A 1 314 ? -10.859 19.874 36.303 1.00 95.06 314 VAL A O 1
ATOM 2513 N N . ASP A 1 315 ? -11.559 20.848 34.397 1.00 92.69 315 ASP A N 1
ATOM 2514 C CA . ASP A 1 315 ? -10.643 22.001 34.419 1.00 92.69 315 ASP A CA 1
ATOM 2515 C C . ASP A 1 315 ? -9.182 21.584 34.704 1.00 92.69 315 ASP A C 1
ATOM 2517 O O . ASP A 1 315 ? -8.519 22.098 35.605 1.00 92.69 315 ASP A O 1
ATOM 2521 N N . ALA A 1 316 ? -8.702 20.582 33.957 1.00 90.12 316 ALA A N 1
ATOM 2522 C CA . ALA A 1 316 ? -7.398 19.919 34.093 1.00 90.12 316 ALA A CA 1
ATOM 2523 C C . ALA A 1 316 ? -7.163 19.081 35.373 1.00 90.12 316 ALA A C 1
ATOM 2525 O O . ALA A 1 316 ? -6.182 18.333 35.432 1.00 90.12 316 ALA A O 1
ATOM 2526 N N . ALA A 1 317 ? -8.051 19.117 36.371 1.00 93.88 317 ALA A N 1
ATOM 2527 C CA . ALA A 1 317 ? -7.943 18.272 37.560 1.00 93.88 317 ALA A CA 1
ATOM 2528 C C . ALA A 1 317 ? -8.416 16.839 37.268 1.00 93.88 317 ALA A C 1
ATOM 2530 O O . ALA A 1 317 ? -9.553 16.630 36.850 1.00 93.88 317 ALA A O 1
ATOM 2531 N N . ILE A 1 318 ? -7.554 15.844 37.502 1.00 94.94 318 ILE A N 1
ATOM 2532 C CA . ILE A 1 318 ? -7.885 14.422 37.316 1.00 94.94 318 ILE A CA 1
ATOM 2533 C C . ILE A 1 318 ? -8.803 13.948 38.446 1.00 94.94 318 ILE A C 1
ATOM 2535 O O . ILE A 1 318 ? -8.447 14.054 39.619 1.00 94.94 318 ILE A O 1
ATOM 2539 N N . LEU A 1 319 ? -9.943 13.364 38.078 1.00 94.25 319 LEU A N 1
ATOM 2540 C CA . LEU A 1 319 ? -10.871 12.724 39.003 1.00 94.25 319 LEU A CA 1
ATOM 2541 C C . LEU A 1 319 ? -10.523 11.246 39.216 1.00 94.25 319 LEU A C 1
ATOM 2543 O O . LEU A 1 319 ? -10.015 10.553 38.333 1.00 94.25 319 LEU A O 1
ATOM 2547 N N . SER A 1 320 ? -10.856 10.736 40.395 1.00 91.19 320 SER A N 1
ATOM 2548 C CA . SER A 1 320 ? -10.600 9.376 40.843 1.00 91.19 320 SER A CA 1
ATOM 2549 C C . SER A 1 320 ? -11.898 8.610 41.074 1.00 91.19 320 SER A C 1
ATOM 2551 O O . SER A 1 320 ? -12.683 8.910 41.979 1.00 91.19 320 SER A O 1
ATOM 2553 N N . LYS A 1 321 ? -12.069 7.520 40.318 1.00 90.31 321 LYS A N 1
ATOM 2554 C CA . LYS A 1 321 ? -13.145 6.548 40.548 1.00 90.31 321 LYS A CA 1
ATOM 2555 C C . LYS A 1 321 ? -13.056 5.928 41.945 1.00 90.31 321 LYS A C 1
ATOM 2557 O O . LYS A 1 321 ? -14.070 5.773 42.613 1.00 90.31 321 LYS A O 1
ATOM 2562 N N . ALA A 1 322 ? -11.841 5.620 42.410 1.00 88.75 322 ALA A N 1
ATOM 2563 C CA . ALA A 1 322 ? -11.604 5.004 43.718 1.00 88.75 322 ALA A CA 1
ATOM 2564 C C . ALA A 1 322 ? -12.015 5.908 44.894 1.00 88.75 322 ALA A C 1
ATOM 2566 O O . ALA A 1 322 ? -12.388 5.406 45.950 1.00 88.75 322 ALA A O 1
ATOM 2567 N N . LYS A 1 323 ? -11.988 7.235 44.704 1.00 91.06 323 LYS A N 1
ATOM 2568 C CA . LYS A 1 323 ? -12.493 8.218 45.677 1.00 91.06 323 LYS A CA 1
ATOM 2569 C C . LYS A 1 323 ? -13.991 8.510 45.528 1.00 91.06 323 LYS A C 1
ATOM 2571 O O . LYS A 1 323 ? -14.524 9.319 46.279 1.00 91.06 323 LYS A O 1
ATOM 2576 N N . GLY A 1 324 ? -14.668 7.880 44.564 1.00 91.38 324 GLY A N 1
ATOM 2577 C CA . GLY A 1 324 ? -16.082 8.112 44.280 1.00 91.38 324 GLY A CA 1
ATOM 2578 C C . GLY A 1 324 ? -16.376 9.466 43.631 1.00 91.38 324 GLY A C 1
ATOM 2579 O O . GLY A 1 324 ? -17.510 9.925 43.700 1.00 91.38 324 GLY A O 1
ATOM 2580 N N . GLU A 1 325 ? -15.386 10.119 43.010 1.00 94.62 325 GLU A N 1
ATOM 2581 C CA . GLU A 1 325 ? -15.565 11.434 42.363 1.00 94.62 325 GLU A CA 1
ATOM 2582 C C . GLU A 1 325 ? -16.371 11.335 41.058 1.00 94.62 325 GLU A C 1
ATOM 2584 O O . GLU A 1 325 ? -16.997 12.304 40.624 1.00 94.62 325 GLU A O 1
ATOM 2589 N N . TYR A 1 326 ? -16.414 10.141 40.468 1.00 94.75 326 TYR A N 1
ATOM 2590 C CA . TYR A 1 326 ? -17.319 9.787 39.385 1.00 94.75 326 TYR A CA 1
ATOM 2591 C C . TYR A 1 326 ? -17.675 8.299 39.438 1.00 94.75 326 TYR A C 1
ATOM 2593 O O . TYR A 1 326 ? -16.952 7.479 40.013 1.00 94.75 326 TYR A O 1
ATOM 2601 N N . THR A 1 327 ? -18.780 7.942 38.794 1.00 93.62 327 THR A N 1
ATOM 2602 C CA . THR A 1 327 ? -19.202 6.567 38.545 1.00 93.62 327 THR A CA 1
ATOM 2603 C C . THR A 1 327 ? -19.417 6.343 37.054 1.00 93.62 327 THR A C 1
ATOM 2605 O O . THR A 1 327 ? -19.647 7.272 36.281 1.00 93.62 327 THR A O 1
ATOM 2608 N N . ILE A 1 328 ? -19.300 5.088 36.637 1.00 92.25 328 ILE A N 1
ATOM 2609 C CA . ILE A 1 328 ? -19.552 4.663 35.263 1.00 92.25 328 ILE A CA 1
ATOM 2610 C C . ILE A 1 328 ? -20.921 3.990 35.262 1.00 92.25 328 ILE A C 1
ATOM 2612 O O . ILE A 1 328 ? -21.109 3.007 35.978 1.00 92.25 328 ILE A O 1
ATOM 2616 N N . ILE A 1 329 ? -21.870 4.548 34.509 1.00 89.62 329 ILE A N 1
ATOM 2617 C CA . ILE A 1 329 ? -23.224 3.989 34.375 1.00 89.62 329 ILE A CA 1
ATOM 2618 C C . ILE A 1 329 ? -23.201 2.836 33.369 1.00 89.62 329 ILE A C 1
ATOM 2620 O O . ILE A 1 329 ? -23.732 1.760 33.629 1.00 89.62 329 ILE A O 1
ATOM 2624 N N . ASP A 1 330 ? -22.559 3.071 32.229 1.00 84.31 330 ASP A N 1
ATOM 2625 C CA . ASP A 1 330 ? -22.329 2.096 31.172 1.00 84.31 330 ASP A CA 1
ATOM 2626 C C . ASP A 1 330 ? -20.998 2.400 30.469 1.00 84.31 330 ASP A C 1
ATOM 2628 O O . ASP A 1 330 ? -20.285 3.333 30.824 1.00 84.31 330 ASP A O 1
ATOM 2632 N N . ASP A 1 331 ? -20.656 1.621 29.452 1.00 77.69 331 ASP A N 1
ATOM 2633 C CA . ASP A 1 331 ? -19.420 1.738 28.672 1.00 77.69 331 ASP A CA 1
ATOM 2634 C C . ASP A 1 331 ? -19.258 3.054 27.892 1.00 77.69 331 ASP A C 1
ATOM 2636 O O . ASP A 1 331 ? -18.269 3.201 27.184 1.00 77.69 331 ASP A O 1
ATOM 2640 N N . ARG A 1 332 ? -20.217 3.985 27.952 1.00 86.31 332 ARG A N 1
ATOM 2641 C CA . ARG A 1 332 ? -20.158 5.296 27.283 1.00 86.31 332 ARG A CA 1
ATOM 2642 C C . ARG A 1 332 ? -20.603 6.447 28.170 1.00 86.31 332 ARG A C 1
ATOM 2644 O O . ARG A 1 332 ? -20.566 7.589 27.722 1.00 86.31 332 ARG A O 1
ATOM 2651 N N . THR A 1 333 ? -21.050 6.177 29.390 1.00 91.19 333 THR A N 1
ATOM 2652 C CA . THR A 1 333 ? -21.726 7.172 30.217 1.00 91.19 333 THR A CA 1
ATOM 2653 C C . THR A 1 333 ? -21.050 7.281 31.569 1.00 91.19 333 THR A C 1
ATOM 2655 O O . THR A 1 333 ? -21.002 6.327 32.351 1.00 91.19 333 THR A O 1
ATOM 2658 N N . VAL A 1 334 ? -20.563 8.484 31.856 1.00 94.00 334 VAL A N 1
ATOM 2659 C CA . VAL A 1 334 ? -19.931 8.845 33.122 1.00 94.00 334 VAL A CA 1
ATOM 2660 C C . VAL A 1 334 ? -20.860 9.777 33.892 1.00 94.00 334 VAL A C 1
ATOM 2662 O O . VAL A 1 334 ? -21.391 10.744 33.345 1.00 94.00 334 VAL A O 1
ATOM 2665 N N . LEU A 1 335 ? -21.047 9.484 35.175 1.00 95.81 335 LEU A N 1
ATOM 2666 C CA . LEU A 1 335 ? -21.775 10.317 36.121 1.00 95.81 335 LEU A CA 1
ATOM 2667 C C . LEU A 1 335 ? -20.795 10.909 37.131 1.00 95.81 335 LEU A C 1
ATOM 2669 O O . LEU A 1 335 ? -20.192 10.187 37.920 1.00 95.81 335 LEU A O 1
ATOM 2673 N N . LEU A 1 336 ? -20.657 12.229 37.141 1.00 96.06 336 LEU A N 1
ATOM 2674 C CA . LEU A 1 336 ? -19.849 12.930 38.134 1.00 96.06 336 LEU A CA 1
ATOM 2675 C C . LEU A 1 336 ? -20.581 13.003 39.476 1.00 96.06 336 LEU A C 1
ATOM 2677 O O . LEU A 1 336 ? -21.806 13.161 39.533 1.00 96.06 336 LEU A O 1
ATOM 2681 N N . ALA A 1 337 ? -19.835 12.922 40.578 1.00 94.62 337 ALA A N 1
ATOM 2682 C CA . ALA A 1 337 ? -20.410 13.006 41.919 1.00 94.62 337 ALA A CA 1
ATOM 2683 C C . ALA A 1 337 ? -21.002 14.394 42.201 1.00 94.62 337 ALA A C 1
ATOM 2685 O O . ALA A 1 337 ? -22.094 14.499 42.770 1.00 94.62 337 ALA A O 1
ATOM 2686 N N . GLN A 1 338 ? -20.318 15.446 41.745 1.00 93.00 338 GLN A N 1
ATOM 2687 C CA . GLN A 1 338 ? -20.706 16.841 41.946 1.00 93.00 338 GLN A CA 1
ATOM 2688 C C . GLN A 1 338 ? -21.258 17.469 40.656 1.00 93.00 338 GLN A C 1
ATOM 2690 O O . GLN A 1 338 ? -20.771 17.146 39.573 1.00 93.00 338 GLN A O 1
ATOM 2695 N N . PRO A 1 339 ? -22.280 18.340 40.750 1.00 93.88 339 PRO A N 1
ATOM 2696 C CA . PRO A 1 339 ? -22.743 19.140 39.620 1.00 93.88 339 PRO A CA 1
ATOM 2697 C C . PRO A 1 339 ? -21.680 20.148 39.186 1.00 93.88 339 PRO A C 1
ATOM 2699 O O . PRO A 1 339 ? -21.046 20.784 40.030 1.00 93.88 339 PRO A O 1
ATOM 2702 N N . LEU A 1 340 ? -21.523 20.309 37.874 1.00 94.75 340 LEU A N 1
ATOM 2703 C CA . LEU A 1 340 ? -20.606 21.290 37.303 1.00 94.75 340 LEU A CA 1
ATOM 2704 C C . LEU A 1 340 ? -21.269 22.657 37.113 1.00 94.75 340 LEU A C 1
ATOM 2706 O O . LEU A 1 340 ? -22.494 22.786 37.032 1.00 94.75 340 LEU A O 1
ATOM 2710 N N . LYS A 1 341 ? -20.437 23.694 37.076 1.00 93.56 341 LYS A N 1
ATOM 2711 C CA . LYS A 1 341 ? -20.806 25.064 36.717 1.00 93.56 341 LYS A CA 1
ATOM 2712 C C . LYS A 1 341 ? -20.761 25.233 35.202 1.00 93.56 341 LYS A C 1
ATOM 2714 O O . LYS A 1 341 ? -20.063 24.496 34.508 1.00 93.56 341 LYS A O 1
ATOM 2719 N N . ASP A 1 342 ? -21.478 26.242 34.720 1.00 94.62 342 ASP A N 1
ATOM 2720 C CA . ASP A 1 342 ? -21.433 26.637 33.316 1.00 94.62 342 ASP A CA 1
ATOM 2721 C C . ASP A 1 342 ? -20.000 26.916 32.851 1.00 94.62 342 ASP A C 1
ATOM 2723 O O . ASP A 1 342 ? -19.246 27.614 33.535 1.00 94.62 342 ASP A O 1
ATOM 2727 N N . GLY A 1 343 ? -19.638 26.380 31.688 1.00 92.56 343 GLY A N 1
ATOM 2728 C CA . GLY A 1 343 ? -18.356 26.649 31.041 1.00 92.56 343 GLY A CA 1
ATOM 2729 C C . GLY A 1 343 ? -17.176 25.821 31.554 1.00 92.56 343 GLY A C 1
ATOM 2730 O O . GLY A 1 343 ? -16.083 25.970 31.011 1.00 92.56 343 GLY A O 1
ATOM 2731 N N . GLN A 1 344 ? -17.363 24.947 32.552 1.00 95.19 344 GLN A N 1
ATOM 2732 C CA . GLN A 1 344 ? -16.300 24.030 32.979 1.00 95.19 344 GLN A CA 1
ATOM 2733 C C . GLN A 1 344 ? -15.986 23.016 31.879 1.00 95.19 344 GLN A C 1
ATOM 2735 O O . GLN A 1 344 ? -16.894 22.468 31.244 1.00 95.19 344 GLN A O 1
ATOM 2740 N N . VAL A 1 345 ? -14.697 22.755 31.671 1.00 95.75 345 VAL A N 1
ATOM 2741 C CA . VAL A 1 345 ? -14.227 21.833 30.634 1.00 95.75 345 VAL A CA 1
ATOM 2742 C C . VAL A 1 345 ? -14.056 20.451 31.238 1.00 95.75 345 VAL A C 1
ATOM 2744 O O . VAL A 1 345 ? -13.317 20.274 32.207 1.00 95.75 345 VAL A O 1
ATOM 2747 N N . VAL A 1 346 ? -14.724 19.464 30.649 1.00 95.81 346 VAL A N 1
ATOM 2748 C CA . VAL A 1 346 ? -14.610 18.058 31.031 1.00 95.81 346 VAL A CA 1
ATOM 2749 C C . VAL A 1 346 ? -13.904 17.302 29.923 1.00 95.81 346 VAL A C 1
ATOM 2751 O O . VAL A 1 346 ? -14.348 17.318 28.777 1.00 95.81 346 VAL A O 1
ATOM 2754 N N . GLU A 1 347 ? -12.815 16.625 30.265 1.00 94.81 347 GLU A N 1
ATOM 2755 C CA . GLU A 1 347 ? -12.065 15.799 29.323 1.00 94.81 347 GLU A CA 1
ATOM 2756 C C . GLU A 1 347 ? -12.176 14.326 29.708 1.00 94.81 347 GLU A C 1
ATOM 2758 O O . GLU A 1 347 ? -11.931 13.944 30.857 1.00 94.81 347 GLU A O 1
ATOM 2763 N N . PHE A 1 348 ? -12.483 13.491 28.723 1.00 92.38 348 PHE A N 1
ATOM 2764 C CA . PHE A 1 348 ? -12.466 12.041 28.832 1.00 92.38 348 PHE A CA 1
ATOM 2765 C C . PHE A 1 348 ? -11.368 11.504 27.926 1.00 92.38 348 PHE A C 1
ATOM 2767 O O . PHE A 1 348 ? -11.438 11.637 26.705 1.00 92.38 348 PHE A O 1
ATOM 2774 N N . ILE A 1 349 ? -10.345 10.910 28.529 1.00 90.38 349 ILE A N 1
ATOM 2775 C CA . ILE A 1 349 ? -9.193 10.358 27.822 1.00 90.38 349 ILE A CA 1
ATOM 2776 C C . ILE A 1 349 ? -9.178 8.858 28.069 1.00 90.38 349 ILE A C 1
ATOM 2778 O O . ILE A 1 349 ? -9.100 8.408 29.211 1.00 90.38 349 ILE A O 1
ATOM 2782 N N . PHE A 1 350 ? -9.233 8.083 26.996 1.00 87.56 350 PHE A N 1
ATOM 2783 C CA . PHE A 1 350 ? -9.159 6.630 27.043 1.00 87.56 350 PHE A CA 1
ATOM 2784 C C . PHE A 1 350 ? -8.136 6.144 26.028 1.00 87.56 350 PHE A C 1
ATOM 2786 O O . PHE A 1 350 ? -8.099 6.629 24.896 1.00 87.56 350 PHE A O 1
ATOM 2793 N N . ALA A 1 351 ? -7.330 5.161 26.417 1.00 84.94 351 ALA A N 1
ATOM 2794 C CA . ALA A 1 351 ? -6.425 4.473 25.510 1.00 84.94 351 ALA A CA 1
ATOM 2795 C C . ALA A 1 351 ? -6.317 2.999 25.895 1.00 84.94 351 ALA A C 1
ATOM 2797 O O . ALA A 1 351 ? -5.766 2.638 26.934 1.00 84.94 351 ALA A O 1
ATOM 2798 N N . LYS A 1 352 ? -6.832 2.137 25.024 1.00 81.50 352 LYS A N 1
ATOM 2799 C CA . LYS A 1 352 ? -6.702 0.695 25.139 1.00 81.50 352 LYS A CA 1
ATOM 2800 C C . LYS A 1 352 ? -5.304 0.272 24.708 1.00 81.50 352 LYS A C 1
ATOM 2802 O O . LYS A 1 352 ? -4.980 0.222 23.523 1.00 81.50 352 LYS A O 1
ATOM 2807 N N . ASN A 1 353 ? -4.490 -0.074 25.697 1.00 76.56 353 ASN A N 1
ATOM 2808 C CA . ASN A 1 353 ? -3.072 -0.379 25.492 1.00 76.56 353 ASN A CA 1
ATOM 2809 C C . ASN A 1 353 ? -2.786 -1.865 25.227 1.00 76.56 353 ASN A C 1
ATOM 2811 O O . ASN A 1 353 ? -1.640 -2.229 24.970 1.00 76.56 353 ASN A O 1
ATOM 2815 N N . ARG A 1 354 ? -3.808 -2.729 25.296 1.00 82.75 354 ARG A N 1
ATOM 2816 C CA . ARG A 1 354 ? -3.686 -4.166 25.025 1.00 82.75 354 ARG A CA 1
ATOM 2817 C C . ARG A 1 354 ? -4.965 -4.759 24.445 1.00 82.75 354 ARG A C 1
ATOM 2819 O O . ARG A 1 354 ? -6.073 -4.336 24.781 1.00 82.75 354 ARG A O 1
ATOM 2826 N N . SER A 1 355 ? -4.784 -5.772 23.607 1.00 86.50 355 SER A N 1
ATOM 2827 C CA . SER A 1 355 ? -5.852 -6.651 23.132 1.00 86.50 355 SER A CA 1
ATOM 2828 C C . SER A 1 355 ? -6.378 -7.512 24.280 1.00 86.50 355 SER A C 1
ATOM 2830 O O . SER A 1 355 ? -5.639 -7.821 25.217 1.00 86.50 355 SER A O 1
ATOM 2832 N N . LYS A 1 356 ? -7.652 -7.915 24.208 1.00 83.44 356 LYS A N 1
ATOM 2833 C CA . LYS A 1 356 ? -8.196 -8.933 25.125 1.00 83.44 356 LYS A CA 1
ATOM 2834 C C . LYS A 1 356 ? -7.768 -10.357 24.747 1.00 83.44 356 LYS A C 1
ATOM 2836 O O . LYS A 1 356 ? -7.945 -11.265 25.548 1.00 83.44 356 LYS A O 1
ATOM 2841 N N . PHE A 1 357 ? -7.257 -10.547 23.530 1.00 88.06 357 PHE A N 1
ATOM 2842 C CA . PHE A 1 357 ? -6.689 -11.809 23.061 1.00 88.06 357 PHE A CA 1
ATOM 2843 C C . PHE A 1 357 ? -5.187 -11.851 23.339 1.00 88.06 357 PHE A C 1
ATOM 2845 O O . PHE A 1 357 ? -4.468 -10.933 22.930 1.00 88.06 357 PHE A O 1
ATOM 2852 N N . SER A 1 358 ? -4.723 -12.904 24.012 1.00 88.12 358 SER A N 1
ATOM 2853 C CA . SER A 1 358 ? -3.335 -13.038 24.479 1.00 88.12 358 SER A CA 1
ATOM 2854 C C . SER A 1 358 ? -2.320 -13.290 23.357 1.00 88.12 358 SER A C 1
ATOM 2856 O O . SER A 1 358 ? -1.140 -12.992 23.521 1.00 88.12 358 SER A O 1
ATOM 2858 N N . ASP A 1 359 ? -2.771 -13.753 22.190 1.00 90.62 359 ASP A N 1
ATOM 2859 C CA . ASP A 1 359 ? -1.958 -13.999 20.993 1.00 90.62 359 ASP A CA 1
ATOM 2860 C C . ASP A 1 359 ? -1.906 -12.817 20.008 1.00 90.62 359 ASP A C 1
ATOM 2862 O O . ASP A 1 359 ? -1.385 -12.943 18.900 1.00 90.62 359 ASP A O 1
ATOM 2866 N N . VAL A 1 360 ? -2.428 -11.652 20.398 1.00 90.88 360 VAL A N 1
ATOM 2867 C CA . VAL A 1 360 ? -2.395 -10.438 19.577 1.00 90.88 360 VAL A CA 1
ATOM 2868 C C . VAL A 1 360 ? -1.258 -9.528 20.038 1.00 90.88 360 VAL A C 1
ATOM 2870 O O . VAL A 1 360 ? -1.352 -8.847 21.060 1.00 90.88 360 VAL A O 1
ATOM 2873 N N . SER A 1 361 ? -0.186 -9.488 19.246 1.00 90.31 361 SER A N 1
ATOM 2874 C CA . SER A 1 361 ? 0.947 -8.587 19.479 1.00 90.31 361 SER A CA 1
ATOM 2875 C C . SER A 1 361 ? 0.591 -7.132 19.159 1.00 90.31 361 SER A C 1
ATOM 2877 O O . SER A 1 361 ? -0.005 -6.854 18.120 1.00 90.31 361 SER A O 1
ATOM 2879 N N . ASN A 1 362 ? 1.041 -6.189 19.993 1.00 88.69 362 ASN A N 1
ATOM 2880 C CA . ASN A 1 362 ? 0.899 -4.748 19.743 1.00 88.69 362 ASN A CA 1
ATOM 2881 C C . ASN A 1 362 ? 1.774 -4.220 18.592 1.00 88.69 362 ASN A C 1
ATOM 2883 O O . ASN A 1 362 ? 1.562 -3.104 18.125 1.00 88.69 362 ASN A O 1
ATOM 2887 N N . THR A 1 363 ? 2.734 -5.018 18.119 1.00 88.19 363 THR A N 1
ATOM 2888 C CA . THR A 1 363 ? 3.568 -4.712 16.948 1.00 88.19 363 THR A CA 1
ATOM 2889 C C . THR A 1 363 ? 3.019 -5.301 15.650 1.00 88.19 363 THR A C 1
ATOM 2891 O O . THR A 1 363 ? 3.564 -5.036 14.579 1.00 88.19 363 THR A O 1
ATOM 2894 N N . ALA A 1 364 ? 1.959 -6.112 15.717 1.00 91.56 364 ALA A N 1
ATOM 2895 C CA . ALA A 1 364 ? 1.375 -6.717 14.531 1.00 91.56 364 ALA A CA 1
ATOM 2896 C C . ALA A 1 364 ? 0.647 -5.670 13.678 1.00 91.56 364 ALA A C 1
ATOM 2898 O O . ALA A 1 364 ? -0.056 -4.803 14.196 1.00 91.56 364 ALA A O 1
ATOM 2899 N N . TRP A 1 365 ? 0.741 -5.797 12.353 1.00 90.31 365 TRP A N 1
ATOM 2900 C CA . TRP A 1 365 ? 0.098 -4.870 11.413 1.00 90.31 365 TRP A CA 1
ATOM 2901 C C . TRP A 1 365 ? -1.431 -4.809 11.582 1.00 90.31 365 TRP A C 1
ATOM 2903 O O . TRP A 1 365 ? -2.040 -3.769 11.352 1.00 90.31 365 TRP A O 1
ATOM 2913 N N . TYR A 1 366 ? -2.053 -5.909 12.017 1.00 91.94 366 TYR A N 1
ATOM 2914 C CA . TYR A 1 366 ? -3.496 -6.002 12.242 1.00 91.94 366 TYR A CA 1
ATOM 2915 C C . TYR A 1 366 ? -3.937 -5.497 13.624 1.00 91.94 366 TYR A C 1
ATOM 2917 O O . TYR A 1 366 ? -5.139 -5.424 13.886 1.00 91.94 366 TYR A O 1
ATOM 2925 N N . TYR A 1 367 ? -3.003 -5.157 14.520 1.00 92.19 367 TYR A N 1
ATOM 2926 C CA . TYR A 1 367 ? -3.311 -4.740 15.890 1.00 92.19 367 TYR A CA 1
ATOM 2927 C C . TYR A 1 367 ? -4.308 -3.572 15.964 1.00 92.19 367 TYR A C 1
ATOM 2929 O O . TYR A 1 367 ? -5.298 -3.703 16.689 1.00 92.19 367 TYR A O 1
ATOM 2937 N N . PRO A 1 368 ? -4.149 -2.473 15.194 1.00 90.00 368 PRO A N 1
ATOM 2938 C CA . PRO A 1 368 ? -5.089 -1.354 15.256 1.00 90.00 368 PRO A CA 1
ATOM 2939 C C . PRO A 1 368 ? -6.521 -1.765 14.892 1.00 90.00 368 PRO A C 1
ATOM 2941 O O . PRO A 1 368 ? -7.472 -1.325 15.539 1.00 90.00 368 PRO A O 1
ATOM 2944 N N . HIS A 1 369 ? -6.672 -2.663 13.913 1.00 91.69 369 HIS A N 1
ATOM 2945 C CA . HIS A 1 369 ? -7.970 -3.170 13.465 1.00 91.69 369 HIS A CA 1
ATOM 2946 C C . HIS A 1 369 ? -8.634 -4.062 14.515 1.00 91.69 369 HIS A C 1
ATOM 2948 O O . HIS A 1 369 ? -9.835 -3.946 14.765 1.00 91.69 369 HIS A O 1
ATOM 2954 N N . VAL A 1 370 ? -7.852 -4.935 15.160 1.00 92.12 370 VAL A N 1
ATOM 2955 C CA . VAL A 1 370 ? -8.339 -5.777 16.262 1.00 92.12 370 VAL A CA 1
ATOM 2956 C C . VAL A 1 370 ? -8.837 -4.902 17.403 1.00 92.12 370 VAL A C 1
ATOM 2958 O O . VAL A 1 370 ? -9.980 -5.050 17.831 1.00 92.12 370 VAL A O 1
ATOM 2961 N N . ILE A 1 371 ? -8.015 -3.952 17.852 1.00 89.12 371 ILE A N 1
ATOM 2962 C CA . ILE A 1 371 ? -8.367 -3.066 18.959 1.00 89.12 371 ILE A CA 1
ATOM 2963 C C . ILE A 1 371 ? -9.633 -2.269 18.647 1.00 89.12 371 ILE A C 1
ATOM 2965 O O . ILE A 1 371 ? -10.527 -2.226 19.488 1.00 89.12 371 ILE A O 1
ATOM 2969 N N . ALA A 1 372 ? -9.746 -1.693 17.448 1.00 88.81 372 ALA A N 1
ATOM 2970 C CA . ALA A 1 372 ? -10.929 -0.940 17.044 1.00 88.81 372 ALA A CA 1
ATOM 2971 C C . ALA A 1 372 ? -12.206 -1.800 17.084 1.00 88.81 372 ALA A C 1
ATOM 2973 O O . ALA A 1 372 ? -13.212 -1.395 17.666 1.00 88.81 372 ALA A O 1
ATOM 2974 N N . LEU A 1 373 ? -12.159 -3.021 16.542 1.00 89.62 373 LEU A N 1
ATOM 2975 C CA . LEU A 1 373 ? -13.308 -3.933 16.535 1.00 89.62 373 LEU A CA 1
ATOM 2976 C C . LEU A 1 373 ? -13.633 -4.519 17.915 1.00 89.62 373 LEU A C 1
ATOM 2978 O O . LEU A 1 373 ? -14.778 -4.896 18.168 1.00 89.62 373 LEU A O 1
ATOM 2982 N N . GLU A 1 374 ? -12.663 -4.589 18.828 1.00 86.31 374 GLU A N 1
ATOM 2983 C CA . GLU A 1 374 ? -12.918 -4.959 20.222 1.00 86.31 374 GLU A CA 1
ATOM 2984 C C . GLU A 1 374 ? -13.711 -3.902 20.994 1.00 86.31 374 GLU A C 1
ATOM 2986 O O . GLU A 1 374 ? -14.309 -4.249 22.012 1.00 86.31 374 GLU A O 1
ATOM 2991 N N . MET A 1 375 ? -13.742 -2.652 20.526 1.00 81.06 375 MET A N 1
ATOM 2992 C CA . MET A 1 375 ? -14.548 -1.580 21.124 1.00 81.06 375 MET A CA 1
ATOM 2993 C C . MET A 1 375 ? -16.016 -1.620 20.676 1.00 81.06 375 MET A C 1
ATOM 2995 O O . MET A 1 375 ? -16.847 -0.867 21.186 1.00 81.06 375 MET A O 1
ATOM 2999 N N . GLU A 1 376 ? -16.355 -2.503 19.735 1.00 85.56 376 GLU A N 1
ATOM 3000 C CA . GLU A 1 376 ? -17.682 -2.584 19.138 1.00 85.56 376 GLU A CA 1
ATOM 3001 C C . GLU A 1 376 ? -18.461 -3.809 19.625 1.00 85.56 376 GLU A C 1
ATOM 3003 O O . GLU A 1 376 ? -17.955 -4.929 19.761 1.00 85.56 376 GLU A O 1
ATOM 3008 N N . TYR A 1 377 ? -19.754 -3.602 19.840 1.00 84.00 377 TYR A N 1
ATOM 3009 C CA . TYR A 1 377 ? -20.707 -4.639 20.213 1.00 84.00 377 TYR A CA 1
ATOM 3010 C C . TYR A 1 377 ? -22.074 -4.340 19.608 1.00 84.00 377 TYR A C 1
ATOM 3012 O O . TYR A 1 377 ? -22.367 -3.224 19.177 1.00 84.00 377 TYR A O 1
ATOM 3020 N N . TYR A 1 378 ? -22.931 -5.349 19.632 1.00 83.56 378 TYR A N 1
ATOM 3021 C CA . TYR A 1 378 ? -24.342 -5.238 19.296 1.00 83.56 378 TYR A CA 1
ATOM 3022 C C . TYR A 1 378 ? -25.177 -5.913 20.389 1.00 83.56 378 TYR A C 1
ATOM 3024 O O . TYR A 1 378 ? -24.703 -6.790 21.119 1.00 83.56 378 TYR A O 1
ATOM 3032 N N . ASN A 1 379 ? -26.428 -5.493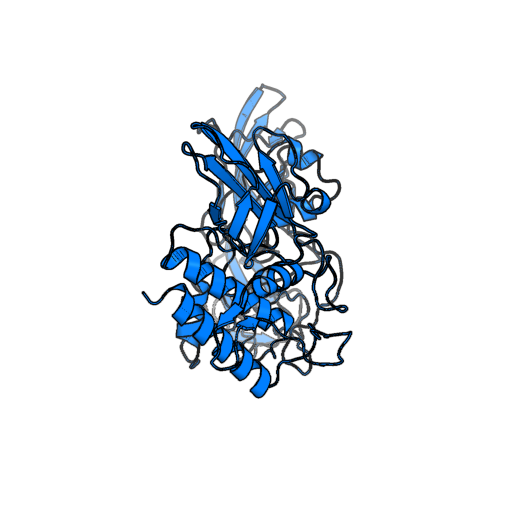 20.524 1.00 82.69 379 ASN A N 1
ATOM 3033 C CA . ASN A 1 379 ? -27.386 -6.091 21.442 1.00 82.69 379 ASN A CA 1
ATOM 3034 C C . ASN A 1 379 ? -28.024 -7.308 20.761 1.00 82.69 379 ASN A C 1
ATOM 3036 O O . ASN A 1 379 ? -28.743 -7.168 19.775 1.00 82.69 379 ASN A O 1
ATOM 3040 N N . ALA A 1 380 ? -27.742 -8.513 21.247 1.00 77.94 380 ALA A N 1
ATOM 3041 C CA . ALA A 1 380 ? -28.461 -9.718 20.846 1.00 77.94 380 ALA A CA 1
ATOM 3042 C C . ALA A 1 380 ? -29.628 -9.981 21.814 1.00 77.94 380 ALA A C 1
ATOM 3044 O O . ALA A 1 380 ? -29.677 -9.408 22.900 1.00 77.94 380 ALA A O 1
ATOM 3045 N N . GLU A 1 381 ? -30.532 -10.898 21.461 1.00 75.06 381 GLU A N 1
ATOM 3046 C CA . GLU A 1 381 ? -31.626 -11.334 22.351 1.00 75.06 381 GLU A CA 1
ATOM 3047 C C . GLU A 1 381 ? -31.107 -11.846 23.705 1.00 75.06 381 GLU A C 1
ATOM 3049 O O . GLU A 1 381 ? -31.687 -11.569 24.747 1.00 75.06 381 GLU A O 1
ATOM 3054 N N . ALA A 1 382 ? -29.956 -12.526 23.698 1.00 71.19 382 ALA A N 1
ATOM 3055 C CA . ALA A 1 382 ? -29.276 -13.032 24.892 1.00 71.19 382 ALA A CA 1
ATOM 3056 C C . ALA A 1 382 ? -28.381 -11.984 25.594 1.00 71.19 382 ALA A C 1
ATOM 3058 O O . ALA A 1 382 ? -27.509 -12.348 26.381 1.00 71.19 382 ALA A O 1
ATOM 3059 N N . GLY A 1 383 ? -28.539 -10.699 25.270 1.00 78.50 383 GLY A N 1
ATOM 3060 C CA . GLY A 1 383 ? -27.740 -9.604 25.811 1.00 78.50 383 GLY A CA 1
ATOM 3061 C C . GLY A 1 383 ? -26.623 -9.126 24.883 1.00 78.50 383 GLY A C 1
ATOM 3062 O O . GLY A 1 383 ? -26.552 -9.454 23.695 1.00 78.50 383 GLY A O 1
ATOM 3063 N N . ARG A 1 384 ? -25.747 -8.285 25.432 1.00 78.19 384 ARG A N 1
ATOM 3064 C CA . ARG A 1 384 ? -24.674 -7.625 24.684 1.00 78.19 384 ARG A CA 1
ATOM 3065 C C . ARG A 1 384 ? -23.651 -8.642 24.173 1.00 78.19 384 ARG A C 1
ATOM 3067 O O . ARG A 1 384 ? -23.146 -9.461 24.937 1.00 78.19 384 ARG A O 1
ATOM 3074 N N . ARG A 1 385 ? -23.304 -8.563 22.887 1.00 82.50 385 ARG A N 1
ATOM 3075 C CA . ARG A 1 385 ? -22.282 -9.409 22.258 1.00 82.50 385 ARG A CA 1
ATOM 3076 C C . ARG A 1 385 ? -21.242 -8.572 21.535 1.00 82.50 385 ARG A C 1
ATOM 3078 O O . ARG A 1 385 ? -21.576 -7.703 20.735 1.00 82.50 385 ARG A O 1
ATOM 3085 N N . TRP A 1 386 ? -19.976 -8.888 21.782 1.00 84.75 386 TRP A N 1
ATOM 3086 C CA . TRP A 1 386 ? -18.849 -8.272 21.090 1.00 84.75 386 TRP A CA 1
ATOM 3087 C C . TRP A 1 386 ? -18.860 -8.608 19.601 1.00 84.75 386 TRP A C 1
ATOM 3089 O O . TRP A 1 386 ? -19.159 -9.742 19.202 1.00 84.75 386 TRP A O 1
ATOM 3099 N N . LEU A 1 387 ? -18.488 -7.624 18.784 1.00 87.56 387 LEU A N 1
ATOM 3100 C CA . LEU A 1 387 ? -18.319 -7.818 17.350 1.00 87.56 387 LEU A CA 1
ATOM 3101 C C . LEU A 1 387 ? -17.215 -8.853 17.093 1.00 87.56 387 LEU A C 1
ATOM 3103 O O . LEU A 1 387 ? -17.442 -9.834 16.381 1.00 87.56 387 LEU A O 1
ATOM 3107 N N . LEU A 1 388 ? -16.081 -8.708 17.787 1.00 88.81 388 LEU A N 1
ATOM 3108 C CA . LEU A 1 388 ? -14.959 -9.640 17.730 1.00 88.81 388 LEU A CA 1
ATOM 3109 C C . LEU A 1 388 ? -14.929 -10.611 18.925 1.00 88.81 388 LEU A C 1
ATOM 3111 O O . LEU A 1 388 ? -14.974 -10.205 20.092 1.00 88.81 388 LEU A O 1
ATOM 3115 N N . THR A 1 389 ? -14.813 -11.909 18.628 1.00 85.06 389 THR A N 1
ATOM 3116 C CA . THR A 1 389 ? -14.659 -12.995 19.615 1.00 85.06 389 THR A CA 1
ATOM 3117 C C . THR A 1 389 ? -13.469 -13.882 19.267 1.00 85.06 389 THR A C 1
ATOM 3119 O O . THR A 1 389 ? -13.096 -13.985 18.095 1.00 85.06 389 THR A O 1
ATOM 3122 N N . GLY A 1 390 ? -12.923 -14.551 20.281 1.00 81.31 390 GLY A N 1
ATOM 3123 C CA . GLY A 1 390 ? -11.859 -15.537 20.118 1.00 81.31 390 GLY A CA 1
ATOM 3124 C C . GLY A 1 390 ? -12.372 -16.818 19.464 1.00 81.31 390 GLY A C 1
ATOM 3125 O O . GLY A 1 390 ? -13.585 -17.030 19.342 1.00 81.31 390 GLY A O 1
ATOM 3126 N N . ARG A 1 391 ? -11.434 -17.644 19.006 1.00 76.38 391 ARG A N 1
ATOM 3127 C CA . ARG A 1 391 ? -11.668 -18.966 18.414 1.00 76.38 391 ARG A CA 1
ATOM 3128 C C . ARG A 1 391 ? -11.703 -20.064 19.473 1.00 76.38 391 ARG A C 1
ATOM 3130 O O . ARG A 1 391 ? -12.499 -20.990 19.361 1.00 76.38 391 ARG A O 1
ATOM 3137 N N . VAL A 1 392 ? -10.857 -19.944 20.491 1.00 65.75 392 VAL A N 1
ATOM 3138 C CA . VAL A 1 392 ? -10.822 -20.841 21.647 1.00 65.75 392 VAL A CA 1
ATOM 3139 C C . VAL A 1 392 ? -11.442 -20.090 22.816 1.00 65.75 392 VAL A C 1
ATOM 3141 O O . VAL A 1 392 ? -11.053 -18.959 23.088 1.00 65.75 392 VAL A O 1
ATOM 3144 N N . ALA A 1 393 ? -12.450 -20.685 23.445 1.00 51.12 393 ALA A N 1
ATOM 3145 C CA . ALA A 1 393 ? -13.048 -20.174 24.668 1.00 51.12 393 ALA A CA 1
ATOM 3146 C C . ALA A 1 393 ? -12.654 -21.117 25.8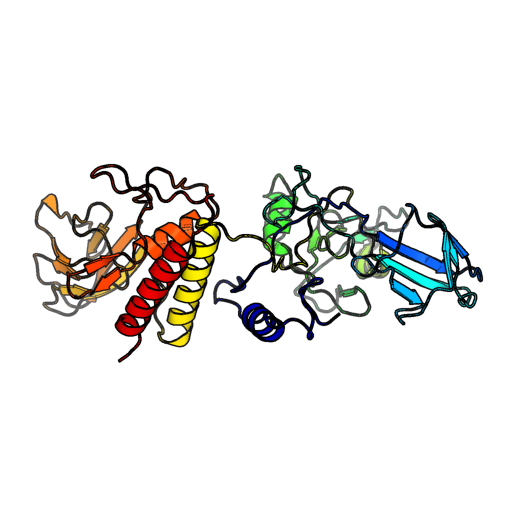05 1.00 51.12 393 ALA A C 1
ATOM 3148 O O . ALA A 1 393 ? -13.347 -22.094 26.077 1.00 51.12 393 ALA A O 1
ATOM 3149 N N . THR A 1 394 ? -11.515 -20.854 26.429 1.00 51.59 394 THR A N 1
ATOM 3150 C CA . THR A 1 394 ? -11.326 -21.195 27.841 1.00 51.59 394 THR A CA 1
ATOM 3151 C C . THR A 1 394 ? -11.607 -19.934 28.652 1.00 51.59 394 THR A C 1
ATOM 3153 O O . THR A 1 394 ? -11.464 -18.827 28.131 1.00 51.59 394 THR A O 1
ATOM 3156 N N . GLU A 1 395 ? -12.076 -20.094 29.891 1.00 45.22 395 GLU A N 1
ATOM 3157 C CA . GLU A 1 395 ? -12.561 -18.990 30.739 1.00 45.22 395 GLU A CA 1
ATOM 3158 C C . GLU A 1 395 ? -11.517 -17.874 30.960 1.00 45.22 395 GLU A C 1
ATOM 3160 O O . GLU A 1 395 ? -11.915 -16.738 31.203 1.00 45.22 395 GLU A O 1
ATOM 3165 N N . ASP A 1 396 ? -10.225 -18.159 30.742 1.00 46.47 396 ASP A N 1
ATOM 3166 C CA . ASP A 1 396 ? -9.114 -17.240 31.020 1.00 46.47 396 ASP A CA 1
ATOM 3167 C C . ASP A 1 396 ? -8.244 -16.841 29.805 1.00 46.47 396 ASP A C 1
ATOM 3169 O O . ASP A 1 396 ? -7.434 -15.928 29.931 1.00 46.47 396 ASP A O 1
ATOM 3173 N N . ASP A 1 397 ? -8.402 -17.455 28.620 1.00 55.03 397 ASP A N 1
ATOM 3174 C CA . ASP A 1 397 ? -7.515 -17.201 27.464 1.00 55.03 397 ASP A CA 1
ATOM 3175 C C . ASP A 1 397 ? -8.247 -17.334 26.120 1.00 55.03 397 ASP A C 1
ATOM 3177 O O . ASP A 1 397 ? -8.191 -18.347 25.413 1.00 55.03 397 ASP A O 1
ATOM 3181 N N . ALA A 1 398 ? -8.956 -16.275 25.730 1.00 75.31 398 ALA A N 1
ATOM 3182 C CA . ALA A 1 398 ? -9.491 -16.196 24.380 1.00 75.31 398 ALA A CA 1
ATOM 3183 C C . ALA A 1 398 ? -8.341 -15.960 23.387 1.00 75.31 398 ALA A C 1
ATOM 3185 O O . ALA A 1 398 ? -7.684 -14.924 23.432 1.00 75.31 398 ALA A O 1
ATOM 3186 N N . LEU A 1 399 ? -8.131 -16.889 22.454 1.00 87.75 399 LEU A N 1
ATOM 3187 C CA . LEU A 1 399 ? -7.159 -16.726 21.363 1.00 87.75 399 LEU A CA 1
ATOM 3188 C C . LEU A 1 399 ? -7.849 -16.217 20.099 1.00 87.75 399 LEU A C 1
ATOM 3190 O O . LEU A 1 399 ? -8.907 -16.735 19.715 1.00 87.75 399 LEU A O 1
ATOM 3194 N N . LEU A 1 400 ? -7.262 -15.226 19.428 1.00 89.88 400 LEU A N 1
ATOM 3195 C CA . LEU A 1 400 ? -7.752 -14.739 18.141 1.00 89.88 400 LEU A CA 1
ATOM 3196 C C . LEU A 1 400 ? -7.368 -15.691 17.004 1.00 89.88 400 LEU A C 1
ATOM 3198 O O . LEU A 1 400 ? -8.185 -15.945 16.122 1.00 89.88 400 LEU A O 1
ATOM 3202 N N . VAL A 1 401 ? -6.157 -16.237 17.059 1.00 92.06 401 VAL A N 1
ATOM 3203 C CA . VAL A 1 401 ? -5.472 -17.043 16.043 1.00 92.06 401 VAL A CA 1
ATOM 3204 C C . VAL A 1 401 ? -5.386 -16.298 14.698 1.00 92.06 401 VAL A C 1
ATOM 3206 O O . VAL A 1 401 ? -5.991 -16.727 13.711 1.00 92.06 401 VAL A O 1
ATOM 3209 N N . PRO A 1 402 ? -4.692 -15.143 14.654 1.00 91.94 402 PRO A N 1
ATOM 3210 C CA . PRO A 1 402 ? -4.758 -14.183 13.546 1.00 91.94 402 PRO A CA 1
ATOM 3211 C C . PRO A 1 402 ? -4.284 -14.750 12.202 1.00 91.94 402 PRO A C 1
ATOM 3213 O O . PRO A 1 402 ? -4.894 -14.461 11.171 1.00 91.94 402 PRO A O 1
ATOM 3216 N N . ASP A 1 403 ? -3.256 -15.598 12.217 1.00 92.06 403 ASP A N 1
ATOM 3217 C CA . ASP A 1 403 ? -2.647 -16.152 11.002 1.00 92.06 403 ASP A CA 1
ATOM 3218 C C . ASP A 1 403 ? -3.385 -17.387 10.460 1.00 92.06 403 ASP A C 1
ATOM 3220 O O . ASP A 1 403 ? -3.097 -17.860 9.362 1.00 92.06 403 ASP A O 1
ATOM 3224 N N . ALA A 1 404 ? -4.371 -17.916 11.193 1.00 92.19 404 ALA A N 1
ATOM 3225 C CA . ALA A 1 404 ? -5.171 -19.030 10.703 1.00 92.19 404 ALA A CA 1
ATOM 3226 C C . ALA A 1 404 ? -6.167 -18.575 9.629 1.00 92.19 404 ALA A C 1
ATOM 3228 O O . ALA A 1 404 ? -6.790 -17.515 9.730 1.00 92.19 404 ALA A O 1
ATOM 3229 N N . PHE A 1 405 ? -6.391 -19.430 8.631 1.00 92.69 405 PHE A N 1
ATOM 3230 C CA . PHE A 1 405 ? -7.483 -19.238 7.681 1.00 92.69 405 PHE A CA 1
ATOM 3231 C C . PHE A 1 405 ? -8.840 -19.336 8.370 1.00 92.69 405 PHE A C 1
ATOM 3233 O O . PHE A 1 405 ? -9.058 -20.182 9.243 1.00 92.69 405 PHE A O 1
ATOM 3240 N N . MET A 1 406 ? -9.773 -18.493 7.932 1.00 91.19 406 MET A N 1
ATOM 3241 C CA . MET A 1 406 ? -11.150 -18.565 8.403 1.00 91.19 406 MET A CA 1
ATOM 3242 C C . MET A 1 406 ? -11.902 -19.696 7.712 1.00 91.19 406 MET A C 1
ATOM 3244 O O . MET A 1 406 ? -11.947 -19.802 6.486 1.00 91.19 406 MET A O 1
ATOM 3248 N N . THR A 1 407 ? -12.583 -20.507 8.509 1.00 90.56 407 THR A N 1
ATOM 3249 C CA . THR A 1 407 ? -13.609 -21.418 8.005 1.00 90.56 407 THR A CA 1
ATOM 3250 C C . THR A 1 407 ? -14.826 -20.632 7.505 1.00 90.56 407 THR A C 1
ATOM 3252 O O . THR A 1 407 ? -15.094 -19.5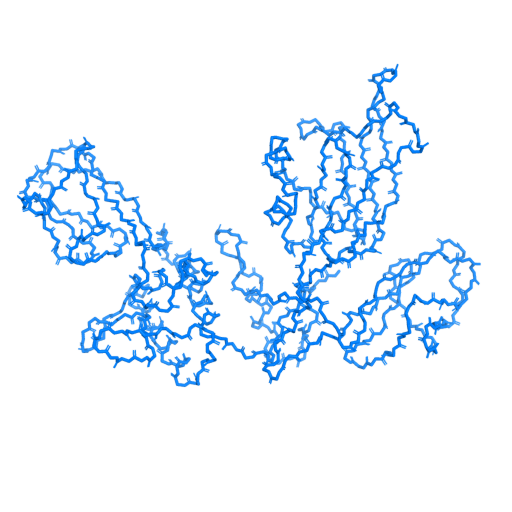06 7.936 1.00 90.56 407 THR A O 1
ATOM 3255 N N . ARG A 1 408 ? -15.647 -21.250 6.645 1.00 90.81 408 ARG A N 1
ATOM 3256 C CA . ARG A 1 408 ? -16.928 -20.658 6.208 1.00 90.81 408 ARG A CA 1
ATOM 3257 C C . ARG A 1 408 ? -17.828 -20.284 7.390 1.00 90.81 408 ARG A C 1
ATOM 3259 O O . ARG A 1 408 ? -18.474 -19.242 7.351 1.00 90.81 408 ARG A O 1
ATOM 3266 N N . ALA A 1 409 ? -17.857 -21.110 8.437 1.00 90.31 409 ALA A N 1
ATOM 3267 C CA . ALA A 1 409 ? -18.650 -20.847 9.635 1.00 90.31 409 ALA A CA 1
ATOM 3268 C C . ALA A 1 409 ? -18.172 -19.586 10.371 1.00 90.31 409 ALA A C 1
ATOM 3270 O O . ALA A 1 409 ? -18.995 -18.776 10.798 1.00 90.31 409 ALA A O 1
ATOM 3271 N N . GLU A 1 410 ? -16.857 -19.386 10.477 1.00 89.62 410 GLU A N 1
ATOM 3272 C CA . GLU A 1 410 ? -16.279 -18.182 11.080 1.00 89.62 410 GLU A CA 1
ATOM 3273 C C . GLU A 1 410 ? -16.579 -16.937 10.251 1.00 89.62 410 GLU A C 1
ATOM 3275 O O . GLU A 1 410 ? -17.054 -15.950 10.813 1.00 89.62 410 GLU A O 1
ATOM 3280 N N . ALA A 1 411 ? -16.391 -17.003 8.929 1.00 90.44 411 ALA A N 1
ATOM 3281 C CA . ALA A 1 411 ? -16.693 -15.895 8.028 1.00 90.44 411 ALA A CA 1
ATOM 3282 C C . ALA A 1 411 ? -18.172 -15.480 8.117 1.00 90.44 411 ALA A C 1
ATOM 3284 O O . ALA A 1 411 ? -18.476 -14.311 8.348 1.00 90.44 411 ALA A O 1
ATOM 3285 N N . VAL A 1 412 ? -19.103 -16.441 8.032 1.00 91.88 412 VAL A N 1
ATOM 3286 C CA . VAL A 1 412 ? -20.548 -16.177 8.161 1.00 91.88 412 VAL A CA 1
ATOM 3287 C C . VAL A 1 412 ? -20.889 -15.622 9.544 1.00 91.88 412 VAL A C 1
ATOM 3289 O O . VAL A 1 412 ? -21.640 -14.653 9.652 1.00 91.88 412 VAL A O 1
ATOM 3292 N N . SER A 1 413 ? -20.320 -16.191 10.609 1.00 90.56 413 SER A N 1
ATOM 3293 C CA . SER A 1 413 ? -20.569 -15.724 11.977 1.00 90.56 413 SER A CA 1
ATOM 3294 C C . SER A 1 413 ? -20.069 -14.301 12.200 1.00 90.56 413 SER A C 1
ATOM 3296 O O . SER A 1 413 ? -20.687 -13.534 12.934 1.00 90.56 413 SER A O 1
ATOM 3298 N N . LEU A 1 414 ? -18.936 -13.940 11.604 1.00 91.19 414 LEU A N 1
ATOM 3299 C CA . LEU A 1 414 ? -18.357 -12.609 11.711 1.00 91.19 414 LEU A CA 1
ATOM 3300 C C . LEU A 1 414 ? -19.161 -11.586 10.891 1.00 91.19 414 LEU A C 1
ATOM 3302 O O . LEU A 1 414 ? -19.559 -10.554 11.429 1.00 91.19 414 LEU A O 1
ATOM 3306 N N . LEU A 1 415 ? -19.514 -11.920 9.645 1.00 93.19 415 LEU A N 1
ATOM 3307 C CA . LEU A 1 415 ? -20.357 -11.082 8.785 1.00 93.19 415 LEU A CA 1
ATOM 3308 C C . LEU A 1 415 ? -21.759 -10.866 9.366 1.00 93.19 415 LEU A C 1
ATOM 3310 O O . LEU A 1 415 ? -22.277 -9.753 9.327 1.00 93.19 415 LEU A O 1
ATOM 3314 N N . ASN A 1 416 ? -22.376 -11.894 9.957 1.00 92.62 416 ASN A N 1
ATOM 3315 C CA . ASN A 1 416 ? -23.697 -11.749 10.569 1.00 92.62 416 ASN A CA 1
ATOM 3316 C C . ASN A 1 416 ? -23.665 -10.828 11.803 1.00 92.62 416 ASN A C 1
ATOM 3318 O O . ASN A 1 416 ? -24.572 -10.020 12.000 1.00 92.62 416 ASN A O 1
ATOM 3322 N N . ARG A 1 417 ? -22.595 -10.896 12.607 1.00 92.56 417 ARG A N 1
ATOM 3323 C CA . ARG A 1 417 ? -22.381 -9.958 13.721 1.00 92.56 417 ARG A CA 1
ATOM 3324 C C . ARG A 1 417 ? -22.189 -8.533 13.229 1.00 92.56 417 ARG A C 1
ATOM 3326 O O . ARG A 1 417 ? -22.811 -7.623 13.770 1.00 92.56 417 ARG A O 1
ATOM 3333 N N . PHE A 1 418 ? -21.389 -8.357 12.181 1.00 93.56 418 PHE A N 1
ATOM 3334 C CA . PHE A 1 418 ? -21.186 -7.059 11.548 1.00 93.56 418 PHE A CA 1
ATOM 3335 C C . PHE A 1 418 ? -22.494 -6.482 10.998 1.00 93.56 418 PHE A C 1
ATOM 3337 O O . PHE A 1 418 ? -22.809 -5.323 11.247 1.00 93.56 418 PHE A O 1
ATOM 3344 N N . ARG A 1 419 ? -23.321 -7.309 10.347 1.00 93.44 419 ARG A N 1
ATOM 3345 C CA . ARG A 1 419 ? -24.667 -6.928 9.899 1.00 93.44 419 ARG A CA 1
ATOM 3346 C C . ARG A 1 419 ? -25.544 -6.448 11.059 1.00 93.44 419 ARG A C 1
ATOM 3348 O O . ARG A 1 419 ? -26.186 -5.410 10.931 1.00 93.44 419 ARG A O 1
ATOM 3355 N N . HIS A 1 420 ? -25.603 -7.188 12.169 1.00 91.75 420 HIS A N 1
ATOM 3356 C CA . HIS A 1 420 ? -26.394 -6.781 13.338 1.00 91.75 420 HIS A CA 1
ATOM 3357 C C . HIS A 1 420 ? -25.898 -5.464 13.933 1.00 91.75 420 HIS A C 1
ATOM 3359 O O . HIS A 1 420 ? -26.708 -4.580 14.206 1.00 91.75 420 HIS A O 1
ATOM 3365 N N . TRP A 1 421 ? -24.580 -5.326 14.087 1.00 91.81 421 TRP A N 1
ATOM 3366 C CA . TRP A 1 421 ? -23.946 -4.090 14.531 1.00 91.81 421 TRP A CA 1
ATOM 3367 C C . TRP A 1 421 ? -24.314 -2.912 13.621 1.00 91.81 421 TRP A C 1
ATOM 3369 O O . TRP A 1 421 ? -24.833 -1.913 14.112 1.00 91.81 421 TRP A O 1
ATOM 3379 N N . GLY A 1 422 ? -24.149 -3.055 12.302 1.00 90.81 422 GLY A N 1
ATOM 3380 C CA . GLY A 1 422 ? -24.433 -1.989 11.341 1.00 90.81 422 GLY A CA 1
ATOM 3381 C C . GLY A 1 422 ? -25.901 -1.559 11.352 1.00 90.81 422 GLY A C 1
ATOM 3382 O O . GLY A 1 422 ? -26.194 -0.367 11.376 1.00 90.81 422 GLY A O 1
ATOM 3383 N N . ILE A 1 423 ? -26.834 -2.516 11.423 1.00 89.50 423 ILE A N 1
ATOM 3384 C CA . ILE A 1 423 ? -28.264 -2.205 11.554 1.00 89.50 423 ILE A CA 1
ATOM 3385 C C . ILE A 1 423 ? -28.525 -1.430 12.849 1.00 89.50 423 ILE A C 1
ATOM 3387 O O . ILE A 1 423 ? -29.164 -0.392 12.808 1.00 89.50 423 ILE A O 1
ATOM 3391 N N . GLN A 1 424 ? -28.026 -1.887 13.995 1.00 86.62 424 GLN A N 1
ATOM 3392 C CA . GLN A 1 424 ? -28.327 -1.231 15.273 1.00 86.62 424 GLN A CA 1
ATOM 3393 C C . GLN A 1 424 ? -27.662 0.133 15.441 1.00 86.62 424 GLN A C 1
ATOM 3395 O O . GLN A 1 424 ? -28.170 0.966 16.187 1.00 86.62 424 GLN A O 1
ATOM 3400 N N . LYS A 1 425 ? -26.509 0.347 14.804 1.00 84.69 425 LYS A N 1
ATOM 3401 C CA . LYS A 1 425 ? -25.782 1.613 14.894 1.00 84.69 425 LYS A CA 1
ATOM 3402 C C . LYS A 1 425 ? -26.321 2.680 13.954 1.00 84.69 425 LYS A C 1
ATOM 3404 O O . LYS A 1 425 ? -26.380 3.830 14.369 1.00 84.69 425 LYS A O 1
ATOM 3409 N N . PHE A 1 426 ? -26.690 2.312 12.727 1.00 85.50 426 PHE A N 1
ATOM 3410 C CA . PHE A 1 426 ? -26.976 3.293 11.673 1.00 85.50 426 PHE A CA 1
ATOM 3411 C C . PHE A 1 426 ? -28.404 3.247 11.136 1.00 85.50 426 PHE A C 1
ATOM 3413 O O . PHE A 1 426 ? -28.821 4.179 10.454 1.00 85.50 426 PHE A O 1
ATOM 3420 N N . LYS A 1 427 ? -29.174 2.187 11.409 1.00 75.25 427 LYS A N 1
ATOM 3421 C CA . LYS A 1 427 ? -30.590 2.158 11.039 1.00 75.25 427 LYS A CA 1
ATOM 3422 C C . LYS A 1 427 ? -31.383 2.903 12.114 1.00 75.25 427 LYS A C 1
ATOM 3424 O O . LYS A 1 427 ? -31.623 2.350 13.186 1.00 75.25 427 LYS A O 1
ATOM 3429 N N . LEU A 1 428 ? -31.727 4.154 11.808 1.00 53.56 428 LEU A N 1
ATOM 3430 C CA . LEU A 1 428 ? -32.704 4.955 12.551 1.00 53.56 428 LEU A CA 1
ATOM 3431 C C . LEU A 1 428 ? -34.111 4.365 12.418 1.00 53.56 428 LEU A C 1
ATOM 3433 O O . LEU A 1 428 ? -34.474 3.947 11.290 1.00 53.56 428 LEU A O 1
#

pLDDT: mean 88.39, std 7.89, range [36.44, 96.88]